Protein AF-A0A162ZYX2-F1 (afdb_monomer)

pLDDT: mean 78.88, std 15.32, range [30.3, 96.62]

Radius of gyration: 27.72 Å; Cα contacts (8 Å, |Δi|>4): 700; chains: 1; bounding box: 104×38×76 Å

Sequence (371 aa):
MKFAAVTILSLAAGVIAQIDPEHCGPKYGNLVCKDNNCCSQYGWCGSTKDHCDASSCLKSFSAPGSSCAPETTSPAQTFPASVPVIDVCGHAQGGVTCPGAGANGYFYRCCSSAGHCGPKNDIQDQSLYCGDGCQAGFGKCDNEKAPAEPTVARGPDAGEGETCGPIVNKKCKSGLCCSGSNFCGSGADFCGHKLIDDHHWPFIAASQDWHPEGHVSSTPAQPDTEPGDAVNITFVDSLLKQETQGVYADHYIAGTWRAETEDGVKNRPQYLEGFRTTDNNQYHQFTALVSKLTIRGIETLIITGLITNACAPGTSTVGIKLGYDVVLIEDATETISAEFKAEAVKGLKDCRVRVMDLTDWDIADPNRLRK

Mean predicted aligned error: 14.84 Å

Organism: Didymella rabiei (NCBI:txid5454)

Nearest PDB structures (foldseek):
  3hb7-assembly4_G  TM=8.449E-01  e=6.131E-07  Alkaliphilus metalliredigens QYMF
  3hb7-assembly1_B  TM=8.736E-01  e=1.248E-06  Alkaliphilus metalliredigens QYMF
  3hb7-assembly4_D  TM=8.279E-01  e=9.847E-07  Alkaliphilus metalliredigens QYMF
  3hu5-assembly1_A  TM=8.011E-01  e=2.004E-06  Nitratidesulfovibrio vulgaris str. Hildenborough
  3kl2-assembly1_C  TM=7.724E-01  e=6.221E-05  Streptomyces avermitilis

Structure (mmCIF, N/CA/C/O backbone):
data_AF-A0A162ZYX2-F1
#
_entry.id   AF-A0A162ZYX2-F1
#
loop_
_atom_site.group_PDB
_atom_site.id
_atom_site.type_symbol
_atom_site.label_atom_id
_atom_site.label_alt_id
_atom_site.label_comp_id
_atom_site.label_asym_id
_atom_site.label_entity_id
_atom_site.label_seq_id
_atom_site.pdbx_PDB_ins_code
_atom_site.Cartn_x
_atom_site.Cartn_y
_atom_site.Cartn_z
_atom_site.occupancy
_atom_site.B_iso_or_equiv
_atom_site.auth_seq_id
_atom_site.auth_comp_id
_atom_site.auth_asym_id
_atom_site.auth_atom_id
_atom_site.pdbx_PDB_model_num
ATOM 1 N N . MET A 1 1 ? 78.097 2.234 18.519 1.00 40.00 1 MET A N 1
ATOM 2 C CA . MET A 1 1 ? 76.658 1.995 18.285 1.00 40.00 1 MET A CA 1
ATOM 3 C C . MET A 1 1 ? 76.255 2.834 17.085 1.00 40.00 1 MET A C 1
ATOM 5 O O . MET A 1 1 ? 76.240 4.051 17.193 1.00 40.00 1 MET A O 1
ATOM 9 N N . LYS A 1 2 ? 76.102 2.212 15.913 1.00 30.30 2 LYS A N 1
ATOM 10 C CA . LYS A 1 2 ? 75.714 2.886 14.667 1.00 30.30 2 LYS A CA 1
ATOM 11 C C . LYS A 1 2 ? 74.332 2.356 14.300 1.00 30.30 2 LYS A C 1
ATOM 13 O O . LYS A 1 2 ? 74.195 1.157 14.086 1.00 30.30 2 LYS A O 1
ATOM 18 N N . PHE A 1 3 ? 73.327 3.224 14.310 1.00 36.03 3 PHE A N 1
ATOM 19 C CA . PHE A 1 3 ? 71.975 2.888 13.876 1.00 36.03 3 PHE A CA 1
ATOM 20 C C . PHE A 1 3 ? 71.929 2.944 12.347 1.00 36.03 3 PHE A C 1
ATOM 22 O O . PHE A 1 3 ? 72.286 3.964 11.761 1.00 36.03 3 PHE A O 1
ATOM 29 N N . ALA A 1 4 ? 71.529 1.846 11.710 1.00 35.94 4 ALA A N 1
ATOM 30 C CA . ALA A 1 4 ? 71.207 1.804 10.290 1.00 35.94 4 ALA A CA 1
ATOM 31 C C . ALA A 1 4 ? 69.680 1.805 10.155 1.00 35.94 4 ALA A C 1
ATOM 33 O O . ALA A 1 4 ? 69.013 0.911 10.674 1.00 35.94 4 ALA A O 1
ATOM 34 N N . ALA A 1 5 ? 69.136 2.829 9.499 1.00 38.50 5 ALA A N 1
ATOM 35 C CA . ALA A 1 5 ? 67.732 2.892 9.118 1.00 38.50 5 ALA A CA 1
ATOM 36 C C . ALA A 1 5 ? 67.552 2.167 7.777 1.00 38.50 5 ALA A C 1
ATOM 38 O O . ALA A 1 5 ? 68.244 2.477 6.809 1.00 38.50 5 ALA A O 1
ATOM 39 N N . VAL A 1 6 ? 66.637 1.198 7.732 1.00 35.53 6 VAL A N 1
ATOM 40 C CA . VAL A 1 6 ? 66.208 0.521 6.504 1.00 35.53 6 VAL A CA 1
ATOM 41 C C . VAL A 1 6 ? 64.882 1.142 6.082 1.00 35.53 6 VAL A C 1
ATOM 43 O O . VAL A 1 6 ? 63.855 0.924 6.719 1.00 35.53 6 VAL A O 1
ATOM 46 N N . THR A 1 7 ? 64.906 1.943 5.023 1.00 35.16 7 THR A N 1
ATOM 47 C CA . THR A 1 7 ? 63.712 2.427 4.328 1.00 35.16 7 THR A CA 1
ATOM 48 C C . THR A 1 7 ? 63.274 1.372 3.317 1.00 35.16 7 THR A C 1
ATOM 50 O O . THR A 1 7 ? 63.972 1.107 2.340 1.00 35.16 7 THR A O 1
ATOM 53 N N . ILE A 1 8 ? 62.111 0.761 3.547 1.00 38.44 8 ILE A N 1
ATOM 54 C CA . ILE A 1 8 ? 61.457 -0.108 2.566 1.00 38.44 8 ILE A CA 1
ATOM 55 C C . ILE A 1 8 ? 60.662 0.796 1.622 1.00 38.44 8 ILE A C 1
ATOM 57 O O . ILE A 1 8 ? 59.615 1.328 1.982 1.00 38.44 8 ILE A O 1
ATOM 61 N N . LEU A 1 9 ? 61.192 0.993 0.417 1.00 34.22 9 LEU A N 1
ATOM 62 C CA . LEU A 1 9 ? 60.492 1.645 -0.682 1.00 34.22 9 LEU A CA 1
ATOM 63 C C . LEU A 1 9 ? 59.555 0.605 -1.323 1.00 34.22 9 LEU A C 1
ATOM 65 O O . LEU A 1 9 ? 60.007 -0.244 -2.091 1.00 34.22 9 LEU A O 1
ATOM 69 N N . SER A 1 10 ? 58.260 0.620 -0.988 1.00 39.09 10 SER A N 1
ATOM 70 C CA . SER A 1 10 ? 57.279 -0.209 -1.698 1.00 39.09 10 SER A CA 1
ATOM 71 C C . SER A 1 10 ? 56.973 0.420 -3.059 1.00 39.09 10 SER A C 1
ATOM 73 O O . SER A 1 10 ? 56.252 1.413 -3.151 1.00 39.09 10 SER A O 1
ATOM 75 N N . LEU A 1 11 ? 57.511 -0.164 -4.126 1.00 37.22 11 LEU A N 1
ATOM 76 C CA . LEU A 1 11 ? 57.029 0.065 -5.484 1.00 37.22 11 LEU A CA 1
ATOM 77 C C . LEU A 1 11 ? 55.682 -0.651 -5.636 1.00 37.22 11 LEU A C 1
ATOM 79 O O . LEU A 1 11 ? 55.626 -1.824 -5.997 1.00 37.22 11 LEU A O 1
ATOM 83 N N . ALA A 1 12 ? 54.589 0.051 -5.341 1.00 41.97 12 ALA A N 1
ATOM 84 C CA . ALA A 1 12 ? 53.282 -0.339 -5.843 1.00 41.97 12 ALA A CA 1
ATOM 85 C C . ALA A 1 12 ? 53.271 -0.041 -7.348 1.00 41.97 12 ALA A C 1
ATOM 87 O O . ALA A 1 12 ? 53.063 1.096 -7.770 1.00 41.97 12 ALA A O 1
ATOM 88 N N . ALA A 1 13 ? 53.550 -1.058 -8.165 1.00 43.28 13 ALA A N 1
ATOM 89 C CA . ALA A 1 13 ? 53.194 -1.019 -9.572 1.00 43.28 13 ALA A CA 1
ATOM 90 C C . ALA A 1 13 ? 51.663 -1.017 -9.638 1.00 43.28 13 ALA A C 1
ATOM 92 O O . ALA A 1 13 ? 51.021 -2.061 -9.541 1.00 43.28 13 ALA A O 1
ATOM 93 N N . GLY A 1 14 ? 51.074 0.176 -9.726 1.00 38.84 14 GLY A N 1
ATOM 94 C CA . GLY A 1 14 ? 49.682 0.315 -10.112 1.00 38.84 14 GLY A CA 1
ATOM 95 C C . GLY A 1 14 ? 49.527 -0.319 -11.485 1.00 38.84 14 GLY A C 1
ATOM 96 O O . GLY A 1 14 ? 50.054 0.197 -12.470 1.00 38.84 14 GLY A O 1
ATOM 97 N N . VAL A 1 15 ? 48.829 -1.451 -11.551 1.00 38.00 15 VAL A N 1
ATOM 98 C CA . VAL A 1 15 ? 48.259 -1.929 -12.806 1.00 38.00 15 VAL A CA 1
ATOM 99 C C . VAL A 1 15 ? 47.179 -0.915 -13.153 1.00 38.00 15 VAL A C 1
ATOM 101 O O . VAL A 1 15 ? 46.032 -1.024 -12.731 1.00 38.00 15 VAL A O 1
ATOM 104 N N . ILE A 1 16 ? 47.574 0.138 -13.863 1.00 41.22 16 ILE A N 1
ATOM 105 C CA . ILE A 1 16 ? 46.633 0.935 -14.631 1.00 41.22 16 ILE A CA 1
ATOM 106 C C . ILE A 1 16 ? 46.096 -0.060 -15.652 1.00 41.22 16 ILE A C 1
ATOM 108 O O . ILE A 1 16 ? 46.820 -0.442 -16.571 1.00 41.22 16 ILE A O 1
ATOM 112 N N . ALA A 1 17 ? 44.871 -0.550 -15.449 1.00 41.06 17 ALA A N 1
ATOM 113 C CA . ALA A 1 17 ? 44.135 -1.194 -16.520 1.00 41.06 17 ALA A CA 1
ATOM 114 C C . ALA A 1 17 ? 44.118 -0.178 -17.664 1.00 41.06 17 ALA A C 1
ATOM 116 O O . ALA A 1 17 ? 43.471 0.867 -17.568 1.00 41.06 17 ALA A O 1
ATOM 117 N N . GLN A 1 18 ? 44.943 -0.418 -18.683 1.00 37.81 18 GLN A N 1
ATOM 118 C CA . GLN A 1 18 ? 44.897 0.348 -19.912 1.00 37.81 18 GLN A CA 1
ATOM 119 C C . GLN A 1 18 ? 43.464 0.217 -20.410 1.00 37.81 18 GLN A C 1
ATOM 121 O O . GLN A 1 18 ? 43.004 -0.880 -20.718 1.00 37.81 18 GLN A O 1
ATOM 126 N N . ILE A 1 19 ? 42.737 1.333 -20.403 1.00 49.44 19 ILE A N 1
ATOM 127 C CA . ILE A 1 19 ? 41.499 1.459 -21.156 1.00 49.44 19 ILE A CA 1
ATOM 128 C C . ILE A 1 19 ? 41.943 1.278 -22.597 1.00 49.44 19 ILE A C 1
ATOM 130 O O . ILE A 1 19 ? 42.522 2.201 -23.161 1.00 49.44 19 ILE A O 1
ATOM 134 N N . ASP A 1 20 ? 41.780 0.075 -23.131 1.00 58.50 20 ASP A N 1
ATOM 135 C CA . ASP A 1 20 ? 42.066 -0.220 -24.521 1.00 58.50 20 ASP A CA 1
ATOM 136 C C . ASP A 1 20 ? 40.938 0.415 -25.349 1.00 58.50 20 ASP A C 1
ATOM 138 O O . ASP A 1 20 ? 39.806 -0.075 -25.316 1.00 58.50 20 ASP A O 1
ATOM 142 N N . PRO A 1 21 ? 41.179 1.568 -26.002 1.00 63.06 21 PRO A N 1
ATOM 143 C CA . PRO A 1 21 ? 40.123 2.320 -26.667 1.00 63.06 21 PRO A CA 1
ATOM 144 C C . PRO A 1 21 ? 39.675 1.653 -27.976 1.00 63.06 21 PRO A C 1
ATOM 146 O O . PRO A 1 21 ? 38.731 2.133 -28.601 1.00 63.06 21 PRO A O 1
ATOM 149 N N . GLU A 1 22 ? 40.346 0.573 -28.388 1.00 81.25 22 GLU A N 1
ATOM 150 C CA . GLU A 1 22 ? 40.104 -0.135 -29.643 1.00 81.25 22 GLU A CA 1
ATOM 151 C C . GLU A 1 22 ? 39.204 -1.363 -29.462 1.00 81.25 22 GLU A C 1
ATOM 153 O O . GLU A 1 22 ? 38.704 -1.901 -30.451 1.00 81.25 22 GLU A O 1
ATOM 158 N N . HIS A 1 23 ? 38.941 -1.782 -28.220 1.00 90.19 23 HIS A N 1
ATOM 159 C CA . HIS A 1 23 ? 38.195 -3.000 -27.921 1.00 90.19 23 HIS A CA 1
ATOM 160 C C . HIS A 1 23 ? 36.847 -2.752 -27.242 1.00 90.19 23 HIS A C 1
ATOM 162 O O . HIS A 1 23 ? 36.623 -1.763 -26.543 1.00 90.19 23 HIS A O 1
ATOM 168 N N . CYS A 1 24 ? 35.930 -3.696 -27.441 1.00 89.50 24 CYS A N 1
ATOM 169 C CA . CYS A 1 24 ? 34.554 -3.613 -26.971 1.00 89.50 24 CYS A CA 1
ATOM 170 C C . CYS A 1 24 ? 33.945 -4.987 -26.705 1.00 89.50 24 CYS A C 1
ATOM 172 O O . CYS A 1 24 ? 34.415 -6.023 -27.179 1.00 89.50 24 CYS A O 1
ATOM 174 N N . GLY A 1 25 ? 32.836 -4.997 -25.973 1.00 82.88 25 GLY A N 1
ATOM 175 C CA . GLY A 1 25 ? 32.058 -6.203 -25.746 1.00 82.88 25 GLY A CA 1
ATOM 176 C C . GLY A 1 25 ? 32.474 -7.006 -24.511 1.00 82.88 25 GLY A C 1
ATOM 177 O O . GLY A 1 25 ? 33.357 -6.618 -23.740 1.00 82.88 25 GLY A O 1
ATOM 178 N N . PRO A 1 26 ? 31.815 -8.151 -24.288 1.00 76.88 26 PRO A N 1
ATOM 179 C CA . PRO A 1 26 ? 31.841 -8.855 -23.006 1.00 76.88 26 PRO A CA 1
ATOM 180 C C . PRO A 1 26 ? 33.207 -9.442 -22.645 1.00 76.88 26 PRO A C 1
ATOM 182 O O . PRO A 1 26 ? 33.524 -9.591 -21.468 1.00 76.88 26 PRO A O 1
ATOM 185 N N . LYS A 1 27 ? 34.056 -9.721 -23.642 1.00 77.12 27 LYS A N 1
ATOM 186 C CA . LYS A 1 27 ? 35.432 -10.201 -23.423 1.00 77.12 27 LYS A CA 1
ATOM 187 C C . LYS A 1 27 ? 36.375 -9.121 -22.889 1.00 77.12 27 LYS A C 1
ATOM 189 O O . LYS A 1 27 ? 37.421 -9.458 -22.346 1.00 77.12 27 LYS A O 1
ATOM 194 N N . TYR A 1 28 ? 35.990 -7.855 -23.014 1.00 79.56 28 TYR A N 1
ATOM 195 C CA . TYR A 1 28 ? 36.794 -6.695 -22.643 1.00 79.56 28 TYR A CA 1
ATOM 196 C C . TYR A 1 28 ? 36.099 -5.877 -21.553 1.00 79.56 28 TYR A C 1
ATOM 198 O O . TYR A 1 28 ? 36.126 -4.656 -21.576 1.00 79.56 28 TYR A O 1
ATOM 206 N N . GLY A 1 29 ? 35.423 -6.541 -20.609 1.00 71.12 29 GLY A N 1
ATOM 207 C CA . GLY A 1 29 ? 34.783 -5.864 -19.476 1.00 71.12 29 GLY A CA 1
ATOM 208 C C . GLY A 1 29 ? 33.561 -5.027 -19.860 1.00 71.12 29 GLY A C 1
ATOM 209 O O . GLY A 1 29 ? 33.294 -4.019 -19.215 1.00 71.12 29 GLY A O 1
ATOM 210 N N . ASN A 1 30 ? 32.823 -5.438 -20.900 1.00 78.12 30 ASN A N 1
ATOM 211 C CA . ASN A 1 30 ? 31.624 -4.751 -21.399 1.00 78.12 30 ASN A CA 1
ATOM 212 C C . ASN A 1 30 ? 31.884 -3.320 -21.901 1.00 78.12 30 ASN A C 1
ATOM 214 O O . ASN A 1 30 ? 30.987 -2.479 -21.874 1.00 78.12 30 ASN A O 1
ATOM 218 N N . LEU A 1 31 ? 33.102 -3.040 -22.373 1.00 83.06 31 LEU A N 1
ATOM 219 C CA . LEU A 1 31 ? 33.443 -1.746 -22.955 1.00 83.06 31 LEU A CA 1
ATOM 220 C C . LEU A 1 31 ? 32.585 -1.444 -24.190 1.00 83.06 31 LEU A C 1
ATOM 222 O O . LEU A 1 31 ? 32.285 -2.328 -24.997 1.00 83.06 31 LEU A O 1
ATOM 226 N N . VAL A 1 32 ? 32.205 -0.174 -24.319 1.00 84.06 32 VAL A N 1
ATOM 227 C CA . VAL A 1 32 ? 31.401 0.358 -25.423 1.00 84.06 32 VAL A CA 1
ATOM 228 C C . VAL A 1 32 ? 32.285 1.235 -26.300 1.00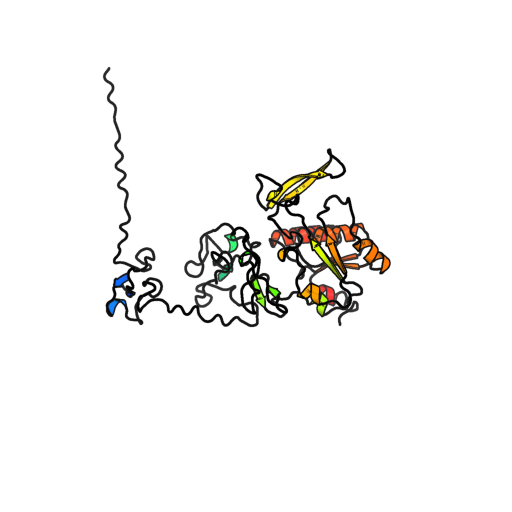 84.06 32 VAL A C 1
ATOM 230 O O . VAL A 1 32 ? 33.048 2.062 -25.791 1.00 84.06 32 VAL A O 1
ATOM 233 N N . CYS A 1 33 ? 32.161 1.077 -27.615 1.00 87.69 33 CYS A N 1
ATOM 234 C CA . CYS A 1 33 ? 32.908 1.884 -28.571 1.00 87.69 33 CYS A CA 1
ATOM 235 C C . CYS A 1 33 ? 32.577 3.379 -28.471 1.00 87.69 33 CYS A C 1
ATOM 237 O O . CYS A 1 33 ? 31.441 3.773 -28.205 1.00 87.69 33 CYS A O 1
ATOM 239 N N . LYS A 1 34 ? 33.581 4.222 -28.734 1.00 85.12 34 LYS A N 1
ATOM 240 C CA . LYS A 1 34 ? 33.448 5.686 -28.828 1.00 85.12 34 LYS A CA 1
ATOM 241 C C . LYS A 1 34 ? 33.305 6.130 -30.292 1.00 85.12 34 LYS A C 1
ATOM 243 O O . LYS A 1 34 ? 33.469 5.322 -31.203 1.00 85.12 34 LYS A O 1
ATOM 248 N N . ASP A 1 35 ? 32.990 7.406 -30.515 1.00 82.31 35 ASP A N 1
ATOM 249 C CA . ASP A 1 35 ? 33.034 8.077 -31.828 1.00 82.31 35 ASP A CA 1
ATOM 250 C C . ASP A 1 35 ? 32.250 7.384 -32.959 1.00 82.31 35 ASP A C 1
ATOM 252 O O . ASP A 1 35 ? 32.790 7.101 -34.025 1.00 82.31 35 ASP A O 1
ATOM 256 N N . ASN A 1 36 ? 30.959 7.104 -32.735 1.00 85.94 36 ASN A N 1
ATOM 257 C CA . ASN A 1 36 ? 30.048 6.477 -33.713 1.00 85.94 36 ASN A CA 1
ATOM 258 C C . ASN A 1 36 ? 30.552 5.148 -34.315 1.00 85.94 36 ASN A C 1
ATOM 260 O O . ASN A 1 36 ? 30.048 4.703 -35.346 1.00 85.94 36 ASN A O 1
ATOM 264 N N . ASN A 1 37 ? 31.510 4.485 -33.667 1.00 91.31 37 ASN A N 1
ATOM 265 C CA . ASN A 1 37 ? 32.032 3.199 -34.110 1.00 91.31 37 ASN A CA 1
ATOM 266 C C . ASN A 1 37 ? 31.132 2.037 -33.678 1.00 91.31 37 ASN A C 1
ATOM 268 O O . ASN A 1 37 ? 30.542 2.044 -32.594 1.00 91.31 37 ASN A O 1
ATOM 272 N N . CYS A 1 38 ? 31.072 1.011 -34.519 1.00 93.38 38 CYS A N 1
ATOM 273 C CA . CYS A 1 38 ? 30.420 -0.253 -34.221 1.00 93.38 38 CYS A CA 1
ATOM 274 C C . CYS A 1 38 ? 31.387 -1.203 -33.518 1.00 93.38 38 CYS A C 1
ATOM 276 O O . CYS A 1 38 ? 32.589 -1.197 -33.789 1.00 93.38 38 CYS A O 1
ATOM 278 N N . CYS A 1 39 ? 30.841 -2.047 -32.650 1.00 92.94 39 CYS A N 1
ATOM 279 C CA . CYS A 1 39 ? 31.558 -3.155 -32.051 1.00 92.94 39 CYS A CA 1
ATOM 280 C C . CYS A 1 39 ? 31.405 -4.398 -32.928 1.00 92.94 39 CYS A C 1
ATOM 282 O O . CYS A 1 39 ? 30.295 -4.901 -33.103 1.00 92.94 39 CYS A O 1
ATOM 284 N N . SER A 1 40 ? 32.501 -4.911 -33.478 1.00 93.00 40 SER A N 1
ATOM 285 C CA . SER A 1 40 ? 32.470 -6.142 -34.271 1.00 93.00 40 SER A CA 1
ATOM 286 C C . SER A 1 40 ? 32.190 -7.373 -33.395 1.00 93.00 40 SER A C 1
ATOM 288 O O . SER A 1 40 ? 32.451 -7.367 -32.190 1.00 93.00 40 SER A O 1
ATOM 290 N N . GLN A 1 41 ? 31.753 -8.486 -33.998 1.00 89.19 41 GLN A N 1
ATOM 291 C CA . GLN A 1 41 ? 31.661 -9.790 -33.310 1.00 89.19 41 GLN A CA 1
ATOM 292 C C . GLN A 1 41 ? 32.980 -10.256 -32.673 1.00 89.19 41 GLN A C 1
ATOM 294 O O . GLN A 1 41 ? 32.982 -11.111 -31.785 1.00 89.19 41 GLN A O 1
ATOM 299 N N . TYR A 1 42 ? 34.110 -9.710 -33.127 1.00 90.19 42 TYR A N 1
ATOM 300 C CA . TYR A 1 42 ? 35.439 -10.041 -32.624 1.00 90.19 42 TYR A CA 1
ATOM 301 C C . TYR A 1 42 ? 35.887 -9.135 -31.468 1.00 90.19 42 TYR A C 1
ATOM 303 O O . TYR A 1 42 ? 36.963 -9.360 -30.923 1.00 90.19 42 TYR A O 1
ATOM 311 N N . GLY A 1 43 ? 35.059 -8.164 -31.065 1.00 90.44 43 GLY A N 1
ATOM 312 C CA . GLY A 1 43 ? 35.322 -7.276 -29.934 1.00 90.44 43 GLY A CA 1
ATOM 313 C C . GLY A 1 43 ? 36.222 -6.088 -30.263 1.00 90.44 43 GLY A C 1
ATOM 314 O O . GLY A 1 43 ? 36.952 -5.633 -29.389 1.00 90.44 43 GLY A O 1
ATOM 315 N N . TRP A 1 44 ? 36.165 -5.596 -31.504 1.00 92.81 44 TRP A N 1
ATOM 316 C CA . TRP A 1 44 ? 36.925 -4.431 -31.973 1.00 92.81 44 TRP A CA 1
ATOM 317 C C . TRP A 1 44 ? 36.006 -3.283 -32.381 1.00 92.81 44 TRP A C 1
ATOM 319 O O . TRP A 1 44 ? 34.972 -3.516 -33.013 1.00 92.81 44 TRP A O 1
ATOM 329 N N . CYS A 1 45 ? 36.414 -2.056 -32.070 1.00 92.94 45 CYS A N 1
ATOM 330 C CA . CYS A 1 45 ? 35.727 -0.831 -32.450 1.00 92.94 45 CYS A CA 1
ATOM 331 C C . CYS A 1 45 ? 36.171 -0.335 -33.826 1.00 92.94 45 CYS A C 1
ATOM 333 O O . CYS A 1 45 ? 37.354 -0.116 -34.065 1.00 92.94 45 CYS A O 1
ATOM 335 N N . GLY A 1 46 ? 35.213 -0.075 -34.716 1.00 92.12 46 GLY A N 1
ATOM 336 C CA . GLY A 1 46 ? 35.499 0.559 -36.002 1.00 92.12 46 GLY A CA 1
ATOM 337 C C . GLY A 1 46 ? 34.251 0.996 -36.762 1.00 92.12 46 GLY A C 1
ATOM 338 O O . GLY A 1 46 ? 33.127 0.657 -36.401 1.00 92.12 46 GLY A O 1
ATOM 339 N N . SER A 1 47 ? 34.451 1.753 -37.837 1.00 91.19 47 SER A N 1
ATOM 340 C CA . SER A 1 47 ? 33.380 2.316 -38.676 1.00 91.19 47 SER A CA 1
ATOM 341 C C . SER A 1 47 ? 33.233 1.627 -40.036 1.00 91.19 47 SER A C 1
ATOM 343 O O . SER A 1 47 ? 32.363 1.987 -40.831 1.00 91.19 47 SER A O 1
ATOM 345 N N . THR A 1 48 ? 34.080 0.638 -40.342 1.00 90.94 48 THR A N 1
ATOM 346 C CA . THR A 1 48 ? 34.019 -0.079 -41.622 1.00 90.94 48 THR A CA 1
ATOM 347 C C . THR A 1 48 ? 32.894 -1.112 -41.634 1.00 90.94 48 THR A C 1
ATOM 349 O O . THR A 1 48 ? 32.376 -1.513 -40.591 1.00 90.94 48 THR A O 1
ATOM 352 N N . LYS A 1 49 ? 32.540 -1.594 -42.831 1.00 86.81 49 LYS A N 1
ATOM 353 C CA . LYS A 1 49 ? 31.517 -2.633 -43.019 1.00 86.81 49 LYS A CA 1
ATOM 354 C C . LYS A 1 49 ? 31.771 -3.872 -42.153 1.00 86.81 49 LYS A C 1
ATOM 356 O O . LYS A 1 49 ? 30.824 -4.394 -41.591 1.00 86.81 49 LYS A O 1
ATOM 361 N N . ASP A 1 50 ? 33.023 -4.285 -41.982 1.00 85.56 50 ASP A N 1
ATOM 362 C CA . ASP A 1 50 ? 33.372 -5.479 -41.196 1.00 85.56 50 ASP A CA 1
ATOM 363 C C . ASP A 1 50 ? 33.102 -5.312 -39.690 1.00 85.56 50 ASP A C 1
ATOM 365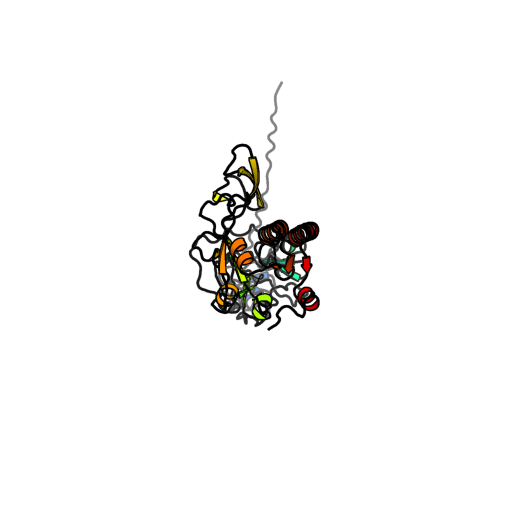 O O . ASP A 1 50 ? 32.919 -6.293 -38.972 1.00 85.56 50 ASP A O 1
ATOM 369 N N . HIS A 1 51 ? 33.046 -4.067 -39.209 1.00 89.75 51 HIS A N 1
ATOM 370 C CA . HIS A 1 51 ? 32.709 -3.734 -37.823 1.00 89.75 51 HIS A CA 1
ATOM 371 C C . HIS A 1 51 ? 31.214 -3.459 -37.655 1.00 89.75 51 HIS A C 1
ATOM 373 O O . HIS A 1 51 ? 30.636 -3.766 -36.615 1.00 89.75 51 HIS A O 1
ATOM 379 N N . CYS A 1 52 ? 30.599 -2.882 -38.687 1.00 89.81 52 CYS A N 1
ATOM 380 C CA . CYS A 1 52 ? 29.227 -2.390 -38.686 1.00 89.81 52 CYS A CA 1
ATOM 381 C C . CYS A 1 52 ? 28.234 -3.280 -39.446 1.00 89.81 52 CYS A C 1
ATOM 383 O O . CYS A 1 52 ? 27.125 -2.836 -39.745 1.00 89.81 52 CYS A O 1
ATOM 385 N N . ASP A 1 53 ? 28.605 -4.510 -39.805 1.00 87.75 53 ASP A N 1
ATOM 386 C CA . ASP A 1 53 ? 27.676 -5.421 -40.465 1.00 87.75 53 ASP A CA 1
ATOM 387 C C . ASP A 1 53 ? 26.547 -5.790 -39.495 1.00 87.75 53 ASP A C 1
ATOM 389 O O . ASP A 1 53 ? 26.770 -6.442 -38.472 1.00 87.75 53 ASP A O 1
ATOM 393 N N . ALA A 1 54 ? 25.323 -5.385 -39.840 1.00 80.94 54 ALA A N 1
ATOM 394 C CA . ALA A 1 54 ? 24.140 -5.525 -38.997 1.00 80.94 54 ALA A CA 1
ATOM 395 C C . ALA A 1 54 ? 23.823 -6.977 -38.591 1.00 80.94 54 ALA A C 1
ATOM 397 O O . ALA A 1 54 ? 23.096 -7.185 -37.619 1.00 80.94 54 ALA A O 1
ATOM 398 N N . SER A 1 55 ? 24.343 -7.972 -39.322 1.00 82.38 55 SER A N 1
ATOM 399 C CA . SER A 1 55 ? 24.145 -9.393 -39.018 1.00 82.38 55 SER A CA 1
ATOM 400 C C . SER A 1 55 ? 25.088 -9.936 -37.939 1.00 82.38 55 SER A C 1
ATOM 402 O O . SER A 1 55 ? 24.810 -10.993 -37.377 1.00 82.38 55 SER A O 1
ATOM 404 N N . SER A 1 56 ? 26.186 -9.235 -37.637 1.00 83.25 56 SER A N 1
ATOM 405 C CA . SER A 1 56 ? 27.253 -9.754 -36.766 1.00 83.25 56 SER A CA 1
ATOM 406 C C . SER A 1 56 ? 27.757 -8.773 -35.708 1.00 83.25 56 SER A C 1
ATOM 408 O O . SER A 1 56 ? 28.354 -9.187 -34.718 1.00 83.25 56 SER A O 1
ATOM 410 N N . CYS A 1 57 ? 27.520 -7.478 -35.870 1.00 90.56 57 CYS A N 1
ATOM 411 C CA . CYS A 1 57 ? 27.992 -6.482 -34.924 1.00 90.56 57 CYS A CA 1
ATOM 412 C C . CYS A 1 57 ? 27.250 -6.567 -33.570 1.00 90.56 57 CYS A C 1
ATOM 414 O O . CYS A 1 57 ? 26.063 -6.901 -33.481 1.00 90.56 57 CYS A O 1
ATOM 416 N N . LEU A 1 58 ? 27.960 -6.270 -32.482 1.00 87.69 58 LEU A N 1
ATOM 417 C CA . LEU A 1 58 ? 27.447 -6.353 -31.120 1.00 87.69 58 LEU A CA 1
ATOM 418 C C . LEU A 1 58 ? 26.758 -5.036 -30.738 1.00 87.69 58 LEU A C 1
ATOM 420 O O . LEU A 1 58 ? 27.388 -4.085 -30.265 1.00 87.69 58 LEU A O 1
ATOM 424 N N . LYS A 1 59 ? 25.439 -4.985 -30.945 1.00 87.44 59 LYS A N 1
ATOM 425 C CA . LYS A 1 59 ? 24.629 -3.759 -30.826 1.00 87.44 59 LYS A CA 1
ATOM 426 C C . LYS A 1 59 ? 24.772 -3.054 -29.477 1.00 87.44 59 LYS A C 1
ATOM 428 O O . LYS A 1 59 ? 25.075 -1.868 -29.436 1.00 87.44 59 LYS A O 1
ATOM 433 N N . SER A 1 60 ? 24.657 -3.793 -28.372 1.00 83.75 60 SER A N 1
ATOM 434 C CA . SER A 1 60 ? 24.724 -3.242 -27.006 1.00 83.75 60 SER A CA 1
ATOM 435 C C . SER A 1 60 ? 26.094 -2.679 -26.603 1.00 83.75 60 SER A C 1
ATOM 437 O O . SER A 1 60 ? 26.204 -2.056 -25.553 1.00 83.75 60 SER A O 1
ATOM 439 N N . PHE A 1 61 ? 27.131 -2.898 -27.418 1.00 87.69 61 PHE A N 1
ATOM 440 C CA . PHE A 1 61 ? 28.502 -2.443 -27.163 1.00 87.69 61 PHE A CA 1
ATOM 441 C C . PHE A 1 61 ? 29.025 -1.500 -28.259 1.00 87.69 61 PHE A C 1
ATOM 443 O O . PHE A 1 61 ? 30.187 -1.095 -28.243 1.00 87.69 61 PHE A O 1
ATOM 450 N N . SER A 1 62 ? 28.162 -1.138 -29.210 1.00 89.31 62 SER A N 1
ATOM 451 C CA . SER A 1 62 ? 28.442 -0.167 -30.266 1.00 89.31 62 SER A CA 1
ATOM 452 C C . SER A 1 62 ? 28.084 1.249 -29.808 1.00 89.31 62 SER A C 1
ATOM 454 O O . SER A 1 62 ? 27.202 1.432 -28.969 1.00 89.31 62 SER A O 1
ATOM 456 N N . ALA A 1 63 ? 28.751 2.268 -30.354 1.00 87.25 63 ALA A N 1
ATOM 457 C CA . ALA A 1 63 ? 28.475 3.657 -29.997 1.00 87.25 63 ALA A CA 1
ATOM 458 C C . ALA A 1 63 ? 27.023 4.042 -30.366 1.00 87.25 63 ALA A C 1
ATOM 460 O O . ALA A 1 63 ? 26.553 3.621 -31.428 1.00 87.25 63 ALA A O 1
ATOM 461 N N . PRO A 1 64 ? 26.330 4.891 -29.580 1.00 76.94 64 PRO A N 1
ATOM 462 C CA . PRO A 1 64 ? 24.930 5.264 -29.828 1.00 76.94 64 PRO A CA 1
ATOM 463 C C . PRO A 1 64 ? 24.641 5.898 -31.197 1.00 76.94 64 PRO A C 1
ATOM 465 O O . PRO A 1 64 ? 23.523 5.797 -31.685 1.00 76.94 64 PRO A O 1
ATOM 468 N N . GLY A 1 65 ? 25.625 6.549 -31.826 1.00 78.06 65 GLY A N 1
ATOM 469 C CA . GLY A 1 65 ? 25.493 7.109 -33.178 1.00 78.06 65 GLY A CA 1
ATOM 470 C C . GLY A 1 65 ? 26.088 6.236 -34.287 1.00 78.06 65 GLY A C 1
ATOM 471 O O . GLY A 1 65 ? 26.276 6.716 -35.403 1.00 78.06 65 GLY A O 1
ATOM 472 N N . SER A 1 66 ? 26.432 4.979 -33.990 1.00 85.69 66 SER A N 1
ATOM 473 C CA . SER A 1 66 ? 26.908 4.018 -34.989 1.00 85.69 66 SER A CA 1
ATOM 474 C C . SER A 1 66 ? 25.750 3.381 -35.758 1.00 85.69 66 SER A C 1
ATOM 476 O O . SER A 1 66 ? 24.626 3.304 -35.268 1.00 85.69 66 SER A O 1
ATOM 478 N N . SER A 1 67 ? 26.021 2.843 -36.945 1.00 86.94 67 SER A N 1
ATOM 479 C CA . SER A 1 67 ? 25.023 2.090 -37.722 1.00 86.94 67 SER A CA 1
ATOM 480 C C . SER A 1 67 ? 24.652 0.735 -37.106 1.00 86.94 67 SER A C 1
ATOM 482 O O . SER A 1 67 ? 23.689 0.112 -37.546 1.00 86.94 67 SER A O 1
ATOM 484 N N . CYS A 1 68 ? 25.401 0.285 -36.096 1.00 83.50 68 CYS A N 1
ATOM 485 C CA . CYS A 1 68 ? 25.102 -0.900 -35.297 1.00 83.50 68 CYS A CA 1
ATOM 486 C C . CYS A 1 68 ? 24.450 -0.555 -33.948 1.00 83.50 68 CYS A C 1
ATOM 488 O O . CYS A 1 68 ? 24.158 -1.450 -33.153 1.00 83.50 68 CYS A O 1
ATOM 490 N N . ALA A 1 69 ? 24.236 0.731 -33.651 1.00 71.94 69 ALA A N 1
ATOM 491 C CA . ALA A 1 69 ? 23.567 1.130 -32.426 1.00 71.94 69 ALA A CA 1
ATOM 492 C C . ALA A 1 69 ? 22.216 0.402 -32.315 1.00 71.94 69 ALA A C 1
ATOM 494 O O . ALA A 1 69 ? 21.563 0.153 -33.337 1.00 71.94 69 ALA A O 1
ATOM 495 N N . PRO A 1 70 ? 21.777 0.043 -31.098 1.00 59.22 70 PRO A N 1
ATOM 496 C CA . PRO A 1 70 ? 20.400 -0.376 -30.908 1.00 59.22 70 PRO A CA 1
ATOM 497 C C . PRO A 1 70 ? 19.511 0.725 -31.490 1.00 59.22 70 PRO A C 1
ATOM 499 O O . PRO A 1 70 ? 19.704 1.896 -31.154 1.00 59.22 70 PRO A O 1
ATOM 502 N N . GLU A 1 71 ? 18.566 0.380 -32.368 1.00 49.06 71 GLU A N 1
ATOM 503 C CA . GLU A 1 71 ? 17.539 1.347 -32.740 1.00 49.06 71 GLU A CA 1
ATOM 504 C C . GLU A 1 71 ? 16.903 1.824 -31.436 1.00 49.06 71 GLU A C 1
ATOM 506 O O . GLU A 1 71 ? 16.391 1.022 -30.653 1.00 49.06 71 GLU A O 1
ATOM 511 N N . THR A 1 72 ? 16.939 3.133 -31.179 1.00 38.69 72 THR A N 1
ATOM 512 C CA . THR A 1 72 ? 16.180 3.758 -30.092 1.00 38.69 72 THR A CA 1
ATOM 513 C C . THR A 1 72 ? 14.693 3.772 -30.436 1.00 38.69 72 THR A C 1
ATOM 515 O O . THR A 1 72 ? 14.000 4.766 -30.257 1.00 38.69 72 THR A O 1
ATOM 518 N N . THR A 1 73 ? 14.171 2.666 -30.943 1.00 31.50 73 THR A N 1
ATOM 519 C CA . THR A 1 73 ? 12.851 2.236 -30.549 1.00 31.50 73 THR A CA 1
ATOM 520 C C . THR A 1 73 ? 13.079 1.461 -29.264 1.00 31.50 73 THR A C 1
ATOM 522 O O . THR A 1 73 ? 13.373 0.266 -29.282 1.00 31.50 73 THR A O 1
ATOM 525 N N . SER A 1 74 ? 12.913 2.146 -28.126 1.00 35.09 74 SER A N 1
ATOM 526 C CA . SER A 1 74 ? 12.303 1.440 -27.000 1.00 35.09 74 SER A CA 1
ATOM 527 C C . SER A 1 74 ? 11.124 0.693 -27.623 1.00 35.09 74 SER A C 1
ATOM 529 O O . SER A 1 74 ? 10.355 1.366 -28.329 1.00 35.09 74 SER A O 1
ATOM 531 N N . PRO A 1 75 ? 11.044 -0.652 -27.546 1.00 31.31 75 PRO A N 1
ATOM 532 C CA . PRO A 1 75 ? 9.912 -1.355 -28.125 1.00 31.31 75 PRO A CA 1
ATOM 533 C C . PRO A 1 75 ? 8.681 -0.594 -27.666 1.00 31.31 75 PRO A C 1
ATOM 535 O O . PRO A 1 75 ? 8.592 -0.269 -26.478 1.00 31.31 75 PRO A O 1
ATOM 538 N N . ALA A 1 76 ? 7.828 -0.185 -28.615 1.00 30.98 76 ALA A N 1
ATOM 539 C CA . ALA A 1 76 ? 6.573 0.461 -28.277 1.00 30.98 76 ALA A CA 1
ATOM 540 C C . ALA A 1 76 ? 5.982 -0.393 -27.162 1.00 30.98 76 ALA A C 1
ATOM 542 O O . ALA A 1 76 ? 5.743 -1.582 -27.380 1.00 30.98 76 ALA A O 1
ATOM 543 N N . GLN A 1 77 ? 5.905 0.160 -25.950 1.00 41.09 77 GLN A N 1
ATOM 544 C CA . GLN A 1 77 ? 5.339 -0.565 -24.834 1.00 41.09 77 GLN A CA 1
ATOM 545 C C . GLN A 1 77 ? 3.864 -0.689 -25.195 1.00 41.09 77 GLN A C 1
ATOM 547 O O . GLN A 1 77 ? 3.067 0.217 -24.978 1.00 41.09 77 GLN A O 1
ATOM 552 N N . THR A 1 78 ? 3.512 -1.780 -25.872 1.00 36.94 78 THR A N 1
ATOM 553 C CA . THR A 1 78 ? 2.140 -2.243 -25.972 1.00 36.94 78 THR A CA 1
ATOM 554 C C . THR A 1 78 ? 1.813 -2.689 -24.568 1.00 36.94 78 THR A C 1
ATOM 556 O O . THR A 1 78 ? 2.098 -3.822 -24.176 1.00 36.94 78 THR A O 1
ATOM 559 N N . PHE A 1 79 ? 1.365 -1.737 -23.762 1.00 44.12 79 PHE A N 1
ATOM 560 C CA . PHE A 1 79 ? 1.030 -2.018 -22.389 1.00 44.12 79 PHE A CA 1
ATOM 561 C C . PHE A 1 79 ? -0.144 -3.004 -22.372 1.00 44.12 79 PHE A C 1
ATOM 563 O O . PHE A 1 79 ? -1.119 -2.806 -23.103 1.00 44.12 79 PHE A O 1
ATOM 570 N N . PRO A 1 80 ? -0.031 -4.109 -21.625 1.00 44.88 80 PRO A N 1
ATOM 571 C CA . PRO A 1 80 ? -1.070 -5.125 -21.588 1.00 44.88 80 PRO A CA 1
ATOM 572 C C . PRO A 1 80 ? -2.301 -4.639 -20.813 1.00 44.88 80 PRO A C 1
ATOM 574 O O . PRO A 1 80 ? -2.198 -3.834 -19.894 1.00 44.88 80 PRO A O 1
ATOM 577 N N . ALA A 1 81 ? -3.467 -5.173 -21.182 1.00 49.88 81 ALA A N 1
ATOM 578 C CA . ALA A 1 81 ? -4.759 -4.914 -20.533 1.00 49.88 81 ALA A CA 1
ATOM 579 C C . ALA A 1 81 ? -4.937 -5.638 -19.176 1.00 49.88 81 ALA A C 1
ATOM 581 O O . ALA A 1 81 ? -5.981 -5.525 -18.542 1.00 49.88 81 ALA A O 1
ATOM 582 N N . SER A 1 82 ? -3.936 -6.410 -18.750 1.00 54.56 82 SER A N 1
ATOM 583 C CA . SER A 1 82 ? -3.806 -7.051 -17.435 1.00 54.56 82 SER A CA 1
ATOM 584 C C . SER A 1 82 ? -2.544 -6.515 -16.761 1.00 54.56 82 SER A C 1
ATOM 586 O O . SER A 1 82 ? -1.698 -5.952 -17.464 1.00 54.56 82 SER A O 1
ATOM 588 N N . VAL A 1 83 ? -2.368 -6.711 -15.442 1.00 55.50 83 VAL A N 1
ATOM 589 C CA . VAL A 1 83 ? -1.080 -6.375 -14.801 1.00 55.50 83 VAL A CA 1
ATOM 590 C C . VAL A 1 83 ? 0.019 -7.012 -15.648 1.00 55.50 83 VAL A C 1
ATOM 592 O O . VAL A 1 83 ? -0.075 -8.210 -15.946 1.00 55.50 83 VAL A O 1
ATOM 595 N N . PRO A 1 84 ? 0.974 -6.218 -16.165 1.00 55.31 84 PRO A N 1
ATOM 596 C CA . PRO A 1 84 ? 1.874 -6.740 -17.166 1.00 55.31 84 PRO A CA 1
ATOM 597 C C . PRO A 1 84 ? 2.626 -7.948 -16.619 1.00 55.31 84 PRO A C 1
ATOM 599 O O . PRO A 1 84 ? 2.999 -7.977 -15.449 1.00 55.31 84 PRO A O 1
ATOM 602 N N . VAL A 1 85 ? 2.942 -8.923 -17.473 1.00 55.56 85 VAL A N 1
ATOM 603 C CA . VAL A 1 85 ? 3.941 -9.955 -17.140 1.00 55.56 85 VAL A CA 1
ATOM 604 C C . VAL A 1 85 ? 5.350 -9.332 -17.203 1.00 55.56 85 VAL A C 1
ATOM 606 O O . VAL A 1 85 ? 6.270 -9.853 -17.812 1.00 55.56 85 VAL A O 1
ATOM 609 N N . ILE A 1 86 ? 5.503 -8.144 -16.621 1.00 55.03 86 ILE A N 1
ATOM 610 C CA . ILE A 1 86 ? 6.768 -7.445 -16.361 1.00 55.03 86 ILE A CA 1
ATOM 611 C C . ILE A 1 86 ? 7.449 -7.979 -15.103 1.00 55.03 86 ILE A C 1
ATOM 613 O O . ILE A 1 86 ? 8.552 -7.565 -14.768 1.00 55.03 86 ILE A O 1
ATOM 617 N N . ASP A 1 87 ? 6.765 -8.882 -14.407 1.00 68.88 87 ASP A N 1
ATOM 618 C CA . ASP A 1 87 ? 7.225 -9.561 -13.209 1.00 68.88 87 ASP A CA 1
ATOM 619 C C . ASP A 1 87 ? 8.084 -10.777 -13.526 1.00 68.88 87 ASP A C 1
ATOM 621 O O . ASP A 1 87 ? 8.491 -11.468 -12.596 1.00 68.88 87 ASP A O 1
ATOM 625 N N . VAL A 1 88 ? 8.330 -11.075 -14.806 1.00 81.62 88 VAL A N 1
ATOM 626 C CA . VAL A 1 88 ? 9.181 -12.187 -15.221 1.00 81.62 88 VAL A CA 1
ATOM 627 C C . VAL A 1 88 ? 10.388 -11.689 -15.991 1.00 81.62 88 VAL A C 1
ATOM 629 O O . VAL A 1 88 ? 10.321 -10.749 -16.781 1.00 81.62 88 VAL A O 1
ATOM 632 N N . CYS A 1 89 ? 11.506 -12.348 -15.761 1.00 84.69 89 CYS A N 1
ATOM 633 C CA . CYS A 1 89 ? 12.768 -12.026 -16.389 1.00 84.69 89 CYS A CA 1
ATOM 634 C C . CYS A 1 89 ? 13.667 -13.246 -16.434 1.00 84.69 89 CYS A C 1
ATOM 636 O O . CYS A 1 89 ? 13.421 -14.272 -15.793 1.00 84.69 89 CYS A O 1
ATOM 638 N N . GLY A 1 90 ? 14.763 -13.105 -17.162 1.00 82.50 90 GLY A N 1
ATOM 639 C CA . GLY A 1 90 ? 15.801 -14.110 -17.156 1.00 82.50 90 GLY A CA 1
ATOM 640 C C . GLY A 1 90 ? 15.727 -15.060 -18.336 1.00 82.50 90 GLY A C 1
ATOM 641 O O . GLY A 1 90 ? 14.797 -15.072 -19.145 1.00 82.50 90 GLY A O 1
ATOM 642 N N . HIS A 1 91 ? 16.751 -15.897 -18.414 1.00 77.94 91 HIS A N 1
ATOM 643 C CA . HIS A 1 91 ? 16.954 -16.852 -19.499 1.00 77.94 91 HIS A CA 1
ATOM 644 C C . HIS A 1 91 ? 15.776 -17.828 -19.674 1.00 77.94 91 HIS A C 1
ATOM 646 O O . HIS A 1 91 ? 15.399 -18.139 -20.801 1.00 77.94 91 HIS A O 1
ATOM 652 N N . ALA A 1 92 ? 15.163 -18.269 -18.569 1.00 75.06 92 ALA A N 1
ATOM 653 C CA . ALA A 1 92 ? 14.022 -19.183 -18.575 1.00 75.06 92 ALA A CA 1
ATOM 654 C C . ALA A 1 92 ? 12.733 -18.537 -19.116 1.00 75.06 92 ALA A C 1
ATOM 656 O O . ALA A 1 92 ? 11.824 -19.244 -19.539 1.00 75.06 92 ALA A O 1
ATOM 657 N N . GLN A 1 93 ? 12.676 -17.204 -19.141 1.00 74.62 93 GLN A N 1
ATOM 658 C CA . GLN A 1 93 ? 11.509 -16.414 -19.535 1.00 74.62 93 GLN A CA 1
ATOM 659 C C . GLN A 1 93 ? 11.704 -15.790 -20.921 1.00 74.62 93 GLN A C 1
ATOM 661 O O . GLN A 1 93 ? 11.298 -14.662 -21.178 1.00 74.62 93 GLN A O 1
ATOM 666 N N . GLY A 1 94 ? 12.400 -16.497 -21.818 1.00 68.94 94 GLY A N 1
ATOM 667 C CA . GLY A 1 94 ? 12.661 -16.016 -23.178 1.00 68.94 94 GLY A CA 1
ATOM 668 C C . GLY A 1 94 ? 13.646 -14.846 -23.252 1.00 68.94 94 GLY A C 1
ATOM 669 O O . GLY A 1 94 ? 13.700 -14.162 -24.270 1.00 68.94 94 GLY A O 1
ATOM 670 N N . GLY A 1 95 ? 14.429 -14.612 -22.194 1.00 72.06 95 GLY A N 1
ATOM 671 C CA . GLY A 1 95 ? 15.451 -13.568 -22.157 1.00 72.06 95 GLY A CA 1
ATOM 672 C C . GLY A 1 95 ? 14.915 -12.158 -21.898 1.00 72.06 95 GLY A C 1
ATOM 673 O O . GLY A 1 95 ? 15.581 -11.181 -22.235 1.00 72.06 95 GLY A O 1
ATOM 674 N N . VAL A 1 96 ? 13.721 -12.044 -21.313 1.00 76.69 96 VAL A N 1
ATOM 675 C CA . VAL A 1 96 ? 13.117 -10.756 -20.956 1.00 76.69 96 VAL A CA 1
ATOM 676 C C . VAL A 1 96 ? 13.920 -10.079 -19.840 1.00 76.69 96 VAL A C 1
ATOM 678 O O . VAL A 1 96 ? 14.370 -10.727 -18.891 1.00 76.69 96 VAL A O 1
ATOM 681 N N . THR A 1 97 ? 14.111 -8.767 -19.967 1.00 80.12 97 THR A N 1
ATOM 682 C CA . THR A 1 97 ? 14.782 -7.922 -18.972 1.00 80.12 97 THR A CA 1
ATOM 683 C C . THR A 1 97 ? 13.766 -7.143 -18.147 1.00 80.12 97 THR A C 1
ATOM 685 O O . THR A 1 97 ? 12.751 -6.697 -18.687 1.00 80.12 97 THR A O 1
ATOM 688 N N . CYS A 1 98 ? 14.071 -6.894 -16.877 1.00 78.56 98 CYS A N 1
ATOM 689 C CA . CYS A 1 98 ? 13.187 -6.126 -16.013 1.00 78.56 98 CYS A CA 1
ATOM 690 C C . CYS A 1 98 ? 13.098 -4.644 -16.418 1.00 78.56 98 CYS A C 1
ATOM 692 O O . CYS A 1 98 ? 14.125 -4.027 -16.729 1.00 78.56 98 CYS A O 1
ATOM 694 N N . PRO A 1 99 ? 11.889 -4.053 -16.431 1.00 72.44 99 PRO A N 1
ATOM 695 C CA . PRO A 1 99 ? 11.709 -2.655 -16.804 1.00 72.44 99 PRO A CA 1
ATOM 696 C C . PRO A 1 99 ? 12.011 -1.724 -15.628 1.00 72.44 99 PRO A C 1
ATOM 698 O O . PRO A 1 99 ? 11.188 -1.591 -14.741 1.00 72.44 99 PRO A O 1
ATOM 701 N N . GLY A 1 100 ? 13.127 -0.997 -15.632 1.00 67.88 100 GLY A N 1
ATOM 702 C CA . GLY A 1 100 ? 13.438 -0.068 -14.538 1.00 67.88 100 GLY A CA 1
ATOM 703 C C . GLY A 1 100 ? 12.409 1.065 -14.405 1.00 67.88 100 GLY A C 1
ATOM 704 O O . GLY A 1 100 ? 12.399 1.987 -15.220 1.00 67.88 100 GLY A O 1
ATOM 705 N N . ALA A 1 101 ? 11.577 1.041 -13.362 1.00 58.06 101 ALA A N 1
ATOM 706 C CA . ALA A 1 101 ? 10.655 2.132 -13.053 1.00 58.06 101 ALA A CA 1
ATOM 707 C C . ALA A 1 101 ? 11.279 3.099 -12.025 1.00 58.06 101 ALA A C 1
ATOM 709 O O . ALA A 1 101 ? 11.840 2.690 -11.006 1.00 58.06 101 ALA A O 1
ATOM 710 N N . GLY A 1 102 ? 11.200 4.406 -12.305 1.00 58.75 102 GLY A N 1
ATOM 711 C CA . GLY A 1 102 ? 11.728 5.473 -11.441 1.00 58.75 102 GLY A CA 1
ATOM 712 C C . GLY A 1 102 ? 13.052 6.087 -11.900 1.00 58.75 102 GLY A C 1
ATOM 713 O O . GLY A 1 102 ? 13.679 5.604 -12.839 1.00 58.75 102 GLY A O 1
ATOM 714 N N . ALA A 1 103 ? 13.488 7.151 -11.212 1.00 53.94 103 ALA A N 1
ATOM 715 C CA . ALA A 1 103 ? 14.625 8.001 -11.602 1.00 53.94 103 ALA A CA 1
ATOM 716 C C . ALA A 1 103 ? 15.946 7.245 -11.858 1.00 53.94 103 ALA A C 1
ATOM 718 O O . ALA A 1 103 ? 16.770 7.734 -12.623 1.00 53.94 103 ALA A O 1
ATOM 719 N N . ASN A 1 104 ? 16.113 6.042 -11.292 1.00 60.09 104 ASN A N 1
ATOM 720 C CA . ASN A 1 104 ? 17.278 5.171 -11.505 1.00 60.09 104 ASN A CA 1
ATOM 721 C C . ASN A 1 104 ? 16.905 3.712 -11.850 1.00 60.09 104 ASN A C 1
ATOM 723 O O . ASN A 1 104 ? 17.774 2.838 -11.925 1.00 60.09 104 ASN A O 1
ATOM 727 N N . GLY A 1 105 ? 15.611 3.451 -12.075 1.00 70.25 105 GLY A N 1
ATOM 728 C CA . GLY A 1 105 ? 15.062 2.106 -12.204 1.00 70.25 105 GLY A CA 1
ATOM 729 C C . GLY A 1 105 ? 15.110 1.317 -10.903 1.00 70.25 105 GLY A C 1
ATOM 730 O O . GLY A 1 105 ? 15.436 0.147 -10.969 1.00 70.25 105 GLY A O 1
ATOM 731 N N . TYR A 1 106 ? 14.861 1.953 -9.749 1.00 77.75 106 TYR A N 1
ATOM 732 C CA . TYR A 1 106 ? 14.862 1.294 -8.433 1.00 77.75 106 TYR A CA 1
ATOM 733 C C . TYR A 1 106 ? 13.821 0.173 -8.355 1.00 77.75 106 TYR A C 1
ATOM 735 O O . TYR A 1 106 ? 14.117 -0.907 -7.849 1.00 77.75 106 TYR A O 1
ATOM 743 N N . PHE A 1 107 ? 12.628 0.407 -8.909 1.00 79.69 107 PHE A N 1
ATOM 744 C CA . PHE A 1 107 ? 11.627 -0.641 -9.040 1.00 79.69 107 PHE A CA 1
ATOM 745 C C . PHE A 1 107 ? 11.881 -1.476 -10.286 1.00 79.69 107 PHE A C 1
ATOM 747 O O . PHE A 1 107 ? 12.276 -0.931 -11.320 1.00 79.69 107 PHE A O 1
ATOM 754 N N . TYR A 1 108 ? 11.617 -2.781 -10.192 1.00 80.38 108 TYR A N 1
ATOM 755 C CA . TYR A 1 108 ? 11.822 -3.746 -11.279 1.00 80.38 108 TYR A CA 1
ATOM 756 C C . TYR A 1 108 ? 13.238 -3.666 -11.849 1.00 80.38 108 TYR A C 1
ATOM 758 O O . TYR A 1 108 ? 13.467 -3.721 -13.056 1.00 80.38 108 TYR A O 1
ATOM 766 N N . ARG A 1 109 ? 14.205 -3.469 -10.957 1.00 85.56 109 ARG A N 1
ATOM 767 C CA . ARG A 1 109 ? 15.604 -3.270 -11.310 1.00 85.56 109 ARG A CA 1
ATOM 768 C C . ARG A 1 109 ? 16.303 -4.586 -11.577 1.00 85.56 109 ARG A C 1
ATOM 770 O O . ARG A 1 109 ? 17.084 -4.717 -12.517 1.00 85.56 109 ARG A O 1
ATOM 777 N N . CYS A 1 110 ? 16.050 -5.533 -10.691 1.00 90.00 110 CYS A N 1
ATOM 778 C CA . CYS A 1 110 ? 16.794 -6.762 -10.554 1.00 90.00 110 CYS A CA 1
ATOM 779 C C . CYS A 1 110 ? 15.949 -7.930 -11.012 1.00 90.00 110 CYS A C 1
ATOM 781 O O . CYS A 1 110 ? 14.731 -7.938 -10.840 1.00 90.00 110 CYS A O 1
ATOM 783 N N . CYS A 1 111 ? 16.630 -8.921 -11.568 1.00 90.38 111 CYS A N 1
ATOM 784 C CA . CYS A 1 111 ? 16.018 -10.169 -11.956 1.00 90.38 111 CYS A CA 1
ATOM 785 C C . CYS A 1 111 ? 16.426 -11.242 -10.957 1.00 90.38 111 CYS A C 1
ATOM 787 O O . CYS A 1 111 ? 17.581 -11.658 -10.967 1.00 90.38 111 CYS A O 1
ATOM 789 N N . SER A 1 112 ? 15.507 -11.692 -10.109 1.00 90.50 112 SER A N 1
ATOM 790 C CA . SER A 1 112 ? 15.805 -12.700 -9.092 1.00 90.50 112 SER A CA 1
ATOM 791 C C . SER A 1 112 ? 16.224 -14.038 -9.711 1.00 90.50 112 SER A C 1
ATOM 793 O O . SER A 1 112 ? 15.991 -14.317 -10.894 1.00 90.50 112 SER A O 1
ATOM 795 N N . SER A 1 113 ? 16.788 -14.923 -8.891 1.00 87.69 113 SER A N 1
ATOM 796 C CA . SER A 1 113 ? 17.110 -16.302 -9.288 1.00 87.69 113 SER A CA 1
ATOM 797 C C . SER A 1 113 ? 15.883 -17.090 -9.759 1.00 87.69 113 SER A C 1
ATOM 799 O O . SER A 1 113 ? 15.998 -17.944 -10.636 1.00 87.69 113 SER A O 1
ATOM 801 N N . ALA A 1 114 ? 14.700 -16.758 -9.234 1.00 86.69 114 ALA A N 1
ATOM 802 C CA . ALA A 1 114 ? 13.418 -17.333 -9.637 1.00 86.69 114 ALA A CA 1
ATOM 803 C C . ALA A 1 114 ? 12.879 -16.759 -10.963 1.00 86.69 114 ALA A C 1
ATOM 805 O O . ALA A 1 114 ? 11.850 -17.210 -11.458 1.00 86.69 114 ALA A O 1
ATOM 806 N N . GLY A 1 115 ? 13.574 -15.784 -11.556 1.00 85.75 115 GLY A N 1
ATOM 807 C CA . GLY A 1 115 ? 13.156 -15.139 -12.795 1.00 85.75 115 GLY A CA 1
ATOM 808 C C . GLY A 1 115 ? 12.044 -14.131 -12.577 1.00 85.75 115 GLY A C 1
ATOM 809 O O . GLY A 1 115 ? 11.166 -14.025 -13.429 1.00 85.75 115 GLY A O 1
ATOM 810 N N . HIS A 1 116 ? 12.086 -13.406 -11.453 1.00 86.94 116 HIS A N 1
ATOM 811 C CA . HIS A 1 116 ? 11.129 -12.351 -11.147 1.00 86.94 116 HIS A CA 1
ATOM 812 C C . HIS A 1 116 ? 11.763 -10.975 -11.028 1.00 86.94 116 HIS A C 1
ATOM 814 O O . HIS A 1 116 ? 12.840 -10.826 -10.451 1.00 86.94 116 HIS A O 1
ATOM 820 N N . CYS A 1 117 ? 11.063 -9.967 -11.539 1.00 85.81 117 CYS A N 1
ATOM 821 C CA . CYS A 1 117 ? 11.509 -8.587 -11.447 1.00 85.81 117 CYS A CA 1
ATOM 822 C C . CYS A 1 117 ? 11.160 -7.961 -10.104 1.00 85.81 117 CYS A C 1
ATOM 824 O O . CYS A 1 117 ? 10.026 -8.069 -9.636 1.00 85.81 117 CYS A O 1
ATOM 826 N N . GLY A 1 118 ? 12.125 -7.251 -9.526 1.00 85.38 118 GLY A N 1
ATOM 827 C CA . GLY A 1 118 ? 11.890 -6.469 -8.325 1.00 85.38 118 GLY A CA 1
ATOM 828 C C . GLY A 1 118 ? 13.082 -5.614 -7.882 1.00 85.38 118 GLY A C 1
ATOM 829 O O . GLY A 1 118 ? 14.080 -5.525 -8.605 1.00 85.38 118 GLY A O 1
ATOM 830 N N . PRO A 1 119 ? 12.965 -4.954 -6.718 1.00 83.38 119 PRO A N 1
ATOM 831 C CA . PRO A 1 119 ? 11.745 -4.880 -5.905 1.00 83.38 119 PRO A CA 1
ATOM 832 C C . PRO A 1 119 ? 10.630 -4.149 -6.662 1.00 83.38 119 PRO A C 1
ATOM 834 O O . PRO A 1 119 ? 10.904 -3.328 -7.533 1.00 83.38 119 PRO A O 1
ATOM 837 N N . LYS A 1 120 ? 9.367 -4.487 -6.415 1.00 77.19 120 LYS A N 1
ATOM 838 C CA . LYS A 1 120 ? 8.242 -3.908 -7.171 1.00 77.19 120 LYS A CA 1
ATOM 839 C C . LYS A 1 120 ? 7.810 -2.555 -6.640 1.00 77.19 120 LYS A C 1
ATOM 841 O O . LYS A 1 120 ? 7.297 -1.746 -7.401 1.00 77.19 120 LYS A O 1
ATOM 846 N N . ASN A 1 121 ? 8.025 -2.334 -5.352 1.00 72.62 121 ASN A N 1
ATOM 847 C CA . ASN A 1 121 ? 7.686 -1.148 -4.583 1.00 72.62 121 ASN A CA 1
ATOM 848 C C . ASN A 1 121 ? 8.723 -0.979 -3.455 1.00 72.62 121 ASN A C 1
ATOM 850 O O . ASN A 1 121 ? 9.635 -1.789 -3.313 1.00 72.62 121 ASN A O 1
ATOM 854 N N . ASP A 1 122 ? 8.620 0.109 -2.702 1.00 66.56 122 ASP A N 1
ATOM 855 C CA . ASP A 1 122 ? 9.511 0.498 -1.596 1.00 66.56 122 ASP A CA 1
ATOM 856 C C . ASP A 1 122 ? 9.357 -0.391 -0.355 1.00 66.56 122 ASP A C 1
ATOM 858 O O . ASP A 1 122 ? 10.145 -0.326 0.583 1.00 66.56 122 ASP A O 1
ATOM 862 N N . ILE A 1 123 ? 8.339 -1.239 -0.393 1.00 61.59 123 ILE A N 1
ATOM 863 C CA . ILE A 1 123 ? 7.959 -2.220 0.609 1.00 61.59 123 ILE A CA 1
ATOM 864 C C . ILE A 1 123 ? 8.774 -3.512 0.470 1.00 61.59 123 ILE A C 1
ATOM 866 O O . ILE A 1 123 ? 9.156 -4.124 1.462 1.00 61.59 123 ILE A O 1
ATOM 870 N N . GLN A 1 124 ? 9.046 -3.957 -0.755 1.00 73.44 124 GLN A N 1
ATOM 871 C CA . GLN A 1 124 ? 9.740 -5.221 -0.976 1.00 73.44 124 GLN A CA 1
ATOM 872 C C . GLN A 1 124 ? 11.246 -5.087 -0.766 1.00 73.44 124 GLN A C 1
ATOM 874 O O . GLN A 1 124 ? 11.891 -4.236 -1.378 1.00 73.44 124 GLN A O 1
ATOM 879 N N . ASP A 1 125 ? 11.820 -5.995 0.029 1.00 77.06 125 ASP A N 1
ATOM 880 C CA . ASP A 1 125 ? 13.267 -6.038 0.221 1.00 77.06 125 ASP A CA 1
ATOM 881 C C . ASP A 1 125 ? 13.975 -6.295 -1.117 1.00 77.06 125 ASP A C 1
ATOM 883 O O . ASP A 1 125 ? 13.739 -7.286 -1.818 1.00 77.06 125 ASP A O 1
ATOM 887 N N . GLN A 1 126 ? 14.868 -5.370 -1.455 1.00 84.88 126 GLN A N 1
ATOM 888 C CA . GLN A 1 126 ? 15.705 -5.426 -2.638 1.00 84.88 126 GLN A CA 1
ATOM 889 C C . GLN A 1 126 ? 16.541 -6.717 -2.681 1.00 84.88 126 GLN A C 1
ATOM 891 O O . GLN A 1 126 ? 16.759 -7.263 -3.762 1.00 84.88 126 GLN A O 1
ATOM 896 N N . SER A 1 127 ? 16.964 -7.235 -1.522 1.00 85.94 127 SER A N 1
ATOM 897 C CA . SER A 1 127 ? 17.791 -8.442 -1.390 1.00 85.94 127 SER A CA 1
ATOM 898 C C . SER A 1 127 ? 17.108 -9.715 -1.907 1.00 85.94 127 SER A C 1
ATOM 900 O O . SER A 1 127 ? 17.781 -10.669 -2.287 1.00 85.94 127 SER A O 1
ATOM 902 N N . LEU A 1 128 ? 15.773 -9.720 -1.999 1.00 84.50 128 LEU A N 1
ATOM 903 C CA . LEU A 1 128 ? 15.007 -10.830 -2.574 1.00 84.50 128 LEU A CA 1
ATOM 904 C C . LEU A 1 128 ? 15.171 -10.934 -4.098 1.00 84.50 128 LEU A C 1
ATOM 906 O O . LEU A 1 128 ? 14.881 -11.975 -4.693 1.00 84.50 128 LEU A O 1
ATOM 910 N N . TYR A 1 129 ? 15.613 -9.851 -4.739 1.00 89.50 129 TYR A N 1
ATOM 911 C CA . TYR A 1 129 ? 15.703 -9.739 -6.193 1.00 89.50 129 TYR A CA 1
ATOM 912 C C . TYR A 1 129 ? 17.122 -9.455 -6.684 1.00 89.50 129 TYR A C 1
ATOM 914 O O . TYR A 1 129 ? 17.480 -9.876 -7.784 1.00 89.50 129 TYR A O 1
ATOM 922 N N . CYS A 1 130 ? 17.908 -8.733 -5.892 1.00 89.56 130 CYS A N 1
ATOM 923 C CA . CYS A 1 130 ? 19.235 -8.229 -6.219 1.00 89.56 130 CYS A CA 1
ATOM 924 C C . CYS A 1 130 ? 20.326 -8.981 -5.450 1.00 89.56 130 CYS A C 1
ATOM 926 O O . CYS A 1 130 ? 20.054 -9.698 -4.492 1.00 89.56 130 CYS A O 1
ATOM 928 N N . GLY A 1 131 ? 21.581 -8.801 -5.857 1.00 88.44 131 GLY A N 1
ATOM 929 C CA . GLY A 1 131 ? 22.726 -9.453 -5.234 1.00 88.44 131 GLY A CA 1
ATOM 930 C C . GLY A 1 131 ? 22.893 -10.909 -5.663 1.00 88.44 131 GLY A C 1
ATOM 931 O O . GLY A 1 131 ? 22.801 -11.241 -6.851 1.00 88.44 131 GLY A O 1
ATOM 932 N N . ASP A 1 132 ? 23.191 -11.776 -4.697 1.00 87.38 132 ASP A N 1
ATOM 933 C CA . ASP A 1 132 ? 23.530 -13.174 -4.954 1.00 87.38 132 ASP A CA 1
ATOM 934 C C . ASP A 1 132 ? 22.347 -13.940 -5.560 1.00 87.38 132 ASP A C 1
ATOM 936 O O . ASP A 1 132 ? 21.244 -13.984 -5.023 1.00 87.38 132 ASP A O 1
ATOM 940 N N . GLY A 1 133 ? 22.585 -14.571 -6.711 1.00 83.94 133 GLY A N 1
ATOM 941 C CA . GLY A 1 133 ? 21.558 -15.299 -7.457 1.00 83.94 133 GLY A CA 1
ATOM 942 C C . GLY A 1 133 ? 20.729 -14.435 -8.411 1.00 83.94 133 GLY A C 1
ATOM 943 O O . GLY A 1 133 ? 19.979 -14.995 -9.210 1.00 83.94 133 GLY A O 1
ATOM 944 N N . CYS A 1 134 ? 20.894 -13.110 -8.408 1.00 91.62 134 CYS A N 1
ATOM 945 C CA . CYS A 1 134 ? 20.303 -12.266 -9.441 1.00 91.62 134 CYS A CA 1
ATOM 946 C C . CYS A 1 134 ? 20.890 -12.588 -10.830 1.00 91.62 134 CYS A C 1
ATOM 948 O O . CYS A 1 134 ? 22.094 -12.798 -11.005 1.00 91.62 134 CYS A O 1
ATOM 950 N N . GLN A 1 135 ? 20.029 -12.627 -11.846 1.00 88.44 135 GLN A N 1
ATOM 951 C CA . GLN A 1 135 ? 20.386 -12.983 -13.215 1.00 88.44 135 GLN A CA 1
ATOM 952 C C . GLN A 1 135 ? 20.949 -11.771 -13.972 1.00 88.44 135 GLN A C 1
ATOM 954 O O . GLN A 1 135 ? 20.218 -10.998 -14.602 1.00 88.44 135 GLN A O 1
ATOM 959 N N . ALA A 1 136 ? 22.275 -11.620 -13.927 1.00 85.19 136 ALA A N 1
ATOM 960 C CA . ALA A 1 136 ? 22.996 -10.551 -14.616 1.00 85.19 136 ALA A CA 1
ATOM 961 C C . ALA A 1 136 ? 22.690 -10.523 -16.127 1.00 85.19 136 ALA A C 1
ATOM 963 O O . ALA A 1 136 ? 22.671 -11.556 -16.794 1.00 85.19 136 ALA A O 1
ATOM 964 N N . GLY A 1 137 ? 22.447 -9.323 -16.664 1.00 81.25 137 GLY A N 1
ATOM 965 C CA . GLY A 1 137 ? 22.018 -9.108 -18.053 1.00 81.25 137 GLY A CA 1
ATOM 966 C C . GLY A 1 137 ? 20.497 -9.040 -18.236 1.00 81.25 137 GLY A C 1
ATOM 967 O O . GLY A 1 137 ? 20.041 -8.447 -19.209 1.00 81.25 137 GLY A O 1
ATOM 968 N N . PHE A 1 138 ? 19.722 -9.557 -17.275 1.00 82.38 138 PHE A N 1
ATOM 969 C CA . PHE A 1 138 ? 18.256 -9.447 -17.246 1.00 82.38 138 PHE A CA 1
ATOM 970 C C . PHE A 1 138 ? 17.739 -8.494 -16.163 1.00 82.38 138 PHE A C 1
ATOM 972 O O . PHE A 1 138 ? 16.586 -8.077 -16.203 1.00 82.38 138 PHE A O 1
ATOM 979 N N . GLY A 1 139 ? 18.608 -8.105 -15.234 1.00 83.38 139 GLY A N 1
ATOM 980 C CA . GLY A 1 139 ? 18.413 -7.007 -14.298 1.00 83.38 139 GLY A CA 1
ATOM 981 C C . GLY A 1 139 ? 19.763 -6.449 -13.850 1.00 83.38 139 GLY A C 1
ATOM 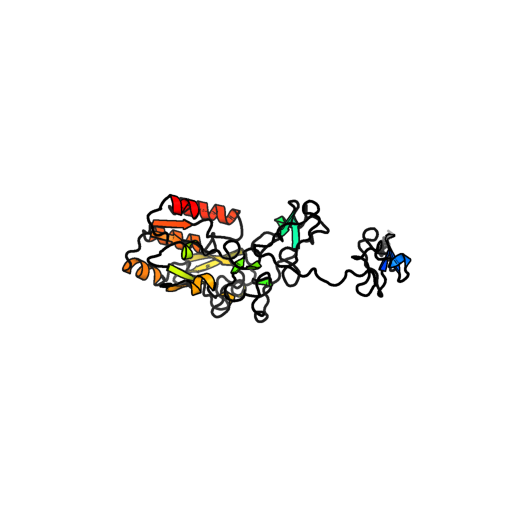982 O O . GLY A 1 139 ? 20.817 -7.035 -14.122 1.00 83.38 139 GLY A O 1
ATOM 983 N N . LYS A 1 140 ? 19.741 -5.304 -13.173 1.00 87.50 140 LYS A N 1
ATOM 984 C CA . LYS A 1 140 ? 20.927 -4.719 -12.548 1.00 87.50 140 LYS A CA 1
ATOM 985 C C . LYS A 1 140 ? 21.080 -5.316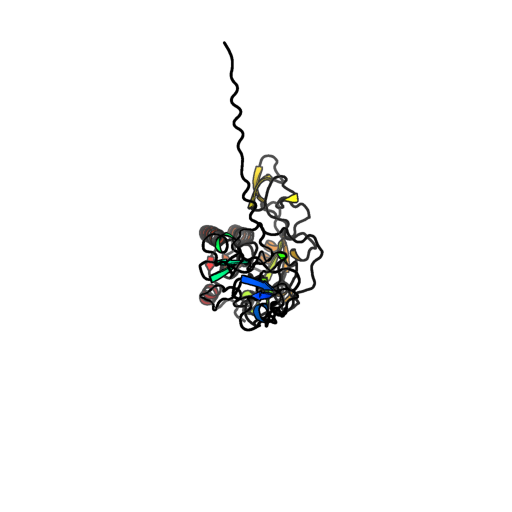 -11.149 1.00 87.50 140 LYS A C 1
ATOM 987 O O . LYS A 1 140 ? 20.330 -4.968 -10.252 1.00 87.50 140 LYS A O 1
ATOM 992 N N . CYS A 1 141 ? 22.000 -6.256 -10.985 1.00 88.06 141 CYS A N 1
ATOM 993 C CA . CYS A 1 141 ? 22.091 -7.091 -9.784 1.00 88.06 141 CYS A CA 1
ATOM 994 C C . CYS A 1 141 ? 22.790 -6.447 -8.579 1.00 88.06 141 CYS A C 1
ATOM 996 O O . CYS A 1 141 ? 23.042 -7.121 -7.588 1.00 88.06 141 CYS A O 1
ATOM 998 N N . ASP A 1 142 ? 23.121 -5.166 -8.648 1.00 87.62 142 ASP A N 1
ATOM 999 C CA . ASP A 1 142 ? 23.634 -4.383 -7.530 1.00 87.62 142 ASP A CA 1
ATOM 1000 C C . ASP A 1 142 ? 22.516 -3.896 -6.594 1.00 87.62 142 ASP A C 1
ATOM 1002 O O . ASP A 1 142 ? 21.368 -3.688 -6.999 1.00 87.62 142 ASP A O 1
ATOM 1006 N N . ASN A 1 143 ? 22.882 -3.701 -5.327 1.00 85.62 143 ASN A N 1
ATOM 1007 C CA . ASN A 1 143 ? 22.008 -3.125 -4.312 1.00 85.62 143 ASN A CA 1
ATOM 1008 C C . ASN A 1 143 ? 22.112 -1.594 -4.346 1.00 85.62 143 ASN A C 1
ATOM 1010 O O . ASN A 1 143 ? 23.211 -1.043 -4.392 1.00 85.62 143 ASN A O 1
ATOM 1014 N N . GLU A 1 144 ? 20.975 -0.907 -4.287 1.00 80.38 144 GLU A N 1
ATOM 1015 C CA . GLU A 1 144 ? 20.872 0.551 -4.261 1.00 80.38 144 GLU A CA 1
ATOM 1016 C C . GLU A 1 144 ? 19.900 0.970 -3.152 1.00 80.38 144 GLU A C 1
ATOM 1018 O O . GLU A 1 144 ? 18.840 0.373 -2.980 1.00 80.38 144 GLU A O 1
ATOM 1023 N N . LYS A 1 145 ? 20.226 2.035 -2.407 1.00 79.00 145 LYS A N 1
ATOM 1024 C CA . LYS A 1 145 ? 19.270 2.617 -1.451 1.00 79.00 145 LYS A CA 1
ATOM 1025 C C . LYS A 1 145 ? 18.053 3.141 -2.224 1.00 79.00 145 LYS A C 1
ATOM 1027 O O . LYS A 1 145 ? 18.218 3.739 -3.291 1.00 79.00 145 LYS A O 1
ATOM 1032 N N . ALA A 1 146 ? 16.857 2.950 -1.663 1.00 75.69 146 ALA A N 1
ATOM 1033 C CA . ALA A 1 146 ? 15.629 3.547 -2.182 1.00 75.69 146 ALA A CA 1
ATOM 1034 C C . ALA A 1 146 ? 15.842 5.044 -2.465 1.00 75.69 146 ALA A C 1
ATOM 1036 O O . ALA A 1 146 ? 16.340 5.756 -1.583 1.00 75.69 146 ALA A O 1
ATOM 1037 N N . PRO A 1 147 ? 15.518 5.534 -3.679 1.00 73.62 147 PRO A N 1
ATOM 1038 C CA . PRO A 1 147 ? 15.558 6.954 -3.964 1.00 73.62 147 PRO A CA 1
ATOM 1039 C C . PRO A 1 147 ? 14.701 7.703 -2.951 1.00 73.62 147 PRO A C 1
ATOM 1041 O O . PRO A 1 147 ? 13.573 7.297 -2.673 1.00 73.62 147 PRO A O 1
ATOM 1044 N N . ALA A 1 148 ? 15.231 8.810 -2.432 1.00 68.44 148 ALA A N 1
ATOM 1045 C CA . ALA A 1 148 ? 14.424 9.725 -1.646 1.00 68.44 148 ALA A CA 1
ATOM 1046 C C . ALA A 1 148 ? 13.215 10.172 -2.473 1.00 68.44 148 ALA A C 1
ATOM 1048 O O . ALA A 1 148 ? 13.291 10.298 -3.703 1.00 68.44 148 ALA A O 1
ATOM 1049 N N . GLU A 1 149 ? 12.105 10.414 -1.788 1.00 64.69 149 GLU A N 1
ATOM 1050 C CA . GLU A 1 149 ? 10.902 10.869 -2.454 1.00 64.69 149 GLU A CA 1
ATOM 1051 C C . GLU A 1 149 ? 11.170 12.145 -3.266 1.00 64.69 149 GLU A C 1
ATOM 1053 O O . GLU A 1 149 ? 11.873 13.050 -2.800 1.00 64.69 149 GLU A O 1
ATOM 1058 N N . PRO A 1 150 ? 10.602 12.263 -4.479 1.00 65.88 150 PRO A N 1
ATOM 1059 C CA . PRO A 1 150 ? 10.775 13.465 -5.273 1.00 65.88 150 PRO A CA 1
ATOM 1060 C C . PRO A 1 150 ? 10.214 14.682 -4.530 1.00 65.88 150 PRO A C 1
ATOM 1062 O O . PRO A 1 150 ? 9.029 14.727 -4.204 1.00 65.88 150 PRO A O 1
ATOM 1065 N N . THR A 1 151 ? 11.064 15.683 -4.306 1.00 66.19 151 THR A N 1
ATOM 1066 C CA . THR A 1 151 ? 10.702 16.974 -3.689 1.00 66.19 151 THR A CA 1
ATOM 1067 C C . THR A 1 151 ? 10.055 17.945 -4.682 1.00 66.19 151 THR A C 1
ATOM 1069 O O . THR A 1 151 ? 9.598 19.026 -4.315 1.00 66.19 151 THR A O 1
ATOM 1072 N N . VAL A 1 152 ? 10.022 17.571 -5.963 1.00 68.81 152 VAL A N 1
ATOM 1073 C CA . VAL A 1 152 ? 9.418 18.351 -7.044 1.00 68.81 152 VAL A CA 1
ATOM 1074 C C . VAL A 1 152 ? 7.901 18.172 -7.085 1.00 68.81 152 VAL A C 1
ATOM 1076 O O . VAL A 1 152 ? 7.357 17.157 -6.644 1.00 68.81 152 VAL A O 1
ATOM 1079 N N . ALA A 1 153 ? 7.209 19.151 -7.673 1.00 70.38 153 ALA A N 1
ATOM 1080 C CA . ALA A 1 153 ? 5.775 19.063 -7.921 1.00 70.38 153 ALA A CA 1
ATOM 1081 C C . ALA A 1 153 ? 5.418 17.779 -8.695 1.00 70.38 153 ALA A C 1
ATOM 1083 O O . ALA A 1 153 ? 6.165 17.341 -9.574 1.00 70.38 153 ALA A O 1
ATOM 1084 N N . ARG A 1 154 ? 4.264 17.192 -8.354 1.00 79.81 154 ARG A N 1
ATOM 1085 C CA . ARG A 1 154 ? 3.743 15.966 -8.972 1.00 79.81 154 ARG A CA 1
ATOM 1086 C C . ARG A 1 154 ? 3.732 16.082 -10.498 1.00 79.81 154 ARG A C 1
ATOM 1088 O O . ARG A 1 154 ? 3.282 17.093 -11.039 1.00 79.81 154 ARG A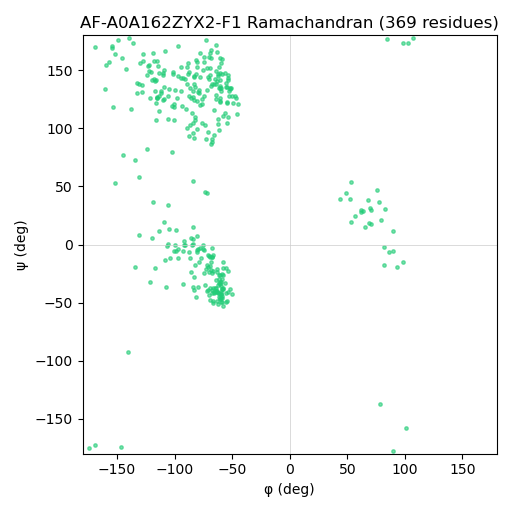 O 1
ATOM 1095 N N . GLY A 1 155 ? 4.195 15.031 -11.175 1.00 78.00 155 GLY A N 1
ATOM 1096 C CA . GLY A 1 155 ? 4.116 14.923 -12.628 1.00 78.00 155 GLY A CA 1
ATOM 1097 C C . GLY A 1 155 ? 2.665 14.857 -13.135 1.00 78.00 155 GLY A C 1
ATOM 1098 O O . GLY A 1 155 ? 1.728 14.744 -12.339 1.00 78.00 155 GLY A O 1
ATOM 1099 N N . PRO A 1 156 ? 2.450 14.926 -14.462 1.00 87.19 156 PRO A N 1
ATOM 1100 C CA . PRO A 1 156 ? 1.123 14.739 -15.042 1.00 87.19 156 PRO A CA 1
ATOM 1101 C C . PRO A 1 156 ? 0.574 13.338 -14.740 1.00 87.19 156 PRO A C 1
ATOM 1103 O O . PRO A 1 156 ? 1.345 12.388 -14.576 1.00 87.19 156 PRO A O 1
ATOM 1106 N N . ASP A 1 157 ? -0.756 13.219 -14.704 1.00 91.12 157 ASP A N 1
ATOM 1107 C CA . ASP A 1 157 ? -1.428 11.940 -14.470 1.00 91.12 157 ASP A CA 1
ATOM 1108 C C . ASP A 1 157 ? -1.058 10.906 -15.546 1.00 91.12 157 ASP A C 1
ATOM 1110 O O . ASP A 1 157 ? -1.086 11.193 -16.749 1.00 91.12 157 ASP A O 1
ATOM 1114 N N . ALA A 1 158 ? -0.751 9.697 -15.089 1.00 90.81 158 ALA A N 1
ATOM 1115 C CA . ALA A 1 158 ? -0.322 8.558 -15.880 1.00 90.81 158 ALA A CA 1
ATOM 1116 C C . ALA A 1 158 ? -1.514 7.850 -16.553 1.00 90.81 158 ALA A C 1
ATOM 1118 O O . ALA A 1 158 ? -2.545 7.589 -15.930 1.00 90.81 158 ALA A O 1
ATOM 1119 N N . GLY A 1 159 ? -1.394 7.582 -17.852 1.00 90.81 159 GLY A N 1
ATOM 1120 C CA . GLY A 1 159 ? -2.356 6.810 -18.637 1.00 90.81 159 GLY A CA 1
ATOM 1121 C C . GLY A 1 159 ? -2.327 5.312 -18.339 1.00 90.81 159 GLY A C 1
ATOM 1122 O O . GLY A 1 159 ? -1.505 4.831 -17.570 1.00 90.81 159 GLY A O 1
ATOM 1123 N N . GLU A 1 160 ? -3.236 4.566 -18.963 1.00 87.94 160 GLU A N 1
ATOM 1124 C CA . GLU A 1 160 ? -3.272 3.105 -18.852 1.00 87.94 160 GLU A CA 1
ATOM 1125 C C . GLU A 1 160 ? -1.961 2.495 -19.354 1.00 87.94 160 GLU A C 1
ATOM 1127 O O . GLU A 1 160 ? -1.442 2.888 -20.400 1.00 87.94 160 GLU A O 1
ATOM 1132 N N . GLY A 1 161 ? -1.402 1.581 -18.564 1.00 80.31 161 GLY A N 1
ATOM 1133 C CA . GLY A 1 161 ? -0.098 0.986 -18.804 1.00 80.31 161 GLY A CA 1
ATOM 1134 C C . GLY A 1 161 ? 1.096 1.817 -18.343 1.00 80.31 161 GLY A C 1
ATOM 1135 O O . GLY A 1 161 ? 2.180 1.270 -18.172 1.00 80.31 161 GLY A O 1
ATOM 1136 N N . GLU A 1 162 ? 0.934 3.118 -18.102 1.00 85.25 162 GLU A N 1
ATOM 1137 C CA . GLU A 1 162 ? 2.034 3.951 -17.621 1.00 85.25 162 GLU A CA 1
ATOM 1138 C C . GLU A 1 162 ? 2.343 3.686 -16.139 1.00 85.25 162 GLU A C 1
ATOM 1140 O O . GLU A 1 162 ? 1.533 3.142 -15.384 1.00 85.25 162 GLU A O 1
ATOM 1145 N N . THR A 1 163 ? 3.539 4.089 -15.709 1.00 83.81 163 THR A N 1
ATOM 1146 C CA . THR A 1 163 ? 3.978 3.931 -14.321 1.00 83.81 163 THR A CA 1
ATOM 1147 C C . THR A 1 163 ? 3.367 4.982 -13.397 1.00 83.81 163 THR A C 1
ATOM 1149 O O . THR A 1 163 ? 3.210 6.154 -13.751 1.00 83.81 163 THR A O 1
ATOM 1152 N N . CYS A 1 164 ? 3.074 4.563 -12.172 1.00 86.50 164 CYS A N 1
ATOM 1153 C CA . CYS A 1 164 ? 2.510 5.380 -11.104 1.00 86.50 164 CYS A CA 1
ATOM 1154 C C . CYS A 1 164 ? 3.213 5.118 -9.774 1.00 86.50 164 CYS A C 1
ATOM 1156 O O . CYS A 1 164 ? 4.059 4.236 -9.669 1.00 86.50 164 CYS A O 1
ATOM 1158 N N . GLY A 1 165 ? 2.875 5.914 -8.763 1.00 82.38 165 GLY A N 1
ATOM 1159 C CA . GLY A 1 165 ? 3.384 5.750 -7.407 1.00 82.38 165 GLY A CA 1
ATOM 1160 C C . GLY A 1 165 ? 4.413 6.811 -7.005 1.00 82.38 165 GLY A C 1
ATOM 1161 O O . GLY A 1 165 ? 4.750 7.707 -7.793 1.00 82.38 165 GLY A O 1
ATOM 1162 N N . PRO A 1 166 ? 4.896 6.746 -5.754 1.00 75.56 166 PRO A N 1
ATOM 1163 C CA . PRO A 1 166 ? 5.679 7.811 -5.128 1.00 75.56 166 PRO A CA 1
ATOM 1164 C C . PRO A 1 166 ? 7.029 8.054 -5.815 1.00 75.56 166 PRO A C 1
ATOM 1166 O O . PRO A 1 166 ? 7.407 9.209 -6.008 1.00 75.56 166 PRO A O 1
ATOM 1169 N N . ILE A 1 167 ? 7.711 7.003 -6.285 1.00 75.12 167 ILE A N 1
ATOM 1170 C CA . ILE A 1 167 ? 9.039 7.129 -6.916 1.00 75.12 167 ILE A CA 1
ATOM 1171 C C . ILE A 1 167 ? 8.992 7.864 -8.256 1.00 75.12 167 ILE A C 1
ATOM 1173 O O . ILE A 1 167 ? 9.885 8.653 -8.564 1.00 75.12 167 ILE A O 1
ATOM 1177 N N . VAL A 1 168 ? 7.963 7.616 -9.068 1.00 78.56 168 VAL A N 1
ATOM 1178 C CA . VAL A 1 168 ? 7.765 8.344 -10.335 1.00 78.56 168 VAL A CA 1
ATOM 1179 C C . VAL A 1 168 ? 6.969 9.635 -10.137 1.00 78.56 168 VAL A C 1
ATOM 1181 O O . VAL A 1 168 ? 6.845 10.419 -11.074 1.00 78.56 168 VAL A O 1
ATOM 1184 N N . ASN A 1 169 ? 6.452 9.863 -8.923 1.00 81.81 169 ASN A N 1
ATOM 1185 C CA . ASN A 1 169 ? 5.632 11.004 -8.525 1.00 81.81 169 ASN A CA 1
ATOM 1186 C C . ASN A 1 169 ? 4.469 11.273 -9.496 1.00 81.81 169 ASN A C 1
ATOM 1188 O O . ASN A 1 169 ? 4.221 12.416 -9.892 1.00 81.81 169 ASN A O 1
ATOM 1192 N N . LYS A 1 170 ? 3.775 10.201 -9.905 1.00 86.75 170 LYS A N 1
ATOM 1193 C CA . LYS A 1 170 ? 2.608 10.239 -10.798 1.00 86.75 170 LYS A CA 1
ATOM 1194 C C . LYS A 1 170 ? 1.439 9.462 -10.196 1.00 86.75 170 LYS A C 1
ATOM 1196 O O . LYS A 1 170 ? 1.613 8.352 -9.694 1.00 86.75 170 LYS A O 1
ATOM 1201 N N . LYS A 1 171 ? 0.238 10.032 -10.301 1.00 88.56 171 LYS A N 1
ATOM 1202 C CA . LYS A 1 171 ? -1.044 9.353 -10.042 1.00 88.56 171 LYS A CA 1
ATOM 1203 C C . LYS A 1 171 ? -1.588 8.837 -11.369 1.00 88.56 171 LYS A C 1
ATOM 1205 O O . LYS A 1 171 ? -1.312 9.442 -12.399 1.00 88.56 171 LYS A O 1
ATOM 1210 N N . CYS A 1 172 ? -2.384 7.781 -11.352 1.00 90.50 172 CYS A N 1
ATOM 1211 C CA . CYS A 1 172 ? -3.119 7.373 -12.543 1.00 90.50 172 CYS A CA 1
ATOM 1212 C C . CYS A 1 172 ? -4.220 8.379 -12.902 1.00 90.50 172 CYS A C 1
ATOM 1214 O O . CYS A 1 172 ? -4.758 9.066 -12.033 1.00 90.50 172 CYS A O 1
ATOM 1216 N N . LYS A 1 173 ? -4.555 8.466 -14.191 1.00 91.50 173 LYS A N 1
ATOM 1217 C CA . LYS A 1 173 ? -5.722 9.217 -14.669 1.00 91.50 173 LYS A CA 1
ATOM 1218 C C . LYS A 1 173 ? -7.005 8.655 -14.056 1.00 91.50 173 LYS A C 1
ATOM 1220 O O . LYS A 1 173 ? -7.080 7.484 -13.693 1.00 91.50 173 LYS A O 1
ATOM 1225 N N . SER A 1 174 ? -8.033 9.497 -13.990 1.00 86.31 174 SER A N 1
ATOM 1226 C CA . SER A 1 174 ? -9.351 9.109 -13.481 1.00 86.31 174 SER A CA 1
ATOM 1227 C C . SER A 1 174 ? -9.878 7.840 -14.166 1.00 86.31 174 SER A C 1
ATOM 1229 O O . SER A 1 174 ? -9.815 7.721 -15.390 1.00 86.31 174 SER A O 1
ATOM 1231 N N . GLY A 1 175 ? -10.392 6.902 -13.365 1.00 81.75 175 GLY A N 1
ATOM 1232 C CA . GLY A 1 175 ? -10.876 5.596 -13.825 1.00 81.75 175 GLY A CA 1
ATOM 1233 C C . GLY A 1 175 ? -9.815 4.489 -13.848 1.00 81.75 175 GLY A C 1
ATOM 1234 O O . GLY A 1 175 ? -10.171 3.337 -14.081 1.00 81.75 175 GLY A O 1
ATOM 1235 N N . LEU A 1 176 ? -8.549 4.813 -13.571 1.00 88.06 176 LEU A N 1
ATOM 1236 C CA . LEU A 1 176 ? -7.452 3.853 -13.453 1.00 88.06 176 LEU A CA 1
ATOM 1237 C C . LEU A 1 176 ? -6.932 3.796 -12.014 1.00 88.06 176 LEU A C 1
ATOM 1239 O O . LEU A 1 176 ? -6.894 4.810 -11.317 1.00 88.06 176 LEU A O 1
ATOM 1243 N N . CYS A 1 177 ? -6.467 2.621 -11.605 1.00 87.81 177 CYS A N 1
ATOM 1244 C CA . CYS A 1 177 ? -5.859 2.377 -10.304 1.00 87.81 177 CYS A CA 1
ATOM 1245 C C . CYS A 1 177 ? -4.364 2.119 -10.454 1.00 87.81 177 CYS A C 1
ATOM 1247 O O . CYS A 1 177 ? -3.921 1.507 -11.430 1.00 87.81 177 CYS A O 1
ATOM 1249 N N . CYS A 1 178 ? -3.595 2.568 -9.464 1.00 86.94 178 CYS A N 1
ATOM 1250 C CA . CYS A 1 178 ? -2.194 2.200 -9.355 1.00 86.94 178 CYS A CA 1
ATOM 1251 C C . CYS A 1 178 ? -2.099 0.835 -8.674 1.00 86.94 178 CYS A C 1
ATOM 1253 O O . CYS A 1 178 ? -2.405 0.716 -7.489 1.00 86.94 178 CYS A O 1
ATOM 1255 N N . SER A 1 179 ? -1.709 -0.190 -9.430 1.00 82.06 179 SER A N 1
ATOM 1256 C CA . SER A 1 179 ? -1.467 -1.527 -8.880 1.00 82.06 179 SER A CA 1
ATOM 1257 C C . SER A 1 179 ? -0.350 -1.500 -7.828 1.00 82.06 179 SER A C 1
ATOM 1259 O O . SER A 1 179 ? 0.513 -0.620 -7.851 1.00 82.06 179 SER A O 1
ATOM 1261 N N . GLY A 1 180 ? -0.281 -2.525 -6.968 1.00 75.50 180 GLY A N 1
ATOM 1262 C CA . GLY A 1 180 ? 0.888 -2.753 -6.098 1.00 75.50 180 GLY A CA 1
ATOM 1263 C C . GLY A 1 180 ? 2.198 -2.916 -6.883 1.00 75.50 180 GLY A C 1
ATOM 1264 O O . GLY A 1 180 ? 3.289 -2.775 -6.329 1.00 75.50 180 GLY A O 1
ATOM 1265 N N . SER A 1 181 ? 2.063 -3.147 -8.191 1.00 76.56 181 SER A N 1
ATOM 1266 C CA . SER A 1 181 ? 3.137 -3.182 -9.156 1.00 76.56 181 SER A CA 1
ATOM 1267 C C . SER A 1 181 ? 3.525 -1.806 -9.734 1.00 76.56 181 SER A C 1
ATOM 1269 O O . SER A 1 181 ? 4.385 -1.753 -10.602 1.00 76.56 181 SER A O 1
ATOM 1271 N N . ASN A 1 182 ? 2.979 -0.677 -9.280 1.00 81.88 182 ASN A N 1
ATOM 1272 C CA . ASN A 1 182 ? 3.320 0.661 -9.794 1.00 81.88 182 ASN A CA 1
ATOM 1273 C C . ASN A 1 182 ? 2.961 0.891 -11.277 1.00 81.88 182 ASN A C 1
ATOM 1275 O O . ASN A 1 182 ? 3.581 1.717 -11.952 1.00 81.88 182 ASN A O 1
ATOM 1279 N N . PHE A 1 183 ? 1.929 0.203 -11.778 1.00 84.94 183 PHE A N 1
ATOM 1280 C CA . PHE A 1 183 ? 1.349 0.442 -13.107 1.00 84.94 183 PHE A CA 1
ATOM 1281 C C . PHE A 1 183 ? -0.109 0.845 -13.011 1.00 84.94 183 PHE A C 1
ATOM 1283 O O . PHE A 1 183 ? -0.862 0.282 -12.209 1.00 84.94 183 PHE A O 1
ATOM 1290 N N . CYS A 1 184 ? -0.491 1.785 -13.867 1.00 88.56 184 CYS A N 1
ATOM 1291 C CA . CYS A 1 184 ? -1.866 2.203 -14.040 1.00 88.56 184 CYS A CA 1
ATOM 1292 C C . CYS A 1 184 ? -2.637 1.210 -14.895 1.00 88.56 184 CYS A C 1
ATOM 1294 O O . CYS A 1 184 ? -2.205 0.851 -15.987 1.00 88.56 184 CYS A O 1
ATOM 1296 N N . GLY A 1 185 ? -3.824 0.839 -14.440 1.00 87.19 185 GLY A N 1
ATOM 1297 C CA . GLY A 1 185 ? -4.735 0.016 -15.222 1.00 87.19 185 GLY A CA 1
ATOM 1298 C C . GLY A 1 185 ? -6.118 -0.042 -14.605 1.00 87.19 185 GLY A C 1
ATOM 1299 O O . GLY A 1 185 ? -6.427 0.684 -13.659 1.00 87.19 185 GLY A O 1
ATOM 1300 N N . SER A 1 186 ? -6.958 -0.896 -15.169 1.00 84.12 186 SER A N 1
ATOM 1301 C CA . SER A 1 186 ? -8.337 -1.100 -14.736 1.00 84.12 186 SER A CA 1
ATOM 1302 C C . SER A 1 186 ? -8.612 -2.585 -14.481 1.00 84.12 186 SER A C 1
ATOM 1304 O O . SER A 1 186 ? -7.848 -3.452 -14.893 1.00 84.12 186 SER A O 1
ATOM 1306 N N . GLY A 1 187 ? -9.705 -2.897 -13.784 1.00 80.62 187 GLY A N 1
ATOM 1307 C CA . GLY A 1 187 ? -10.055 -4.279 -13.438 1.00 80.62 187 GLY A CA 1
ATOM 1308 C C . GLY A 1 187 ? -9.369 -4.785 -12.167 1.00 80.62 187 GLY A C 1
ATOM 1309 O O . GLY A 1 187 ? -8.602 -4.067 -11.535 1.00 80.62 187 GLY A O 1
ATOM 1310 N N . ALA A 1 188 ? -9.688 -6.016 -11.764 1.00 75.50 188 ALA A N 1
ATOM 1311 C CA . ALA A 1 188 ? -9.377 -6.540 -10.429 1.00 75.50 188 ALA A CA 1
ATOM 1312 C C . ALA A 1 188 ? -7.875 -6.608 -10.100 1.00 75.50 188 ALA A C 1
ATOM 1314 O O . ALA A 1 188 ? -7.509 -6.456 -8.939 1.00 75.50 188 ALA A O 1
ATOM 1315 N N . ASP A 1 189 ? -7.019 -6.789 -11.108 1.00 75.12 189 ASP A N 1
ATOM 1316 C CA . ASP A 1 189 ? -5.566 -6.886 -10.910 1.00 75.12 189 ASP A CA 1
ATOM 1317 C C . ASP A 1 189 ? -4.931 -5.523 -10.569 1.00 75.12 189 ASP A C 1
ATOM 1319 O O . ASP A 1 189 ? -3.845 -5.453 -9.996 1.00 75.12 189 ASP A O 1
ATOM 1323 N N . PHE A 1 190 ? -5.615 -4.425 -10.909 1.00 80.56 190 PHE A N 1
ATOM 1324 C CA . PHE A 1 190 ? -5.180 -3.056 -10.618 1.00 80.56 190 PHE A CA 1
ATOM 1325 C C . PHE A 1 190 ? -6.018 -2.405 -9.516 1.00 80.56 190 PHE A C 1
ATOM 1327 O O . PHE A 1 190 ? -5.501 -1.632 -8.713 1.00 80.56 190 PHE A O 1
ATOM 1334 N N . CYS A 1 191 ? -7.317 -2.697 -9.499 1.00 81.56 191 CYS A N 1
ATOM 1335 C CA . CYS A 1 191 ? -8.338 -2.044 -8.696 1.00 81.56 191 CYS A CA 1
ATOM 1336 C C . CYS A 1 191 ? -8.961 -3.032 -7.696 1.00 81.56 191 CYS A C 1
ATOM 1338 O O . CYS A 1 191 ? -9.771 -3.885 -8.065 1.00 81.56 191 CYS A O 1
ATOM 1340 N N . GLY A 1 192 ? -8.637 -2.882 -6.411 1.00 77.25 192 GLY A N 1
ATOM 1341 C CA . GLY A 1 192 ? -9.162 -3.707 -5.314 1.00 77.25 192 GLY A CA 1
ATOM 1342 C C . GLY A 1 192 ? -10.522 -3.246 -4.774 1.00 77.25 192 GLY A C 1
ATOM 1343 O O . GLY A 1 192 ? -10.643 -2.987 -3.581 1.00 77.25 192 GLY A O 1
ATOM 1344 N N . HIS A 1 193 ? -11.547 -3.102 -5.625 1.00 83.00 193 HIS A N 1
ATOM 1345 C CA . HIS A 1 193 ? -12.848 -2.520 -5.222 1.00 83.00 193 HIS A CA 1
ATOM 1346 C C . HIS A 1 193 ? -13.998 -3.521 -5.059 1.00 83.00 193 HIS A C 1
ATOM 1348 O O . HIS A 1 193 ? -15.097 -3.104 -4.695 1.00 83.00 193 HIS A O 1
ATOM 1354 N N . LYS A 1 194 ? -13.761 -4.824 -5.272 1.00 80.94 194 LYS A N 1
ATOM 1355 C CA . LYS A 1 194 ? -14.808 -5.868 -5.256 1.00 80.94 194 LYS A CA 1
ATOM 1356 C C . LYS A 1 194 ? -15.701 -5.820 -4.019 1.00 80.94 194 LYS A C 1
ATOM 1358 O O . LYS A 1 194 ? -16.911 -5.875 -4.155 1.00 80.94 194 LYS A O 1
ATOM 1363 N N . LEU A 1 195 ? -15.130 -5.619 -2.830 1.00 83.25 195 LEU A N 1
ATOM 1364 C CA . LEU A 1 195 ? -15.909 -5.547 -1.589 1.00 83.25 195 LEU A CA 1
ATOM 1365 C C . LEU A 1 195 ? -16.925 -4.386 -1.575 1.00 83.25 195 LEU A C 1
ATOM 1367 O O . LEU A 1 195 ? -17.990 -4.490 -0.981 1.00 83.25 195 LEU A O 1
ATOM 1371 N N . ILE A 1 196 ? -16.614 -3.257 -2.216 1.00 83.75 196 ILE A N 1
ATOM 1372 C CA . ILE A 1 196 ? -17.525 -2.101 -2.314 1.00 83.75 196 ILE A CA 1
ATOM 1373 C C . ILE A 1 196 ? -18.503 -2.288 -3.488 1.00 83.75 196 ILE A C 1
ATOM 1375 O O . ILE A 1 196 ? -19.674 -1.892 -3.423 1.00 83.75 196 ILE A O 1
ATOM 1379 N N . ASP A 1 197 ? -18.015 -2.875 -4.579 1.00 80.88 197 ASP A N 1
ATOM 1380 C CA . ASP A 1 197 ? -18.742 -3.001 -5.838 1.00 80.88 197 ASP A CA 1
ATOM 1381 C C . ASP A 1 197 ? -19.756 -4.148 -5.825 1.00 80.88 197 ASP A C 1
ATOM 1383 O O . ASP A 1 197 ? -20.867 -3.957 -6.320 1.00 80.88 197 ASP A O 1
ATOM 1387 N N . ASP A 1 198 ? -19.446 -5.269 -5.182 1.00 83.31 198 ASP A N 1
ATOM 1388 C CA . ASP A 1 198 ? -20.245 -6.498 -5.246 1.00 83.31 198 ASP A CA 1
ATOM 1389 C C . ASP A 1 198 ? -21.174 -6.669 -4.034 1.00 83.31 198 ASP A C 1
ATOM 1391 O O . ASP A 1 198 ? -22.036 -7.554 -4.032 1.00 83.31 198 ASP A O 1
ATOM 1395 N N . HIS A 1 199 ? -21.069 -5.780 -3.036 1.00 81.94 199 HIS A N 1
ATOM 1396 C CA . HIS A 1 199 ? -21.849 -5.852 -1.801 1.00 81.94 199 HIS A CA 1
ATOM 1397 C C . HIS A 1 199 ? -22.660 -4.584 -1.513 1.00 81.94 199 HIS A C 1
ATOM 1399 O O . HIS A 1 199 ? -22.253 -3.458 -1.808 1.00 81.94 199 HIS A O 1
ATOM 1405 N N . HIS A 1 200 ? -23.839 -4.754 -0.918 1.00 81.31 200 HIS A N 1
ATOM 1406 C CA . HIS A 1 200 ? -24.589 -3.670 -0.297 1.00 81.31 200 HIS A CA 1
ATOM 1407 C C . HIS A 1 200 ? -24.059 -3.430 1.117 1.00 81.31 200 HIS A C 1
ATOM 1409 O O . HIS A 1 200 ? -23.828 -4.359 1.882 1.00 81.31 200 HIS A O 1
ATOM 1415 N N . TRP A 1 201 ? -23.927 -2.164 1.497 1.00 83.12 201 TRP A N 1
ATOM 1416 C CA . TRP A 1 201 ? -23.469 -1.791 2.830 1.00 83.12 201 TRP A CA 1
ATOM 1417 C C . TRP A 1 201 ? -24.446 -0.800 3.452 1.00 83.12 201 TRP A C 1
ATOM 1419 O O . TRP A 1 201 ? -24.778 0.201 2.813 1.00 83.12 201 TRP A O 1
ATOM 1429 N N . PRO A 1 202 ? -24.889 -1.020 4.704 1.00 83.56 202 PRO A N 1
ATOM 1430 C CA . PRO A 1 202 ? -25.693 -0.028 5.415 1.00 83.56 202 PRO A CA 1
ATOM 1431 C C . PRO A 1 202 ? -24.881 1.239 5.719 1.00 83.56 202 PRO A C 1
ATOM 1433 O O . PRO A 1 202 ? -25.444 2.312 5.939 1.00 83.56 202 PRO A O 1
ATOM 1436 N N . PHE A 1 203 ? -23.553 1.112 5.757 1.00 86.06 203 PHE A N 1
ATOM 1437 C CA . PHE A 1 203 ? -22.627 2.197 6.013 1.00 86.06 203 PHE A CA 1
ATOM 1438 C C . PHE A 1 203 ? -21.227 1.828 5.517 1.00 86.06 203 PHE A C 1
ATOM 1440 O O . PHE A 1 203 ? -20.753 0.731 5.802 1.00 86.06 203 PHE A O 1
ATOM 1447 N N . ILE A 1 204 ? -20.568 2.750 4.813 1.00 86.81 204 ILE A N 1
ATOM 1448 C CA . ILE A 1 204 ? -19.158 2.629 4.428 1.00 86.81 204 ILE A CA 1
ATOM 1449 C C . ILE A 1 204 ? -18.417 3.826 5.019 1.00 86.81 204 ILE A C 1
ATOM 1451 O O . ILE A 1 204 ? -18.790 4.979 4.782 1.00 86.81 20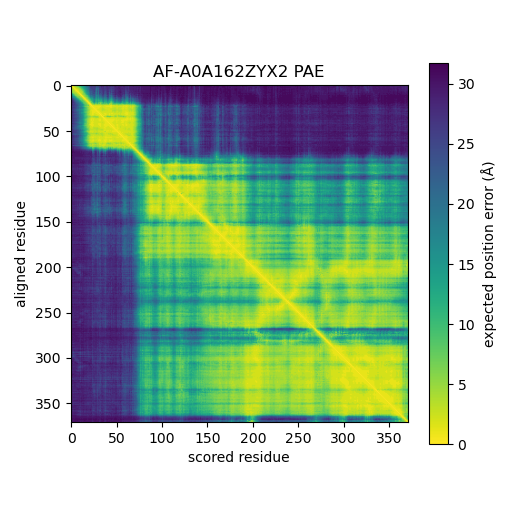4 ILE A O 1
ATOM 1455 N N . ALA A 1 205 ? -17.358 3.541 5.772 1.00 87.56 205 ALA A N 1
ATOM 1456 C CA . ALA A 1 205 ? -16.438 4.538 6.296 1.00 87.56 205 ALA A CA 1
ATOM 1457 C C . ALA A 1 205 ? -15.079 4.389 5.610 1.00 87.56 205 ALA A C 1
ATOM 1459 O O . ALA A 1 205 ? -14.543 3.286 5.545 1.00 87.56 205 ALA A O 1
ATOM 1460 N N . ALA A 1 206 ? -14.511 5.501 5.146 1.00 87.62 206 ALA A N 1
ATOM 1461 C CA . ALA A 1 206 ? -13.108 5.560 4.747 1.00 87.62 206 ALA A CA 1
ATOM 1462 C C . ALA A 1 206 ? -12.339 6.414 5.756 1.00 87.62 206 ALA A C 1
ATOM 1464 O O . ALA A 1 206 ? -12.711 7.566 6.000 1.00 87.62 206 ALA A O 1
ATOM 1465 N N . SER A 1 207 ? -11.285 5.849 6.343 1.00 87.31 207 SER A N 1
ATOM 1466 C CA . SER A 1 207 ? -10.323 6.590 7.156 1.00 87.31 207 SER A CA 1
ATOM 1467 C C . SER A 1 207 ? -9.212 7.160 6.281 1.00 87.31 207 SER A C 1
ATOM 1469 O O . SER A 1 207 ? -8.823 6.560 5.279 1.00 87.31 207 SER A O 1
ATOM 1471 N N . GLN A 1 208 ? -8.700 8.319 6.668 1.00 86.62 208 GLN A N 1
ATOM 1472 C CA . GLN A 1 208 ? -7.621 9.008 5.978 1.00 86.62 208 GLN A CA 1
ATOM 1473 C C . GLN A 1 208 ? -6.650 9.552 7.020 1.00 86.62 208 GLN A C 1
ATOM 1475 O O . GLN A 1 208 ? -7.038 10.428 7.801 1.00 86.62 208 GLN A O 1
ATOM 1480 N N . ASP A 1 209 ? -5.412 9.057 6.989 1.00 87.12 209 ASP A N 1
ATOM 1481 C CA . ASP A 1 209 ? -4.304 9.662 7.723 1.00 87.12 209 ASP A CA 1
ATOM 1482 C C . ASP A 1 209 ? -4.093 11.091 7.238 1.00 87.12 209 ASP A C 1
ATOM 1484 O O . ASP A 1 209 ? -4.187 11.398 6.043 1.00 87.12 209 ASP A O 1
ATOM 1488 N N . TRP A 1 210 ? -3.895 11.990 8.195 1.00 87.88 210 TRP A N 1
ATOM 1489 C CA . TRP A 1 210 ? -3.921 13.418 7.934 1.00 87.88 210 TRP A CA 1
ATOM 1490 C C . TRP A 1 210 ? -2.908 14.153 8.805 1.00 87.88 210 TRP A C 1
ATOM 1492 O O . TRP A 1 210 ? -3.257 14.800 9.798 1.00 87.88 210 TRP A O 1
ATOM 1502 N N . HIS A 1 211 ? -1.641 14.048 8.412 1.00 87.44 211 HIS A N 1
ATOM 1503 C CA . HIS A 1 211 ? -0.515 14.515 9.216 1.00 87.44 211 HIS A CA 1
ATOM 1504 C C . HIS A 1 211 ? -0.175 15.981 8.929 1.00 87.44 211 HIS A C 1
ATOM 1506 O O . HIS A 1 211 ? -0.168 16.396 7.767 1.00 87.44 211 HIS A O 1
ATOM 1512 N N . PRO A 1 212 ? 0.118 16.806 9.950 1.00 87.75 212 PRO A N 1
ATOM 1513 C CA . PRO A 1 212 ? 0.788 18.083 9.729 1.00 87.75 212 PRO A CA 1
ATOM 1514 C C . PRO A 1 212 ? 2.239 17.863 9.268 1.00 87.75 212 PRO A C 1
ATOM 1516 O O . PRO A 1 212 ? 2.828 16.811 9.504 1.00 87.75 212 PRO A O 1
ATOM 1519 N N . GLU A 1 213 ? 2.840 18.877 8.648 1.00 84.81 213 GLU A N 1
ATOM 1520 C CA . GLU A 1 213 ? 4.285 18.879 8.393 1.00 84.81 213 GLU A CA 1
ATOM 1521 C C . GLU A 1 213 ? 5.056 18.814 9.727 1.00 84.81 213 GLU A C 1
ATOM 1523 O O . GLU A 1 213 ? 4.696 19.504 10.686 1.00 84.81 213 GLU A O 1
ATOM 1528 N N . GLY A 1 214 ? 6.087 17.964 9.805 1.00 84.38 214 GLY A N 1
ATOM 1529 C CA . GLY A 1 214 ? 6.849 17.741 11.041 1.00 84.38 214 GLY A CA 1
ATOM 1530 C C . GLY A 1 214 ? 6.079 16.978 12.125 1.00 84.38 214 GLY A C 1
ATOM 1531 O O . GLY A 1 214 ? 6.294 17.206 13.316 1.00 84.38 214 GLY A O 1
ATOM 1532 N N . HIS A 1 215 ? 5.152 16.098 11.738 1.00 88.75 215 HIS A N 1
ATOM 1533 C CA . HIS A 1 215 ? 4.423 15.247 12.676 1.00 88.75 215 HIS A CA 1
ATOM 1534 C C . HIS A 1 215 ? 5.366 14.327 13.478 1.00 88.75 215 HIS A C 1
ATOM 1536 O O . HIS A 1 215 ? 6.384 13.880 12.965 1.00 88.75 215 HIS A O 1
ATOM 1542 N N . VAL A 1 216 ? 5.034 13.995 14.731 1.00 88.12 216 VAL A N 1
ATOM 1543 C CA . VAL A 1 216 ? 5.941 13.266 15.648 1.00 88.12 216 VAL A CA 1
ATOM 1544 C C . VAL A 1 216 ? 6.365 11.877 15.147 1.00 88.12 216 VAL A C 1
ATOM 1546 O O . VAL A 1 216 ? 7.442 11.407 15.507 1.00 88.12 216 VAL A O 1
ATOM 1549 N N . SER A 1 217 ? 5.543 11.236 14.310 1.00 87.19 217 SER A N 1
ATOM 1550 C CA . SER A 1 217 ? 5.837 9.939 13.682 1.00 87.19 217 SER A CA 1
ATOM 1551 C C . SER A 1 217 ? 6.762 10.044 12.462 1.00 87.19 217 SER A C 1
ATOM 1553 O O . SER A 1 217 ? 7.142 9.021 11.898 1.00 87.19 217 SER A O 1
ATOM 1555 N N . SER A 1 218 ? 7.132 11.261 12.055 1.00 86.00 218 SER A N 1
ATOM 1556 C CA . SER A 1 218 ? 7.938 11.521 10.865 1.00 86.00 218 SER A CA 1
ATOM 1557 C C . SER A 1 218 ? 9.422 11.709 11.180 1.00 86.00 218 SER A C 1
ATOM 1559 O O . SER A 1 218 ? 9.787 12.310 12.194 1.00 86.00 218 SER A O 1
ATOM 1561 N N . THR A 1 219 ? 10.291 11.247 10.278 1.00 84.62 219 THR A N 1
ATOM 1562 C CA . THR A 1 219 ? 11.747 11.434 10.380 1.00 84.62 219 THR A CA 1
ATOM 1563 C C . THR A 1 219 ? 12.164 12.904 10.552 1.00 84.62 219 THR A C 1
ATOM 1565 O O . THR A 1 219 ? 13.018 13.167 11.397 1.00 84.62 219 THR A O 1
ATOM 1568 N N . PRO A 1 220 ? 11.568 13.902 9.861 1.00 83.88 220 PRO A N 1
ATOM 1569 C CA . PRO A 1 220 ? 11.909 15.310 10.089 1.00 83.88 220 PRO A CA 1
ATOM 1570 C C . PRO A 1 220 ? 11.684 15.803 11.525 1.00 83.88 220 PRO A C 1
ATOM 1572 O O . PRO A 1 220 ? 12.343 16.751 11.952 1.00 83.88 220 PRO A O 1
ATOM 1575 N N . ALA A 1 221 ? 10.777 15.173 12.277 1.00 85.44 221 ALA A N 1
ATOM 1576 C CA . ALA A 1 221 ? 10.523 15.495 13.680 1.00 85.44 221 ALA A CA 1
ATOM 1577 C C . ALA A 1 221 ? 11.443 14.746 14.662 1.00 85.44 221 ALA A C 1
ATOM 1579 O O . ALA A 1 221 ? 11.466 15.090 15.845 1.00 85.44 221 ALA A O 1
ATOM 1580 N N . GLN A 1 222 ? 12.190 13.742 14.192 1.00 87.69 222 GLN A N 1
ATOM 1581 C CA . GLN A 1 222 ? 13.038 12.860 14.995 1.00 87.69 222 GLN A CA 1
ATOM 1582 C C . GLN A 1 222 ? 14.485 12.889 14.466 1.00 87.69 222 GLN A C 1
ATOM 1584 O O . GLN A 1 222 ? 14.882 12.015 13.689 1.00 87.69 222 GLN A O 1
ATOM 1589 N N . PRO A 1 223 ? 15.291 13.898 14.857 1.00 83.12 223 PRO A N 1
ATOM 1590 C CA . PRO A 1 223 ? 16.688 13.988 14.445 1.00 83.12 223 PRO A CA 1
ATOM 1591 C C . PRO A 1 223 ? 17.447 12.695 14.773 1.00 83.12 223 PRO A C 1
ATOM 1593 O O . PRO A 1 223 ? 17.227 12.105 15.828 1.00 83.12 223 PRO A O 1
ATOM 1596 N N . ASP A 1 224 ? 18.348 12.283 13.880 1.00 87.12 224 ASP A N 1
ATOM 1597 C CA . ASP A 1 224 ? 19.210 11.097 14.021 1.00 87.12 224 ASP A CA 1
ATOM 1598 C C . ASP A 1 224 ? 18.502 9.728 13.946 1.00 87.12 224 ASP A C 1
ATOM 1600 O O . ASP A 1 224 ? 19.076 8.718 14.353 1.00 87.12 224 ASP A O 1
ATOM 1604 N N . THR A 1 225 ? 17.286 9.674 13.393 1.00 87.31 225 THR A N 1
ATOM 1605 C CA . THR A 1 225 ? 16.562 8.419 13.116 1.00 87.31 225 THR A CA 1
ATOM 1606 C C . THR A 1 225 ? 16.352 8.204 11.617 1.00 87.31 225 THR A C 1
ATOM 1608 O O . THR A 1 225 ? 16.372 9.153 10.833 1.00 87.31 225 THR A O 1
ATOM 1611 N N . GLU A 1 226 ? 16.134 6.957 11.208 1.00 83.69 226 GLU A N 1
ATOM 1612 C CA . GLU A 1 226 ? 15.726 6.569 9.856 1.00 83.69 226 GLU A CA 1
ATOM 1613 C C . GLU A 1 226 ? 14.347 5.872 9.899 1.00 83.69 226 GLU A C 1
ATOM 1615 O O . GLU A 1 226 ? 13.927 5.357 10.940 1.00 83.69 226 GLU A O 1
ATOM 1620 N N . PRO A 1 227 ? 13.599 5.834 8.780 1.00 81.69 227 PRO A N 1
ATOM 1621 C CA . PRO A 1 227 ? 12.356 5.070 8.704 1.00 81.69 227 PRO A CA 1
ATOM 1622 C C . PRO A 1 227 ? 12.544 3.605 9.133 1.00 81.69 227 PRO A C 1
ATOM 1624 O O . PRO A 1 227 ? 13.456 2.928 8.661 1.00 81.69 227 PRO A O 1
ATOM 1627 N N . GLY A 1 228 ? 11.653 3.117 9.998 1.00 79.00 228 GLY A N 1
ATOM 1628 C CA . GLY A 1 228 ? 11.733 1.790 10.615 1.00 79.00 228 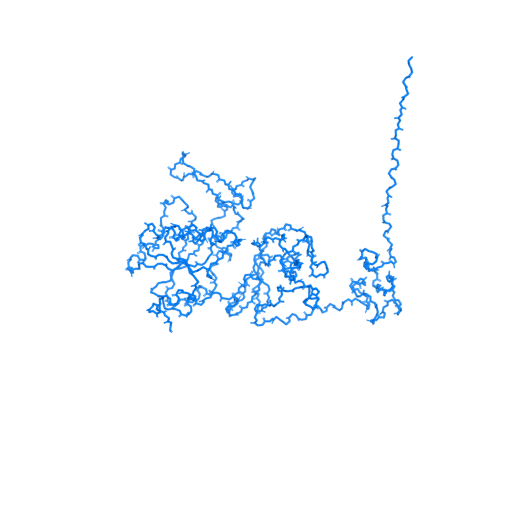GLY A CA 1
ATOM 1629 C C . GLY A 1 228 ? 12.317 1.790 12.031 1.00 79.00 228 GLY A C 1
ATOM 1630 O O . GLY A 1 228 ? 12.122 0.813 12.755 1.00 79.00 228 GLY A O 1
ATOM 1631 N N . ASP A 1 229 ? 12.961 2.881 12.457 1.00 86.94 229 ASP A N 1
ATOM 1632 C CA . ASP A 1 229 ? 13.368 3.060 13.850 1.00 86.94 229 ASP A CA 1
ATOM 1633 C C . ASP A 1 229 ? 12.156 3.243 14.775 1.00 86.94 229 ASP A C 1
ATOM 1635 O O . ASP A 1 229 ? 11.025 3.495 14.349 1.00 86.94 229 ASP A O 1
ATOM 1639 N N . ALA A 1 230 ? 12.400 3.146 16.081 1.00 89.81 230 ALA A N 1
ATOM 1640 C CA . ALA A 1 230 ? 11.409 3.426 17.108 1.00 89.81 230 ALA A CA 1
ATOM 1641 C C . ALA A 1 230 ? 11.976 4.370 18.171 1.00 89.81 230 ALA A C 1
ATOM 1643 O O . ALA A 1 230 ? 13.109 4.215 18.629 1.00 89.81 230 ALA A O 1
ATOM 1644 N N . VAL A 1 231 ? 11.158 5.327 18.598 1.00 91.00 231 VAL A N 1
ATOM 1645 C CA . VAL A 1 231 ? 11.491 6.321 19.624 1.00 91.00 231 VAL A CA 1
ATOM 1646 C C . VAL A 1 231 ? 10.500 6.246 20.777 1.00 91.00 231 VAL A C 1
ATOM 1648 O O . VAL A 1 231 ? 9.359 5.827 20.603 1.00 91.00 231 VAL A O 1
ATOM 1651 N N . ASN A 1 232 ? 10.913 6.667 21.970 1.00 91.56 232 ASN A N 1
ATOM 1652 C CA . ASN A 1 232 ? 9.988 6.816 23.091 1.00 91.56 232 ASN A CA 1
ATOM 1653 C C . ASN A 1 232 ? 9.481 8.254 23.145 1.00 91.56 232 ASN A C 1
ATOM 1655 O O . ASN A 1 232 ? 10.266 9.183 23.341 1.00 91.56 232 ASN A O 1
ATOM 1659 N N . ILE A 1 233 ? 8.169 8.423 23.009 1.00 88.44 233 ILE A N 1
ATOM 1660 C CA . ILE A 1 233 ? 7.501 9.720 23.102 1.00 88.44 233 ILE A CA 1
ATOM 1661 C C . ILE A 1 233 ? 6.689 9.809 24.385 1.00 88.44 233 ILE A C 1
ATOM 1663 O O . ILE A 1 233 ? 6.208 8.814 24.924 1.00 88.44 233 ILE A O 1
ATOM 1667 N N . THR A 1 234 ? 6.561 11.025 24.893 1.00 89.25 234 THR A N 1
ATOM 1668 C CA . THR A 1 234 ? 5.837 11.313 26.128 1.00 89.25 234 THR A CA 1
ATOM 1669 C C . THR A 1 234 ? 4.342 11.448 25.856 1.00 89.25 234 THR A C 1
ATOM 1671 O O . THR A 1 234 ? 3.936 11.978 24.820 1.00 89.25 234 THR A O 1
ATOM 1674 N N . PHE A 1 235 ? 3.516 11.008 26.803 1.00 85.06 235 PHE A N 1
ATOM 1675 C CA . PHE A 1 235 ? 2.071 11.183 26.707 1.00 85.06 235 PHE A CA 1
ATOM 1676 C C . PHE A 1 235 ? 1.678 12.665 26.751 1.00 85.06 235 PHE A C 1
ATOM 1678 O O . PHE A 1 235 ? 2.238 13.446 27.523 1.00 85.06 235 PHE A O 1
ATOM 1685 N N . VAL A 1 236 ? 0.672 13.046 25.962 1.00 83.62 236 VAL A N 1
ATOM 1686 C CA . VAL A 1 236 ? 0.152 14.419 25.890 1.00 83.62 236 VAL A CA 1
ATOM 1687 C C . VAL A 1 236 ? -0.388 14.872 27.253 1.00 83.62 236 VAL A C 1
ATOM 1689 O O . VAL A 1 236 ? -0.236 16.039 27.613 1.00 83.62 236 VAL A O 1
ATOM 1692 N N . ASP A 1 237 ? -0.967 13.960 28.041 1.00 83.12 237 ASP A N 1
ATOM 1693 C CA . ASP A 1 237 ? -1.477 14.234 29.390 1.00 83.12 237 ASP A CA 1
ATOM 1694 C C . ASP A 1 237 ? -0.482 13.959 30.532 1.00 83.12 237 ASP A C 1
ATOM 1696 O O . ASP A 1 237 ? -0.793 14.239 31.695 1.00 83.12 237 ASP A O 1
ATOM 1700 N N . SER A 1 238 ? 0.704 13.402 30.255 1.00 84.38 238 SER A N 1
ATOM 1701 C CA . SER A 1 238 ? 1.606 12.952 31.315 1.00 84.38 238 SER A CA 1
ATOM 1702 C C . SER A 1 238 ? 3.076 12.941 30.917 1.00 84.38 238 SER A C 1
ATOM 1704 O O . SER A 1 238 ? 3.517 12.124 30.117 1.00 84.38 238 SER A O 1
ATOM 1706 N N . LEU A 1 239 ? 3.877 13.741 31.630 1.00 82.62 239 LEU A N 1
ATOM 1707 C CA . LEU A 1 239 ? 5.337 13.766 31.481 1.00 82.62 239 LEU A CA 1
ATOM 1708 C C . LEU A 1 239 ? 6.058 12.509 31.996 1.00 82.62 239 LEU A C 1
ATOM 1710 O O . LEU A 1 239 ? 7.257 12.362 31.788 1.00 82.62 239 LEU A O 1
ATOM 1714 N N . LEU A 1 240 ? 5.349 11.626 32.703 1.00 87.31 240 LEU A N 1
ATOM 1715 C CA . LEU A 1 240 ? 5.924 10.429 33.325 1.00 87.31 240 LEU A CA 1
ATOM 1716 C C . LEU A 1 240 ? 5.598 9.146 32.561 1.00 87.31 240 LEU A C 1
ATOM 1718 O O . LEU A 1 240 ? 6.160 8.096 32.869 1.00 87.31 240 LEU A O 1
ATOM 1722 N N . LYS A 1 241 ? 4.673 9.213 31.602 1.00 88.00 241 LYS A N 1
ATOM 1723 C CA . LYS A 1 241 ? 4.293 8.073 30.775 1.00 88.00 241 LYS A CA 1
ATOM 1724 C C . LYS A 1 241 ? 4.905 8.241 29.401 1.00 88.00 241 LYS A C 1
ATOM 1726 O O . LYS A 1 241 ? 4.827 9.316 28.809 1.00 88.00 241 LYS A O 1
ATOM 1731 N N . GLN A 1 242 ? 5.494 7.161 28.914 1.00 89.25 242 GLN A N 1
ATOM 1732 C CA . GLN A 1 242 ? 6.051 7.085 27.576 1.00 89.25 242 GLN A CA 1
ATOM 1733 C C . GLN A 1 242 ? 5.387 5.949 26.807 1.00 89.25 242 GLN A C 1
ATOM 1735 O O . GLN A 1 242 ? 4.991 4.943 27.399 1.00 89.25 242 GLN A O 1
ATOM 1740 N N . GLU A 1 243 ? 5.282 6.116 25.498 1.00 87.50 243 GLU A N 1
ATOM 1741 C CA . GLU A 1 243 ? 4.967 5.052 24.549 1.00 87.50 243 GLU A CA 1
ATOM 1742 C C . GLU A 1 243 ? 6.065 4.962 23.498 1.00 87.50 243 GLU A C 1
ATOM 1744 O O . GLU A 1 243 ? 6.750 5.941 23.198 1.00 87.50 243 GLU A O 1
ATOM 1749 N N . THR A 1 244 ? 6.215 3.771 22.936 1.00 89.25 244 THR A N 1
ATOM 1750 C CA . THR A 1 244 ? 7.086 3.550 21.791 1.00 89.25 244 THR A CA 1
ATOM 1751 C C . THR A 1 244 ? 6.333 3.918 20.515 1.00 89.25 244 THR A C 1
ATOM 1753 O O . THR A 1 244 ? 5.257 3.389 20.248 1.00 89.25 244 THR A O 1
ATOM 1756 N N . GLN A 1 245 ? 6.917 4.816 19.730 1.00 87.88 245 GLN A N 1
ATOM 1757 C CA . GLN A 1 245 ? 6.408 5.323 18.464 1.00 87.88 245 GLN A CA 1
ATOM 1758 C C . GLN A 1 245 ? 7.359 4.904 17.341 1.00 87.88 245 GLN A C 1
ATOM 1760 O O . GLN A 1 245 ? 8.556 5.176 17.409 1.00 87.88 245 GLN A O 1
ATOM 1765 N N . GLY A 1 246 ? 6.824 4.259 16.303 1.00 86.69 246 GLY A N 1
ATOM 1766 C CA . GLY A 1 246 ? 7.578 3.982 15.079 1.00 86.69 246 GLY A CA 1
ATOM 1767 C C . GLY A 1 246 ? 7.848 5.266 14.293 1.00 86.69 246 GLY A C 1
ATOM 1768 O O . GLY A 1 246 ? 6.988 6.152 14.246 1.00 86.69 246 GLY A O 1
ATOM 1769 N N . VAL A 1 247 ? 9.027 5.358 13.689 1.00 86.81 247 VAL A N 1
ATOM 1770 C CA . VAL A 1 247 ? 9.435 6.470 12.829 1.00 86.81 247 VAL A CA 1
ATOM 1771 C C . VAL A 1 247 ? 9.264 6.069 11.371 1.00 86.81 247 VAL A C 1
ATOM 1773 O O . VAL A 1 247 ? 9.707 5.003 10.943 1.00 86.81 247 VAL A O 1
ATOM 1776 N N . TYR A 1 248 ? 8.648 6.949 10.594 1.00 83.88 248 TYR A N 1
ATOM 1777 C CA . TYR A 1 248 ? 8.377 6.748 9.178 1.00 83.88 248 TYR A CA 1
ATOM 1778 C C . TYR A 1 248 ? 8.901 7.926 8.362 1.00 83.88 248 TYR A C 1
ATOM 1780 O O . TYR A 1 248 ? 9.040 9.041 8.869 1.00 83.88 248 TYR A O 1
ATOM 1788 N N . ALA A 1 249 ? 9.136 7.691 7.070 1.00 80.31 249 ALA A N 1
ATOM 1789 C CA . ALA A 1 249 ? 9.307 8.786 6.123 1.00 80.31 249 ALA A CA 1
ATOM 1790 C C . ALA A 1 249 ? 8.054 9.677 6.119 1.00 80.31 249 ALA A C 1
ATOM 1792 O O . ALA A 1 249 ? 6.975 9.240 6.524 1.00 80.31 249 ALA A O 1
ATOM 1793 N N . ASP A 1 250 ? 8.178 10.916 5.653 1.00 79.38 250 ASP A N 1
ATOM 1794 C CA . ASP A 1 250 ? 7.025 11.804 5.506 1.00 79.38 250 ASP A CA 1
ATOM 1795 C C . ASP A 1 250 ? 5.933 11.148 4.651 1.00 79.38 250 ASP A C 1
ATOM 1797 O O . ASP A 1 250 ? 6.149 10.758 3.508 1.00 79.38 250 ASP A O 1
ATOM 1801 N N . HIS A 1 251 ? 4.737 11.028 5.220 1.00 80.69 251 HIS A N 1
ATOM 1802 C CA . HIS A 1 251 ? 3.604 10.346 4.603 1.00 80.69 251 HIS A CA 1
ATOM 1803 C C . HIS A 1 251 ? 2.310 11.098 4.929 1.00 80.69 251 HIS A C 1
ATOM 1805 O O . HIS A 1 251 ? 2.223 11.795 5.936 1.00 80.69 251 HIS A O 1
ATOM 1811 N N . TYR A 1 252 ? 1.323 11.012 4.030 1.00 85.62 252 TYR A N 1
ATOM 1812 C CA . TYR A 1 252 ? -0.021 11.599 4.171 1.00 85.62 252 TYR A CA 1
ATOM 1813 C C . TYR A 1 252 ? -0.067 13.042 4.720 1.00 85.62 252 TYR A C 1
ATOM 1815 O O . TYR A 1 252 ? -0.968 13.401 5.484 1.00 85.62 252 TYR A O 1
ATOM 1823 N N . ILE A 1 253 ? 0.878 13.895 4.296 1.00 85.25 253 ILE A N 1
ATOM 1824 C CA . ILE A 1 253 ? 0.900 15.310 4.687 1.00 85.25 253 ILE A CA 1
ATOM 1825 C C . ILE A 1 253 ? -0.384 15.986 4.202 1.00 85.25 253 ILE A C 1
ATOM 1827 O O . ILE A 1 253 ? -0.725 15.950 3.012 1.00 85.25 253 ILE A O 1
ATOM 1831 N N . ALA A 1 254 ? -1.080 16.631 5.131 1.00 84.88 254 ALA A N 1
ATOM 1832 C CA . ALA A 1 254 ? -2.345 17.304 4.916 1.00 84.88 254 ALA A CA 1
ATOM 1833 C C . ALA A 1 254 ? -2.300 18.251 3.705 1.00 84.88 254 ALA A C 1
ATOM 1835 O O . ALA A 1 254 ? -1.443 19.124 3.589 1.00 84.88 254 ALA A O 1
ATOM 1836 N N . GLY A 1 255 ? -3.269 18.094 2.803 1.00 82.31 255 GLY A N 1
ATOM 1837 C CA . GLY A 1 255 ? -3.400 18.923 1.601 1.00 82.31 255 GLY A CA 1
ATOM 1838 C C . GLY A 1 255 ? -2.516 18.503 0.423 1.00 82.31 255 GLY A C 1
ATOM 1839 O O . GLY A 1 255 ? -2.635 19.093 -0.649 1.00 82.31 255 GLY A O 1
ATOM 1840 N N . THR A 1 256 ? -1.675 17.478 0.577 1.00 82.69 256 THR A N 1
ATOM 1841 C CA . THR A 1 256 ? -0.926 16.888 -0.540 1.00 82.69 256 THR A CA 1
ATOM 1842 C C . THR A 1 256 ? -1.726 15.778 -1.224 1.00 82.69 256 THR A C 1
ATOM 1844 O O . THR A 1 256 ? -2.580 15.138 -0.609 1.00 82.69 256 THR A O 1
ATOM 1847 N N . TRP A 1 257 ? -1.415 15.495 -2.494 1.00 81.38 257 TRP A N 1
ATOM 1848 C CA . TRP A 1 257 ? -2.070 14.414 -3.243 1.00 81.38 257 TRP A CA 1
ATOM 1849 C C . TRP A 1 257 ? -1.838 13.031 -2.616 1.00 81.38 257 TRP A C 1
ATOM 1851 O O . TRP A 1 257 ? -2.660 12.137 -2.778 1.00 81.38 257 TRP A O 1
ATOM 1861 N N . ARG A 1 258 ? -0.729 12.855 -1.885 1.00 80.06 258 ARG A N 1
ATOM 1862 C CA . ARG A 1 258 ? -0.394 11.604 -1.190 1.00 80.06 258 ARG A CA 1
ATOM 1863 C C . ARG A 1 258 ? -1.302 11.343 0.002 1.00 80.06 258 ARG A C 1
ATOM 1865 O O . ARG A 1 258 ? -1.468 10.198 0.391 1.00 80.06 258 ARG A O 1
ATOM 1872 N N . ALA A 1 259 ? -1.894 12.395 0.564 1.00 84.69 259 ALA A N 1
ATOM 1873 C CA . ALA A 1 259 ? -2.910 12.251 1.585 1.00 84.69 259 ALA A CA 1
ATOM 1874 C C . ALA A 1 259 ? -4.278 11.896 0.993 1.00 84.69 259 ALA A C 1
ATOM 1876 O O . ALA A 1 259 ? -5.142 11.495 1.754 1.00 84.69 259 ALA A O 1
ATOM 1877 N N . GLU A 1 260 ? -4.526 12.045 -0.317 1.00 84.12 260 GLU A N 1
ATOM 1878 C CA . GLU A 1 260 ? -5.847 11.820 -0.918 1.00 84.12 260 GLU A CA 1
ATOM 1879 C C . GLU A 1 260 ? -6.303 10.359 -0.837 1.00 84.12 260 GLU A C 1
ATOM 1881 O O . GLU A 1 260 ? -5.557 9.430 -1.127 1.00 84.12 260 GLU A O 1
ATOM 1886 N N . THR A 1 261 ? -7.585 10.160 -0.524 1.00 83.69 261 THR A N 1
ATOM 1887 C CA . THR A 1 261 ? -8.245 8.869 -0.726 1.00 83.69 261 THR A CA 1
ATOM 1888 C C . THR A 1 261 ? -8.238 8.512 -2.211 1.00 83.69 261 THR A C 1
ATOM 1890 O O . THR A 1 261 ? -8.578 9.352 -3.048 1.00 83.69 261 THR A O 1
ATOM 1893 N N . GLU A 1 262 ? -7.895 7.259 -2.517 1.00 81.56 262 GLU A N 1
ATOM 1894 C CA . GLU A 1 262 ? -7.895 6.709 -3.873 1.00 81.56 262 GLU A CA 1
ATOM 1895 C C . GLU A 1 262 ? -9.246 6.959 -4.567 1.00 81.56 262 GLU A C 1
ATOM 1897 O O . GLU A 1 262 ? -10.315 6.813 -3.962 1.00 81.56 262 GLU A O 1
ATOM 1902 N N . ASP A 1 263 ? -9.196 7.401 -5.828 1.00 79.00 263 ASP A N 1
ATOM 1903 C CA . ASP A 1 263 ? -10.368 7.909 -6.550 1.00 79.00 263 ASP A CA 1
ATOM 1904 C C . ASP A 1 263 ? -11.464 6.848 -6.663 1.00 79.00 263 ASP A C 1
ATOM 1906 O O . ASP A 1 263 ? -12.650 7.162 -6.576 1.00 79.00 263 ASP A O 1
ATOM 1910 N N . GLY A 1 264 ? -11.085 5.588 -6.830 1.00 76.75 264 GLY A N 1
ATOM 1911 C CA . GLY A 1 264 ? -12.002 4.478 -6.871 1.00 76.75 264 GLY A CA 1
ATOM 1912 C C . GLY A 1 264 ? -12.775 4.271 -5.571 1.00 76.75 264 GLY A C 1
ATOM 1913 O O . GLY A 1 264 ? -13.982 4.058 -5.644 1.00 76.75 264 GLY A O 1
ATOM 1914 N N . VAL A 1 265 ? -12.151 4.412 -4.404 1.00 81.62 265 VAL A N 1
ATOM 1915 C CA . VAL A 1 265 ? -12.854 4.402 -3.106 1.00 81.62 265 VAL A CA 1
ATOM 1916 C C . VAL A 1 265 ? -13.701 5.668 -2.933 1.00 81.62 265 VAL A C 1
ATOM 1918 O O . VAL A 1 265 ? -14.861 5.604 -2.524 1.00 81.62 265 VAL A O 1
ATOM 1921 N N . LYS A 1 266 ? -13.148 6.831 -3.291 1.00 79.38 266 LYS A N 1
ATOM 1922 C CA . LYS A 1 266 ? -13.794 8.143 -3.137 1.00 79.38 266 LYS A CA 1
ATOM 1923 C C . LYS A 1 266 ? -15.058 8.306 -3.989 1.00 79.38 266 LYS A C 1
ATOM 1925 O O . LYS A 1 266 ? -16.012 8.934 -3.536 1.00 79.38 266 LYS A O 1
ATOM 1930 N N . ASN A 1 267 ? -15.062 7.770 -5.210 1.00 73.88 267 ASN A N 1
ATOM 1931 C CA . ASN A 1 267 ? -16.110 8.003 -6.212 1.00 73.88 267 ASN A CA 1
ATOM 1932 C C . ASN A 1 267 ? -17.183 6.906 -6.266 1.00 73.88 267 ASN A C 1
ATOM 1934 O O . ASN A 1 267 ? -18.159 7.045 -7.000 1.00 73.88 267 ASN A O 1
ATOM 1938 N N . ARG A 1 268 ? -17.041 5.834 -5.479 1.00 73.88 268 ARG A N 1
ATOM 1939 C CA . ARG A 1 268 ? -18.020 4.741 -5.395 1.00 73.88 268 ARG A CA 1
ATOM 1940 C C . ARG A 1 268 ? -19.223 4.905 -4.444 1.00 73.88 268 ARG A C 1
ATOM 1942 O O . ARG A 1 268 ? -19.997 3.951 -4.359 1.00 73.88 268 ARG A O 1
ATOM 1949 N N . PRO A 1 269 ? -19.487 6.029 -3.743 1.00 61.09 269 PRO A N 1
ATOM 1950 C CA . PRO A 1 269 ? -20.624 6.032 -2.833 1.00 61.09 269 PRO A CA 1
ATOM 1951 C C . PRO A 1 269 ? -21.966 6.485 -3.390 1.00 61.09 269 PRO A C 1
ATOM 1953 O O . PRO A 1 269 ? -22.088 7.526 -4.029 1.00 61.09 269 PRO A O 1
ATOM 1956 N N . GLN A 1 270 ? -22.999 5.790 -2.905 1.00 53.38 270 GLN A N 1
ATOM 1957 C CA . GLN A 1 270 ? -24.271 6.415 -2.533 1.00 53.38 270 GLN A CA 1
ATOM 1958 C C . GLN A 1 270 ? -24.254 6.964 -1.076 1.00 53.38 270 GLN A C 1
ATOM 1960 O O . GLN A 1 270 ? -24.979 7.917 -0.812 1.00 53.38 270 GLN A O 1
ATOM 1965 N N . TYR A 1 271 ? -23.403 6.456 -0.149 1.00 55.78 271 TYR A N 1
ATOM 1966 C CA . TYR A 1 271 ? -23.301 6.911 1.268 1.00 55.78 271 TYR A CA 1
ATOM 1967 C C . TYR A 1 271 ? -21.902 6.736 1.944 1.00 55.78 271 TYR A C 1
ATOM 1969 O O . TYR A 1 271 ? -21.810 6.148 3.022 1.00 55.78 271 TYR A O 1
ATOM 1977 N N . LEU A 1 272 ? -20.798 7.226 1.357 1.00 61.62 272 LEU A N 1
ATOM 1978 C CA . LEU A 1 272 ? -19.479 7.263 2.031 1.00 61.62 272 LEU A CA 1
ATOM 1979 C C . LEU A 1 272 ? -19.470 8.401 3.054 1.00 61.62 272 LEU A C 1
ATOM 1981 O O . LEU A 1 272 ? -19.678 9.558 2.685 1.00 61.62 272 LEU A O 1
ATOM 1985 N N . GLU A 1 273 ? -19.158 8.099 4.311 1.00 62.41 273 GLU A N 1
ATOM 1986 C CA . GLU A 1 273 ? -18.692 9.119 5.253 1.00 62.41 273 GLU A CA 1
ATOM 1987 C C . GLU A 1 273 ? -17.164 9.018 5.371 1.00 62.41 273 GLU A C 1
ATOM 1989 O O . GLU A 1 273 ? -16.611 7.971 5.711 1.00 62.41 273 GLU A O 1
ATOM 1994 N N . GLY A 1 274 ? -16.473 10.114 5.049 1.00 57.53 274 GLY A N 1
ATOM 1995 C CA . GLY A 1 274 ? -15.027 10.223 5.222 1.00 57.53 274 GLY A CA 1
ATOM 1996 C C . GLY A 1 274 ? -14.678 10.638 6.648 1.00 57.53 274 GLY A C 1
ATOM 1997 O O . GLY A 1 274 ? -15.232 11.611 7.165 1.00 57.53 274 GLY A O 1
ATOM 1998 N N . PHE A 1 275 ? -13.733 9.933 7.264 1.00 63.25 275 PHE A N 1
ATOM 1999 C CA . PHE A 1 275 ? -13.201 10.249 8.584 1.00 63.25 275 PHE A CA 1
ATOM 2000 C C . PHE A 1 275 ? -11.722 10.589 8.463 1.00 63.25 275 PHE A C 1
ATOM 2002 O O . PHE A 1 275 ? -10.921 9.778 8.007 1.00 63.25 275 PHE A O 1
ATOM 2009 N N . ARG A 1 276 ? -11.354 11.794 8.897 1.00 65.25 276 ARG A N 1
ATOM 2010 C CA . ARG A 1 276 ? -9.946 12.160 9.050 1.00 65.25 276 ARG A CA 1
ATOM 2011 C C . ARG A 1 276 ? -9.470 11.659 10.400 1.00 65.25 276 ARG A C 1
ATOM 2013 O O . ARG A 1 276 ? -10.107 11.946 11.417 1.00 65.25 276 ARG A O 1
ATOM 2020 N N . THR A 1 277 ? -8.381 10.910 10.391 1.00 59.12 277 THR A N 1
ATOM 2021 C CA . THR A 1 277 ? -7.692 10.453 11.590 1.00 59.12 277 THR A CA 1
ATOM 2022 C C . THR A 1 277 ? -6.421 11.272 11.739 1.00 59.12 277 THR A C 1
ATOM 2024 O O . THR A 1 277 ? -5.642 11.423 10.804 1.00 59.12 277 THR A O 1
ATOM 2027 N N . THR A 1 278 ? -6.240 11.851 12.918 1.00 57.34 278 THR A N 1
ATOM 2028 C CA . THR A 1 278 ? -4.922 12.283 13.381 1.00 57.34 278 THR A CA 1
ATOM 2029 C C . THR A 1 278 ? -4.343 11.135 14.192 1.00 57.34 278 THR A C 1
ATOM 2031 O O . THR A 1 278 ? -5.104 10.487 14.919 1.00 57.34 278 THR A O 1
ATOM 2034 N N . ASP A 1 279 ? -3.038 10.896 14.101 1.00 58.59 279 ASP A N 1
ATOM 2035 C CA . ASP A 1 279 ? -2.360 9.890 14.922 1.00 58.59 279 ASP A CA 1
ATOM 2036 C C . ASP A 1 279 ? -2.658 10.141 16.405 1.00 58.59 279 ASP A C 1
ATOM 2038 O O . ASP A 1 279 ? -2.228 11.127 17.003 1.00 58.59 279 ASP A O 1
ATOM 2042 N N . ASN A 1 280 ? -3.443 9.250 17.004 1.00 62.22 280 ASN A N 1
ATOM 2043 C CA . ASN A 1 280 ? -3.728 9.266 18.430 1.00 62.22 280 ASN A CA 1
ATOM 2044 C C . ASN A 1 280 ? -3.586 7.853 18.995 1.00 62.22 280 ASN A C 1
ATOM 2046 O O . ASN A 1 280 ? -4.558 7.192 19.371 1.00 62.22 280 ASN A O 1
ATOM 2050 N N . ASN A 1 281 ? -2.335 7.416 19.087 1.00 68.25 281 ASN A N 1
ATOM 2051 C CA . ASN A 1 281 ? -1.966 6.133 19.683 1.00 68.25 281 ASN A CA 1
ATOM 2052 C C . ASN A 1 281 ? -2.213 6.101 21.206 1.00 68.25 281 ASN A C 1
ATOM 2054 O O . ASN A 1 281 ? -2.344 5.031 21.800 1.00 68.25 281 ASN A O 1
ATOM 2058 N N . GLN A 1 282 ? -2.421 7.272 21.818 1.00 74.50 282 GLN A N 1
ATOM 2059 C CA . GLN A 1 282 ? -2.609 7.455 23.259 1.00 74.50 282 GLN A CA 1
ATOM 2060 C C . GLN A 1 282 ? -4.071 7.414 23.716 1.00 74.50 282 GLN A C 1
ATOM 2062 O O . GLN A 1 282 ? -4.347 7.646 24.895 1.00 74.50 282 GLN A O 1
ATOM 2067 N N . TYR A 1 283 ? -5.033 7.162 22.819 1.00 70.00 283 TYR A N 1
ATOM 2068 C CA . TYR A 1 283 ? -6.467 7.085 23.149 1.00 70.00 283 TYR A CA 1
ATOM 2069 C C . TYR A 1 283 ? -7.048 8.343 23.828 1.00 70.00 283 TYR A C 1
ATOM 2071 O O . TYR A 1 283 ? -8.070 8.274 24.507 1.00 70.00 283 TYR A O 1
ATOM 2079 N N . HIS A 1 284 ? -6.430 9.510 23.626 1.00 69.69 284 HIS A N 1
ATOM 2080 C CA . HIS A 1 284 ? -6.875 10.767 24.243 1.00 69.69 284 HIS A CA 1
ATOM 2081 C C . HIS A 1 284 ? -8.148 11.348 23.617 1.00 69.69 284 HIS A C 1
ATOM 2083 O O . HIS A 1 284 ? -8.976 11.944 24.305 1.00 69.69 284 HIS A O 1
ATOM 2089 N N . GLN A 1 285 ? -8.311 11.190 22.306 1.00 71.81 285 GLN A N 1
ATOM 2090 C CA . GLN A 1 285 ? -9.467 11.639 21.543 1.00 71.81 285 GLN A CA 1
ATOM 2091 C C . GLN A 1 285 ? -9.979 10.528 20.623 1.00 71.81 285 GLN A C 1
ATOM 2093 O O . GLN A 1 285 ? -9.232 9.929 19.852 1.00 71.81 285 GLN A O 1
ATOM 2098 N N . PHE A 1 286 ? -11.281 10.272 20.671 1.00 74.31 286 PHE A N 1
ATOM 2099 C CA . PHE A 1 286 ? -11.934 9.370 19.728 1.00 74.31 286 PHE A CA 1
ATOM 2100 C C . PHE A 1 286 ? -12.522 10.166 18.566 1.00 74.31 286 PHE A C 1
ATOM 2102 O O . PHE A 1 286 ? -13.048 11.265 18.750 1.00 74.31 286 PHE A O 1
ATOM 2109 N N . THR A 1 287 ? -12.464 9.596 17.363 1.00 81.50 287 THR A N 1
ATOM 2110 C CA . THR A 1 287 ? -13.162 10.164 16.207 1.00 81.50 287 THR A CA 1
ATOM 2111 C C . THR A 1 287 ? -14.678 10.023 16.373 1.00 81.50 287 THR A C 1
ATOM 2113 O O . THR A 1 287 ? -15.179 9.223 17.167 1.00 81.50 287 THR A O 1
ATOM 2116 N N . ALA A 1 288 ? -15.443 10.759 15.565 1.00 85.56 288 ALA A N 1
ATOM 2117 C CA . ALA A 1 288 ? -16.903 10.655 15.551 1.00 85.56 288 ALA A CA 1
ATOM 2118 C C . ALA A 1 288 ? -17.432 9.302 15.019 1.00 85.56 288 ALA A C 1
ATOM 2120 O O . ALA A 1 288 ? -18.646 9.091 15.012 1.00 85.56 288 ALA A O 1
ATOM 2121 N N . LEU A 1 289 ? -16.554 8.395 14.567 1.00 88.00 289 LEU A N 1
ATOM 2122 C CA . LEU A 1 289 ? -16.933 7.128 13.942 1.00 88.00 289 LEU A CA 1
ATOM 2123 C C . LEU A 1 289 ? -17.786 6.263 14.875 1.00 88.00 289 LEU A C 1
ATOM 2125 O O . LEU A 1 289 ? -18.829 5.774 14.454 1.00 88.00 289 LEU A O 1
ATOM 2129 N N . VAL A 1 290 ? -17.411 6.140 16.151 1.00 87.75 290 VAL A N 1
ATOM 2130 C CA . VAL A 1 290 ? -18.158 5.317 17.120 1.00 87.75 290 VAL A CA 1
ATOM 2131 C C . VAL A 1 290 ? -19.603 5.797 17.234 1.00 87.75 290 VAL A C 1
ATOM 2133 O O . VAL A 1 290 ? -20.526 5.012 17.053 1.00 87.75 290 VAL A O 1
ATOM 2136 N N . SER A 1 291 ? -19.818 7.102 17.418 1.00 88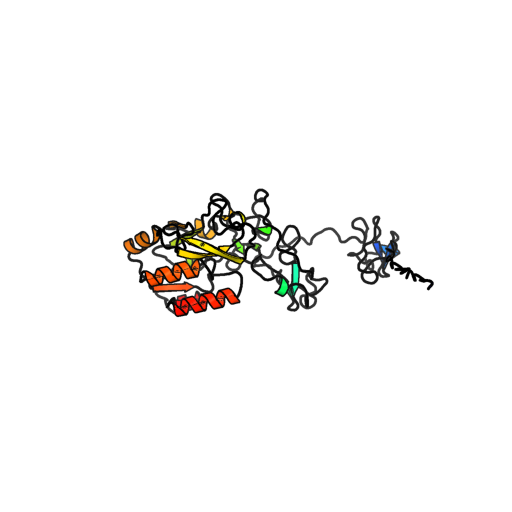.25 291 SER A N 1
ATOM 2137 C CA . SER A 1 291 ? -21.164 7.683 17.491 1.00 88.25 291 SER A CA 1
ATOM 2138 C C . SER A 1 291 ? -21.979 7.422 16.221 1.00 88.25 291 SER A C 1
ATOM 2140 O O . SER A 1 291 ? -23.177 7.149 16.288 1.00 88.25 291 SER A O 1
ATOM 2142 N N . LYS A 1 292 ? -21.335 7.485 15.049 1.00 89.56 292 LYS A N 1
ATOM 2143 C CA . LYS A 1 292 ? -21.972 7.245 13.747 1.00 89.56 292 LYS A CA 1
ATOM 2144 C C . LYS A 1 292 ? -22.377 5.786 13.546 1.00 89.56 292 LYS A C 1
ATOM 2146 O O . LYS A 1 292 ? -23.435 5.553 12.959 1.00 89.56 292 LYS A O 1
ATOM 2151 N N . LEU A 1 293 ? -21.567 4.847 14.032 1.00 90.50 293 LEU A N 1
ATOM 2152 C CA . LEU A 1 293 ? -21.860 3.414 14.035 1.00 90.50 293 LEU A CA 1
ATOM 2153 C C . LEU A 1 293 ? -22.999 3.094 15.012 1.00 90.50 293 LEU A C 1
ATOM 2155 O O . LEU A 1 293 ? -23.977 2.455 14.626 1.00 90.50 293 LEU A O 1
ATOM 2159 N N . THR A 1 294 ? -22.930 3.624 16.239 1.00 90.44 294 THR A N 1
ATOM 2160 C CA . THR A 1 294 ? -23.938 3.405 17.287 1.00 90.44 294 THR A CA 1
ATOM 2161 C C . THR A 1 294 ? -25.324 3.901 16.877 1.00 90.44 294 THR A C 1
ATOM 2163 O O . THR A 1 294 ? -26.296 3.163 17.003 1.00 90.44 294 THR A O 1
ATOM 2166 N N . ILE A 1 295 ? -25.439 5.119 16.333 1.00 91.12 295 ILE A N 1
ATOM 2167 C CA . ILE A 1 295 ? -26.738 5.681 15.907 1.00 91.12 295 ILE A CA 1
ATOM 2168 C C . ILE A 1 295 ? -27.375 4.862 14.770 1.00 91.12 295 ILE A C 1
ATOM 2170 O O . ILE A 1 295 ? -28.592 4.880 14.603 1.00 91.12 295 ILE A O 1
ATOM 2174 N N . ARG A 1 296 ? -26.567 4.126 14.001 1.00 90.06 296 ARG A N 1
ATOM 2175 C CA . ARG A 1 296 ? -27.024 3.253 12.913 1.00 90.06 296 ARG A CA 1
ATOM 2176 C C . ARG A 1 296 ? -27.276 1.809 13.351 1.00 90.06 296 ARG A C 1
A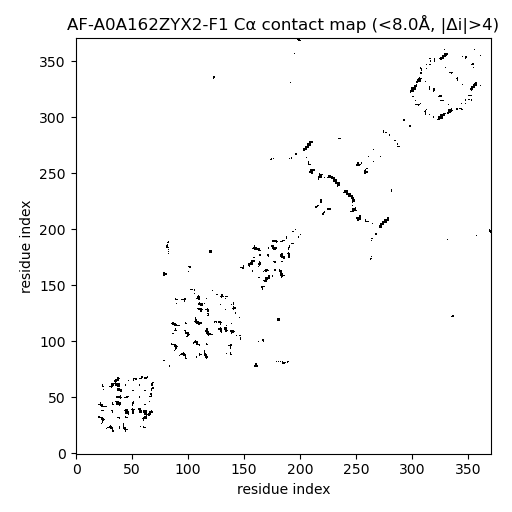TOM 2178 O O . ARG A 1 296 ? -27.667 1.006 12.512 1.00 90.06 296 ARG A O 1
ATOM 2185 N N . GLY A 1 297 ? -27.056 1.479 14.627 1.00 92.69 297 GLY A N 1
ATOM 2186 C CA . GLY A 1 297 ? -27.198 0.113 15.136 1.00 92.69 297 GLY A CA 1
ATOM 2187 C C . GLY A 1 297 ? -26.230 -0.874 14.480 1.00 92.69 297 GLY A C 1
ATOM 2188 O O . GLY A 1 297 ? -26.574 -2.036 14.300 1.00 92.69 297 GLY A O 1
ATOM 2189 N N . ILE A 1 298 ? -25.048 -0.410 14.058 1.00 92.00 298 ILE A N 1
ATOM 2190 C CA . ILE A 1 298 ? -24.024 -1.293 13.495 1.00 92.00 298 ILE A CA 1
ATOM 2191 C C . ILE A 1 298 ? -23.391 -2.093 14.634 1.00 92.00 298 ILE A C 1
ATOM 2193 O O . ILE A 1 298 ? -22.927 -1.512 15.608 1.00 92.00 298 ILE A O 1
ATOM 2197 N N . GLU A 1 299 ? -23.350 -3.416 14.490 1.00 93.19 299 GLU A N 1
ATOM 2198 C CA . GLU A 1 299 ? -22.772 -4.339 15.483 1.00 93.19 299 GLU A CA 1
ATOM 2199 C C . GLU A 1 299 ? -21.558 -5.105 14.937 1.00 93.19 299 GLU A C 1
ATOM 2201 O O . GLU A 1 299 ? -20.732 -5.593 15.707 1.00 93.19 299 GLU A O 1
ATOM 2206 N N . THR A 1 300 ? -21.423 -5.180 13.610 1.00 92.94 300 THR A N 1
ATOM 2207 C CA . THR A 1 300 ? -20.330 -5.877 12.923 1.00 92.94 300 THR A CA 1
ATOM 2208 C C . THR A 1 300 ? -19.507 -4.886 12.105 1.00 92.94 300 THR A C 1
ATOM 2210 O O . THR A 1 300 ? -20.069 -4.101 11.341 1.00 92.94 300 THR A O 1
ATOM 2213 N N . LEU A 1 301 ? -18.182 -4.942 12.238 1.00 93.81 301 LEU A N 1
ATOM 2214 C CA . LEU A 1 301 ? -17.228 -4.168 11.448 1.00 93.81 301 LEU A CA 1
ATOM 2215 C C . LEU A 1 301 ? -16.479 -5.094 10.494 1.00 93.81 301 LEU A C 1
ATOM 2217 O O . LEU A 1 301 ? -15.851 -6.056 10.933 1.00 93.81 301 LEU A O 1
ATOM 2221 N N . ILE A 1 302 ? -16.522 -4.772 9.204 1.00 93.44 302 ILE A N 1
ATOM 2222 C CA . ILE A 1 302 ? -15.677 -5.394 8.184 1.00 93.44 302 ILE A CA 1
ATOM 2223 C C . ILE A 1 302 ? -14.528 -4.427 7.905 1.00 93.44 302 ILE A C 1
ATOM 2225 O O . ILE A 1 302 ? -14.761 -3.279 7.527 1.00 93.44 302 ILE A O 1
ATOM 2229 N N . ILE A 1 303 ? -13.300 -4.868 8.163 1.00 94.00 303 ILE A N 1
ATOM 2230 C CA . ILE A 1 303 ? -12.086 -4.057 8.102 1.00 94.00 303 ILE A CA 1
ATOM 2231 C C . ILE A 1 303 ? -11.223 -4.523 6.929 1.00 94.00 303 ILE A C 1
ATOM 2233 O O . ILE A 1 303 ? -10.930 -5.711 6.788 1.00 94.00 303 ILE A O 1
ATOM 2237 N N . THR A 1 304 ? -10.792 -3.558 6.118 1.00 92.25 304 THR A N 1
ATOM 2238 C CA . THR A 1 304 ? -9.878 -3.724 4.980 1.00 92.25 304 THR A CA 1
ATOM 2239 C C . THR A 1 304 ? -8.887 -2.563 4.930 1.00 92.25 304 THR A C 1
ATOM 2241 O O . THR A 1 304 ? -9.004 -1.604 5.695 1.00 92.25 304 THR A O 1
ATOM 2244 N N . GLY A 1 305 ? -7.958 -2.596 3.976 1.00 88.50 305 GLY A N 1
ATOM 2245 C CA . GLY A 1 305 ? -7.080 -1.472 3.667 1.00 88.50 305 GLY A CA 1
ATOM 2246 C C . GLY A 1 305 ? -5.680 -1.601 4.259 1.00 88.50 305 GLY A C 1
ATOM 2247 O O . GLY A 1 305 ? -5.186 -2.699 4.516 1.00 88.50 305 GLY A O 1
ATOM 2248 N N . LEU A 1 306 ? -5.013 -0.457 4.408 1.00 87.94 306 LEU A N 1
ATOM 2249 C CA . LEU A 1 306 ? -3.581 -0.371 4.676 1.00 87.94 306 LEU A CA 1
ATOM 2250 C C . LEU A 1 306 ? -3.291 0.368 5.997 1.00 87.94 306 LEU A C 1
ATOM 2252 O O . LEU A 1 306 ? -4.038 1.266 6.372 1.00 87.94 306 LEU A O 1
ATOM 2256 N N . ILE A 1 307 ? -2.224 0.051 6.736 1.00 87.50 307 ILE A N 1
ATOM 2257 C CA . ILE A 1 307 ? -1.319 -1.102 6.563 1.00 87.50 307 ILE A CA 1
ATOM 2258 C C . ILE A 1 307 ? -1.650 -2.205 7.584 1.00 87.50 307 ILE A C 1
ATOM 2260 O O . ILE A 1 307 ? -2.075 -1.930 8.711 1.00 87.50 307 ILE A O 1
ATOM 2264 N N . THR A 1 308 ? -1.434 -3.466 7.201 1.00 85.25 308 THR A N 1
ATOM 2265 C CA . THR A 1 308 ? -1.846 -4.659 7.975 1.00 85.25 308 THR A CA 1
ATOM 2266 C C . THR A 1 308 ? -1.091 -4.832 9.291 1.00 85.25 308 THR A C 1
ATOM 2268 O O . THR A 1 308 ? -1.515 -5.627 10.108 1.00 85.25 308 THR A O 1
ATOM 2271 N N . ASN A 1 309 ? -0.020 -4.082 9.546 1.00 82.38 309 ASN A N 1
ATOM 2272 C CA . ASN A 1 309 ? 0.749 -4.098 10.797 1.00 82.38 309 ASN A CA 1
ATOM 2273 C C . ASN A 1 309 ? 0.653 -2.780 11.595 1.00 82.38 309 ASN A C 1
ATOM 2275 O O . ASN A 1 309 ? 1.401 -2.603 12.550 1.00 82.38 309 ASN A O 1
ATOM 2279 N N . ALA A 1 310 ? -0.258 -1.867 11.232 1.00 85.69 310 ALA A N 1
ATOM 2280 C CA . ALA A 1 310 ? -0.504 -0.637 11.990 1.00 85.69 310 ALA A CA 1
ATOM 2281 C C . ALA A 1 310 ? -2.003 -0.287 12.051 1.00 85.69 310 ALA A C 1
ATOM 2283 O O . ALA A 1 310 ? -2.717 -0.776 12.930 1.00 85.69 310 ALA A O 1
ATOM 2284 N N . CYS A 1 311 ? -2.506 0.525 11.116 1.00 88.69 311 CYS A N 1
ATOM 2285 C CA . CYS A 1 311 ? -3.848 1.112 11.194 1.00 88.69 311 CYS A CA 1
ATOM 2286 C C . CYS A 1 311 ? -4.975 0.070 11.172 1.00 88.69 311 CYS A C 1
ATOM 2288 O O . CYS A 1 311 ? -5.940 0.191 11.936 1.00 88.69 311 CYS A O 1
ATOM 2290 N N . ALA A 1 312 ? -4.854 -0.978 10.348 1.00 90.69 312 ALA A N 1
ATOM 2291 C CA . ALA A 1 312 ? -5.865 -2.033 10.275 1.00 90.69 312 ALA A CA 1
ATOM 2292 C C . ALA A 1 312 ? -5.947 -2.849 11.587 1.00 90.69 312 ALA A C 1
ATOM 2294 O O . ALA A 1 312 ? -7.050 -2.962 12.143 1.00 90.69 312 ALA A O 1
ATOM 2295 N N . PRO A 1 313 ? -4.829 -3.335 12.171 1.00 88.62 313 PRO A N 1
ATOM 2296 C CA . PRO A 1 313 ? -4.858 -3.956 13.492 1.00 88.62 313 PRO A CA 1
ATOM 2297 C C . PRO A 1 313 ? -5.321 -3.041 14.622 1.00 88.62 313 PRO A C 1
ATOM 2299 O O . PRO A 1 313 ? -6.096 -3.476 15.479 1.00 88.62 313 PRO A O 1
ATOM 2302 N N . GLY A 1 314 ? -4.871 -1.782 14.625 1.00 88.12 314 GLY A N 1
ATOM 2303 C CA . GLY A 1 314 ? -5.264 -0.790 15.623 1.00 88.12 314 GLY A CA 1
ATOM 2304 C C . GLY A 1 314 ? -6.778 -0.604 15.636 1.00 88.12 314 GLY A C 1
ATOM 2305 O O . GLY A 1 314 ? -7.425 -0.818 16.661 1.00 88.12 314 GLY A O 1
ATOM 2306 N N . THR A 1 315 ? -7.360 -0.331 14.467 1.00 91.56 315 THR A N 1
ATOM 2307 C CA . THR A 1 315 ? -8.811 -0.170 14.295 1.00 91.56 315 THR A CA 1
ATOM 2308 C C . THR A 1 315 ? -9.574 -1.424 14.715 1.00 91.56 315 THR A C 1
ATOM 2310 O O . THR A 1 315 ? -10.540 -1.338 15.474 1.00 91.56 315 THR A O 1
ATOM 2313 N N . SER A 1 316 ? -9.110 -2.599 14.286 1.00 94.25 316 SER A N 1
ATOM 2314 C CA . SER A 1 316 ? -9.747 -3.882 14.604 1.00 94.25 316 SER A CA 1
ATOM 2315 C C . SER A 1 316 ? -9.762 -4.160 16.109 1.00 94.25 316 SER A C 1
ATOM 2317 O O . SER A 1 316 ? -10.793 -4.513 16.682 1.00 94.25 316 SER A O 1
ATOM 2319 N N . THR A 1 317 ? -8.632 -3.926 16.777 1.00 91.50 317 THR A N 1
ATOM 2320 C CA . THR A 1 317 ? -8.485 -4.116 18.225 1.00 91.50 317 THR A CA 1
ATOM 2321 C C . THR A 1 317 ? -9.381 -3.157 19.008 1.00 91.50 317 THR A C 1
ATOM 2323 O O . THR A 1 317 ? -9.997 -3.549 20.001 1.00 91.50 317 THR A O 1
ATOM 2326 N N . VAL A 1 318 ? -9.491 -1.900 18.567 1.00 90.56 318 VAL A N 1
ATOM 2327 C CA . VAL A 1 318 ? -10.415 -0.929 19.170 1.00 90.56 318 VAL A CA 1
ATOM 2328 C C . VAL A 1 318 ? -11.869 -1.342 18.962 1.00 90.56 318 VAL A C 1
ATOM 2330 O O . VAL A 1 318 ? -12.648 -1.264 19.909 1.00 90.56 318 VAL A O 1
ATOM 2333 N N . GLY A 1 319 ? -12.225 -1.853 17.782 1.00 92.88 319 GLY A N 1
ATOM 2334 C CA . GLY A 1 319 ? -13.551 -2.411 17.514 1.00 92.88 319 GLY A CA 1
ATOM 2335 C C . GLY A 1 319 ? -13.931 -3.513 18.507 1.00 92.88 319 GLY A C 1
ATOM 2336 O O . GLY A 1 319 ? -14.976 -3.427 19.151 1.00 92.88 319 GLY A O 1
ATOM 2337 N N . ILE A 1 320 ? -13.038 -4.484 18.727 1.00 95.25 320 ILE A N 1
ATOM 2338 C CA . ILE A 1 320 ? -13.248 -5.547 19.723 1.00 95.25 320 ILE A CA 1
ATOM 2339 C C . ILE A 1 320 ? -13.418 -4.966 21.134 1.00 95.25 320 ILE A C 1
ATOM 2341 O O . ILE A 1 320 ? -14.346 -5.345 21.850 1.00 95.25 320 ILE A O 1
ATOM 2345 N N . LYS A 1 321 ? -12.558 -4.022 21.545 1.00 91.94 321 LYS A N 1
ATOM 2346 C CA . LYS A 1 321 ? -12.642 -3.371 22.869 1.00 91.94 321 LYS A CA 1
ATOM 2347 C C . LYS A 1 321 ? -13.965 -2.629 23.078 1.00 91.94 321 LYS A C 1
ATOM 2349 O O . LYS A 1 321 ? -14.443 -2.554 24.207 1.00 91.94 321 LYS A O 1
ATOM 2354 N N . LEU A 1 322 ? -14.542 -2.086 22.008 1.00 91.81 322 LEU A N 1
ATOM 2355 C CA . LEU A 1 322 ? -15.831 -1.393 22.020 1.00 91.81 322 LEU A CA 1
ATOM 2356 C C . LEU A 1 322 ? -17.035 -2.340 21.876 1.00 91.81 322 LEU A C 1
ATOM 2358 O O . LEU A 1 322 ? -18.170 -1.875 21.927 1.00 91.81 322 LEU A O 1
ATOM 2362 N N . GLY A 1 323 ? -16.806 -3.651 21.743 1.00 93.94 323 GLY A N 1
ATOM 2363 C CA . GLY A 1 323 ? -17.854 -4.672 21.726 1.00 93.94 323 GLY A CA 1
ATOM 2364 C C . GLY A 1 323 ? -18.425 -5.004 20.347 1.00 93.94 323 GLY A C 1
ATOM 2365 O O . GLY A 1 323 ? -19.435 -5.699 20.283 1.00 93.94 323 GLY A O 1
ATOM 2366 N N . TYR A 1 324 ? -17.801 -4.545 19.260 1.00 95.50 324 TYR A N 1
ATOM 2367 C CA . TYR A 1 324 ? -18.192 -4.944 17.907 1.00 95.50 324 TYR A CA 1
ATOM 2368 C C . TYR A 1 324 ? -17.715 -6.370 17.587 1.00 95.50 324 TYR A C 1
ATOM 2370 O O . TYR A 1 324 ? -16.656 -6.799 18.050 1.00 95.50 324 TYR A O 1
ATOM 2378 N N . ASP A 1 325 ? -18.455 -7.084 16.739 1.00 95.06 325 ASP A N 1
ATOM 2379 C CA . ASP A 1 325 ? -17.924 -8.247 16.019 1.00 95.06 325 ASP A CA 1
ATOM 2380 C C . ASP A 1 325 ? -17.044 -7.743 14.874 1.00 95.06 325 ASP A C 1
ATOM 2382 O O . ASP A 1 325 ? -17.507 -6.979 14.029 1.00 95.06 325 ASP A O 1
ATOM 2386 N N . VAL A 1 326 ? -15.768 -8.120 14.852 1.00 96.38 326 VAL A N 1
ATOM 2387 C CA . VAL A 1 326 ? -14.804 -7.579 13.887 1.00 96.38 326 VAL A CA 1
ATOM 2388 C C . VAL A 1 326 ? -14.316 -8.680 12.963 1.00 96.38 326 VAL A C 1
ATOM 2390 O O . VAL A 1 326 ? -13.811 -9.709 13.420 1.00 96.38 326 VAL A O 1
ATOM 2393 N N . VAL A 1 327 ? -14.422 -8.421 11.660 1.00 95.50 327 VAL A N 1
ATOM 2394 C CA . VAL A 1 327 ? -13.866 -9.248 10.590 1.00 95.50 327 VAL A CA 1
ATOM 2395 C C . VAL A 1 327 ? -12.798 -8.458 9.850 1.00 95.50 327 VAL A C 1
ATOM 2397 O O . VAL A 1 327 ? -13.077 -7.363 9.371 1.00 95.50 327 VAL A O 1
ATOM 2400 N N . LEU A 1 328 ? -11.598 -9.012 9.727 1.00 95.62 328 LEU A N 1
ATOM 2401 C CA . LEU A 1 328 ? -10.572 -8.532 8.808 1.00 95.62 328 LEU A CA 1
ATOM 2402 C C . LEU A 1 328 ? -10.614 -9.385 7.536 1.00 95.62 328 LEU A C 1
ATOM 2404 O O . LEU A 1 328 ? -10.510 -10.611 7.629 1.00 95.62 328 LEU A O 1
ATOM 2408 N N . ILE A 1 329 ? -10.733 -8.739 6.376 1.00 94.44 329 ILE A N 1
ATOM 2409 C CA . ILE A 1 329 ? -10.635 -9.407 5.072 1.00 94.44 329 ILE A CA 1
ATOM 2410 C C . ILE A 1 329 ? -9.165 -9.405 4.634 1.00 94.44 329 ILE A C 1
ATOM 2412 O O . ILE A 1 329 ? -8.654 -8.374 4.201 1.00 94.44 329 ILE A O 1
ATOM 2416 N N . GLU A 1 330 ? -8.463 -10.523 4.820 1.00 92.75 330 GLU A N 1
ATOM 2417 C CA . GLU A 1 330 ? -6.991 -10.608 4.749 1.00 92.75 330 GLU A CA 1
ATOM 2418 C C . GLU A 1 330 ? -6.427 -10.356 3.341 1.00 92.75 330 GLU A C 1
ATOM 2420 O O . GLU A 1 330 ? -5.400 -9.687 3.181 1.00 92.75 330 GLU A O 1
ATOM 2425 N N . ASP A 1 331 ? -7.116 -10.833 2.307 1.00 88.00 331 ASP A N 1
ATOM 2426 C CA . ASP A 1 331 ? -6.801 -10.584 0.896 1.00 88.00 331 ASP A CA 1
ATOM 2427 C C . ASP A 1 331 ? -7.185 -9.167 0.424 1.00 88.00 331 ASP A C 1
ATOM 2429 O O . ASP A 1 331 ? -6.850 -8.771 -0.692 1.00 88.00 331 ASP A O 1
ATOM 2433 N N . ALA A 1 332 ? -7.813 -8.365 1.292 1.00 89.19 332 ALA A N 1
ATOM 2434 C CA . ALA A 1 332 ? -8.084 -6.941 1.091 1.00 89.19 332 ALA A CA 1
ATOM 2435 C C . ALA A 1 332 ? -7.231 -6.031 2.000 1.00 89.19 332 ALA A C 1
ATOM 2437 O O . ALA A 1 332 ? -7.571 -4.861 2.215 1.00 89.19 332 ALA A O 1
ATOM 2438 N N . THR A 1 333 ? -6.123 -6.545 2.544 1.00 90.25 333 THR A N 1
ATOM 2439 C CA . THR A 1 333 ? -5.132 -5.763 3.292 1.00 90.25 333 THR A CA 1
ATOM 2440 C C . THR A 1 333 ? -3.718 -6.034 2.786 1.00 90.25 333 THR A C 1
ATOM 2442 O O . THR A 1 333 ? -3.430 -7.092 2.231 1.00 90.25 333 THR A O 1
ATOM 2445 N N . GLU A 1 334 ? -2.797 -5.094 2.994 1.00 86.38 334 GLU A N 1
ATOM 2446 C CA . GLU A 1 334 ? -1.377 -5.306 2.684 1.00 86.38 334 GLU A CA 1
ATOM 2447 C C . GLU A 1 334 ? -0.459 -4.589 3.684 1.00 86.38 334 GLU A C 1
ATOM 2449 O O . GLU A 1 334 ? -0.906 -3.729 4.450 1.00 86.38 334 GLU A O 1
ATOM 2454 N N . THR A 1 335 ? 0.803 -4.997 3.766 1.00 82.81 335 THR A N 1
ATOM 2455 C CA . THR A 1 335 ? 1.850 -4.377 4.592 1.00 82.81 335 THR A CA 1
ATOM 2456 C C . THR A 1 335 ? 3.216 -4.493 3.904 1.00 82.81 335 THR A C 1
ATOM 2458 O O . THR A 1 335 ? 3.314 -4.915 2.756 1.00 82.81 335 THR A O 1
ATOM 2461 N N . ILE A 1 336 ? 4.274 -4.082 4.599 1.00 71.56 336 ILE A N 1
ATOM 2462 C CA . ILE A 1 336 ? 5.628 -3.978 4.081 1.00 71.56 336 ILE A CA 1
ATOM 2463 C C . ILE A 1 336 ? 6.350 -5.340 3.981 1.00 71.56 336 ILE A C 1
ATOM 2465 O O . ILE A 1 336 ? 7.404 -5.440 3.370 1.00 71.56 336 ILE A O 1
ATOM 2469 N N . SER A 1 337 ? 5.818 -6.418 4.568 1.00 73.75 337 SER A N 1
ATOM 2470 C CA . SER A 1 337 ? 6.357 -7.769 4.356 1.00 73.75 337 SER A CA 1
ATOM 2471 C C . SER A 1 337 ? 5.344 -8.865 4.688 1.00 73.75 337 SER A C 1
ATOM 2473 O O . SER A 1 337 ? 4.463 -8.692 5.531 1.00 73.75 337 SER A O 1
ATOM 2475 N N . ALA A 1 338 ? 5.507 -10.037 4.068 1.00 77.00 338 ALA A N 1
ATOM 2476 C CA . ALA A 1 338 ? 4.702 -11.213 4.401 1.00 77.00 338 ALA A CA 1
ATOM 2477 C C . ALA A 1 338 ? 4.865 -11.629 5.875 1.00 77.00 338 ALA A C 1
ATOM 2479 O O . ALA A 1 338 ? 3.912 -12.103 6.489 1.00 77.00 338 ALA A O 1
ATOM 2480 N N . GLU A 1 339 ? 6.050 -11.418 6.454 1.00 83.81 339 GLU A N 1
ATOM 2481 C CA . GLU A 1 339 ? 6.328 -11.695 7.865 1.00 83.81 339 GLU A CA 1
ATOM 2482 C C . GLU A 1 339 ? 5.531 -10.768 8.788 1.00 83.81 339 GLU A C 1
ATOM 2484 O O . GLU A 1 339 ? 4.798 -11.254 9.650 1.00 83.81 339 GLU A O 1
ATOM 2489 N N . PHE A 1 340 ? 5.571 -9.453 8.550 1.00 84.94 340 PHE A N 1
ATOM 2490 C CA . PHE A 1 340 ? 4.764 -8.501 9.314 1.00 84.94 340 PHE A CA 1
ATOM 2491 C C . PHE A 1 340 ? 3.269 -8.746 9.131 1.00 84.94 340 PHE A C 1
ATOM 2493 O O . PHE A 1 340 ? 2.502 -8.590 10.083 1.00 84.94 340 PHE A O 1
ATOM 2500 N N . LYS A 1 341 ? 2.843 -9.165 7.931 1.00 89.38 341 LYS A N 1
ATOM 2501 C CA . LYS A 1 341 ? 1.444 -9.529 7.679 1.00 89.38 341 LYS A CA 1
ATOM 2502 C C . LYS A 1 341 ? 1.042 -10.713 8.549 1.00 89.38 341 LYS A C 1
ATOM 2504 O O . LYS A 1 341 ? 0.052 -10.631 9.273 1.00 89.38 341 LYS A O 1
ATOM 2509 N N . ALA A 1 342 ? 1.836 -11.782 8.521 1.00 90.81 342 ALA A N 1
ATOM 2510 C CA . ALA A 1 342 ? 1.581 -12.997 9.284 1.00 90.81 342 ALA A CA 1
ATOM 2511 C C . ALA A 1 342 ? 1.577 -12.741 10.800 1.00 90.81 342 ALA A C 1
ATOM 2513 O O . ALA A 1 342 ? 0.695 -13.240 11.504 1.00 90.81 342 ALA A O 1
ATOM 2514 N N . GLU A 1 343 ? 2.521 -11.944 11.307 1.00 92.94 343 GLU A N 1
ATOM 2515 C CA . GLU A 1 343 ? 2.581 -11.573 12.723 1.00 92.94 343 GLU A CA 1
ATOM 2516 C C . GLU A 1 343 ? 1.346 -10.772 13.151 1.00 92.94 343 GLU A C 1
ATOM 2518 O O . GLU A 1 343 ? 0.695 -11.114 14.143 1.00 92.94 343 GLU A O 1
ATOM 2523 N N . ALA A 1 344 ? 0.969 -9.750 12.380 1.00 92.88 344 ALA A N 1
ATOM 2524 C CA . ALA A 1 344 ? -0.188 -8.925 12.697 1.00 92.88 344 ALA A CA 1
ATOM 2525 C C . ALA A 1 344 ? -1.506 -9.711 12.617 1.00 92.88 344 ALA A C 1
ATOM 2527 O O . ALA A 1 344 ? -2.349 -9.603 13.510 1.00 92.88 344 ALA A O 1
ATOM 2528 N N . VAL A 1 345 ? -1.669 -10.563 11.599 1.00 94.88 345 VAL A N 1
ATOM 2529 C CA . VAL A 1 345 ? -2.824 -11.466 11.461 1.00 94.88 345 VAL A CA 1
ATOM 2530 C C . VAL A 1 345 ? -2.922 -12.416 12.650 1.00 94.88 345 VAL A C 1
ATOM 2532 O O . VAL A 1 345 ? -4.012 -12.623 13.190 1.00 94.88 345 VAL A O 1
ATOM 2535 N N . LYS A 1 346 ? -1.794 -12.977 13.096 1.00 95.94 346 LYS A N 1
ATOM 2536 C CA . LYS A 1 346 ? -1.755 -13.816 14.295 1.00 95.94 346 LYS A CA 1
ATOM 2537 C C . LYS A 1 346 ? -2.216 -13.032 15.528 1.00 95.94 346 LYS A C 1
ATOM 2539 O O . LYS A 1 346 ? -3.108 -13.499 16.231 1.00 95.94 346 LYS A O 1
ATOM 2544 N N . GLY A 1 347 ? -1.679 -11.830 15.748 1.00 94.50 347 GLY A N 1
ATOM 2545 C CA . GLY A 1 347 ? -2.077 -10.973 16.870 1.00 94.50 347 GLY A CA 1
ATOM 2546 C C . GLY A 1 347 ? -3.570 -10.624 16.860 1.00 94.50 347 GLY A C 1
ATOM 2547 O O . GLY A 1 347 ? -4.226 -10.639 17.900 1.00 94.50 347 GLY A O 1
ATOM 2548 N N . LEU A 1 348 ? -4.147 -10.390 15.680 1.00 95.50 348 LEU A N 1
ATOM 2549 C CA . LEU A 1 348 ? -5.576 -10.112 15.540 1.00 95.50 348 LEU A CA 1
ATOM 2550 C C . LEU A 1 348 ? -6.456 -11.314 15.883 1.00 95.50 348 LEU A C 1
ATOM 2552 O O . LEU A 1 348 ? -7.453 -11.155 16.596 1.00 95.50 348 LEU A O 1
ATOM 2556 N N . LYS A 1 349 ? -6.064 -12.517 15.449 1.00 95.56 349 LYS A N 1
ATOM 2557 C CA . LYS A 1 349 ? -6.740 -13.767 15.828 1.00 95.56 349 LYS A CA 1
ATOM 2558 C C . LYS A 1 349 ? -6.715 -13.964 17.349 1.00 95.56 349 LYS A C 1
ATOM 2560 O O . LYS A 1 349 ? -7.752 -14.275 17.937 1.00 95.56 349 LYS A O 1
ATOM 2565 N N . ASP A 1 350 ? -5.582 -13.685 17.998 1.00 95.12 350 ASP A N 1
ATOM 2566 C CA . ASP A 1 350 ? -5.444 -13.741 19.463 1.00 95.12 350 ASP A CA 1
ATOM 2567 C C . ASP A 1 350 ? -6.344 -12.702 20.170 1.00 95.12 350 ASP A C 1
ATOM 2569 O O . ASP A 1 350 ? -6.867 -12.949 21.259 1.00 95.12 350 ASP A O 1
ATOM 2573 N N . CYS A 1 351 ? -6.612 -11.563 19.522 1.00 92.19 351 CYS A N 1
ATOM 2574 C CA . CYS A 1 351 ? -7.568 -10.544 19.967 1.00 92.19 351 CYS A CA 1
ATOM 2575 C C . CYS A 1 351 ? -9.031 -10.819 19.571 1.00 92.19 351 CYS A C 1
ATOM 2577 O O . CYS A 1 351 ? -9.862 -9.920 19.689 1.00 92.19 351 CYS A O 1
ATOM 2579 N N . ARG A 1 352 ? -9.382 -12.045 19.153 1.00 94.25 352 ARG A N 1
ATOM 2580 C CA . ARG A 1 352 ? -10.743 -12.460 18.744 1.00 94.25 352 ARG A CA 1
ATOM 2581 C C . ARG A 1 352 ? -11.287 -11.781 17.482 1.00 94.25 352 ARG A C 1
ATOM 2583 O O . ARG A 1 352 ? -12.487 -11.873 17.224 1.00 94.25 352 ARG A O 1
ATOM 2590 N N . VAL A 1 353 ? -10.439 -11.139 16.687 1.00 96.62 353 VAL A N 1
ATOM 2591 C CA . VAL A 1 353 ? -10.828 -10.685 15.348 1.00 96.62 353 VAL A CA 1
ATOM 2592 C C . VAL A 1 353 ? -10.958 -11.910 14.448 1.00 96.62 353 VAL A C 1
ATOM 2594 O O . VAL A 1 353 ? -10.082 -12.779 14.431 1.00 96.62 353 VAL A O 1
ATOM 2597 N N . ARG A 1 354 ? -12.053 -11.998 13.691 1.00 95.75 354 ARG A N 1
ATOM 2598 C CA . ARG A 1 354 ? -12.215 -13.032 12.667 1.00 95.75 354 ARG A CA 1
ATOM 2599 C C . ARG A 1 354 ? -11.401 -12.618 11.450 1.00 95.75 354 ARG A C 1
ATOM 2601 O O . ARG A 1 354 ? -11.646 -11.559 10.894 1.00 95.75 354 ARG A O 1
ATOM 2608 N N . VAL A 1 355 ? -10.436 -13.429 11.041 1.00 95.75 355 VAL A N 1
ATOM 2609 C CA . VAL A 1 355 ? -9.621 -13.150 9.852 1.00 95.75 355 VAL A CA 1
ATOM 2610 C C . VAL A 1 355 ? -9.925 -14.201 8.799 1.00 95.75 355 VAL A C 1
ATOM 2612 O O . VAL A 1 355 ? -9.900 -15.393 9.114 1.00 95.75 355 VAL A O 1
ATOM 2615 N N . MET A 1 356 ? -10.253 -13.756 7.592 1.00 94.12 356 MET A N 1
ATOM 2616 C CA . MET A 1 356 ? -10.660 -14.606 6.474 1.00 94.12 356 MET A CA 1
ATOM 2617 C C . MET A 1 356 ? -10.423 -13.896 5.147 1.00 94.12 356 MET A C 1
ATOM 2619 O O . MET A 1 356 ? -10.404 -12.669 5.107 1.00 94.12 356 MET A O 1
ATOM 2623 N N . ASP A 1 357 ? -10.291 -14.664 4.073 1.00 92.19 357 ASP A N 1
ATOM 2624 C CA . ASP A 1 357 ? -10.309 -14.113 2.721 1.00 92.19 357 ASP A CA 1
ATOM 2625 C C . ASP A 1 357 ? -11.739 -13.730 2.323 1.00 92.19 357 ASP A C 1
ATOM 2627 O O . ASP A 1 357 ? -12.721 -14.279 2.839 1.00 92.19 357 ASP A O 1
ATOM 2631 N N . LEU A 1 358 ? -11.873 -12.814 1.364 1.00 87.69 358 LEU A N 1
ATOM 2632 C CA . LEU A 1 358 ? -13.162 -12.333 0.873 1.00 87.69 358 LEU A CA 1
ATOM 2633 C C . LEU A 1 358 ? -14.054 -13.483 0.399 1.00 87.69 358 LEU A C 1
ATOM 2635 O O . LEU A 1 358 ? -15.246 -13.520 0.699 1.00 87.69 358 LEU A O 1
ATOM 2639 N N . THR A 1 359 ? -13.461 -14.449 -0.302 1.00 87.25 359 THR A N 1
ATOM 2640 C CA . THR A 1 359 ? -14.184 -15.619 -0.820 1.00 87.25 359 THR A CA 1
ATOM 2641 C C . THR A 1 359 ? -14.747 -16.482 0.310 1.00 87.25 359 THR A C 1
ATOM 2643 O O . THR A 1 359 ? -15.886 -16.942 0.226 1.00 87.25 359 THR A O 1
ATOM 2646 N N . ASP A 1 360 ? -13.981 -16.676 1.383 1.00 90.25 360 ASP A N 1
ATOM 2647 C CA . ASP A 1 360 ? -14.413 -17.465 2.537 1.00 90.25 360 ASP A CA 1
ATOM 2648 C C . ASP A 1 360 ? -15.490 -16.730 3.337 1.00 90.25 360 ASP A C 1
ATOM 2650 O O . ASP A 1 360 ? -16.466 -17.346 3.775 1.00 90.25 360 ASP A O 1
ATOM 2654 N N . TRP A 1 361 ? -15.353 -15.408 3.487 1.00 88.56 361 TRP A N 1
ATOM 2655 C CA . TRP A 1 361 ? -16.375 -14.574 4.116 1.00 88.56 361 TRP A CA 1
ATOM 2656 C C . TRP A 1 361 ? -17.701 -14.637 3.356 1.00 88.56 361 TRP A C 1
ATOM 2658 O O . TRP A 1 361 ? -18.747 -14.876 3.959 1.00 88.56 361 TRP A O 1
ATOM 2668 N N . ASP A 1 362 ? -17.649 -14.515 2.031 1.00 85.38 362 ASP A N 1
ATOM 2669 C CA . ASP A 1 362 ? -18.813 -14.623 1.154 1.00 85.38 362 ASP A CA 1
ATOM 2670 C C . ASP A 1 362 ? -19.546 -15.970 1.283 1.00 85.38 362 ASP A C 1
ATOM 2672 O O . ASP A 1 362 ? -20.776 -16.027 1.228 1.00 85.38 362 ASP A O 1
ATOM 2676 N N . ILE A 1 363 ? -18.800 -17.068 1.444 1.00 84.94 363 ILE A N 1
ATOM 2677 C CA . ILE A 1 363 ? -19.366 -18.409 1.649 1.00 84.94 363 ILE A CA 1
ATOM 2678 C C . ILE A 1 363 ? -19.974 -18.537 3.050 1.00 84.94 363 ILE A C 1
ATOM 2680 O O . ILE A 1 363 ? -21.019 -19.170 3.214 1.00 84.94 363 ILE A O 1
ATOM 2684 N N . ALA A 1 364 ? -19.313 -17.971 4.060 1.00 82.31 364 ALA A N 1
ATOM 2685 C CA . ALA A 1 364 ? -19.733 -18.053 5.452 1.00 82.31 364 ALA A CA 1
ATOM 2686 C C . ALA A 1 364 ? -20.946 -17.161 5.770 1.00 82.31 364 ALA A C 1
ATOM 2688 O O . ALA A 1 364 ? -21.687 -17.467 6.707 1.00 82.31 364 ALA A O 1
ATOM 2689 N N . ASP A 1 365 ? -21.166 -16.091 5.001 1.00 71.19 365 ASP A N 1
ATOM 2690 C CA . ASP A 1 365 ? -22.240 -15.120 5.229 1.00 71.19 365 ASP A CA 1
ATOM 2691 C C . ASP A 1 365 ? -23.068 -14.800 3.960 1.00 71.19 365 ASP A C 1
ATOM 2693 O O . ASP A 1 365 ? -23.215 -13.641 3.563 1.00 71.19 365 ASP A O 1
ATOM 2697 N N . PRO A 1 366 ? -23.689 -15.811 3.317 1.00 54.41 366 PRO A N 1
ATOM 2698 C CA . PRO A 1 366 ? -24.344 -15.657 2.013 1.00 54.41 366 PRO A CA 1
ATOM 2699 C C . PRO A 1 366 ? -25.601 -14.769 2.051 1.00 54.41 366 PRO A C 1
ATOM 2701 O O . PRO A 1 366 ? -26.143 -14.414 1.006 1.00 54.41 366 PRO A O 1
ATOM 2704 N N . ASN A 1 367 ? -26.088 -14.426 3.250 1.00 52.91 367 ASN A N 1
ATOM 2705 C CA . ASN A 1 367 ? -27.295 -13.625 3.463 1.00 52.91 367 ASN A CA 1
ATOM 2706 C C . ASN A 1 367 ? -27.002 -12.152 3.781 1.00 52.91 367 ASN A C 1
ATOM 2708 O O . ASN A 1 367 ? -27.944 -11.359 3.857 1.00 52.91 367 ASN A O 1
ATOM 2712 N N . ARG A 1 368 ? -25.736 -11.753 3.955 1.00 59.81 368 ARG A N 1
ATOM 2713 C CA . ARG A 1 368 ? -25.372 -10.349 4.162 1.00 59.81 368 ARG A CA 1
ATOM 2714 C C . ARG A 1 368 ? -24.809 -9.754 2.877 1.00 59.81 368 ARG A C 1
ATOM 2716 O O . ARG A 1 368 ? -23.621 -9.521 2.722 1.00 59.81 368 ARG A O 1
ATOM 2723 N N . LEU A 1 369 ? -25.765 -9.405 2.013 1.00 60.00 369 LEU A N 1
ATOM 2724 C CA . LEU A 1 369 ? -25.676 -8.253 1.121 1.00 60.00 369 LEU A CA 1
ATOM 2725 C C . LEU A 1 369 ? -24.761 -8.391 -0.110 1.00 60.00 369 LEU A C 1
ATOM 2727 O O . LEU A 1 369 ? -24.056 -7.444 -0.420 1.00 60.00 369 LEU A O 1
ATOM 2731 N N . ARG A 1 370 ? -24.818 -9.475 -0.892 1.00 57.94 370 ARG A N 1
ATOM 2732 C CA . ARG A 1 370 ? -24.372 -9.398 -2.304 1.00 57.94 370 ARG A CA 1
ATOM 2733 C C . ARG A 1 370 ? -25.373 -8.579 -3.137 1.00 57.94 370 ARG A C 1
ATOM 2735 O O . ARG A 1 370 ? -26.566 -8.586 -2.819 1.00 57.94 370 ARG A O 1
ATOM 2742 N N . LYS A 1 371 ? -24.892 -7.808 -4.120 1.00 57.22 371 LYS A N 1
ATOM 2743 C CA . LYS A 1 371 ? -25.749 -6.988 -4.999 1.00 57.22 371 LYS A CA 1
ATOM 2744 C C . LYS A 1 371 ? -26.624 -7.801 -5.943 1.00 57.22 371 LYS A C 1
ATOM 2746 O O . LYS A 1 371 ? -26.199 -8.902 -6.357 1.00 57.22 371 LYS A O 1
#

InterPro domains:
  IPR000868 Isochorismatase-like domain [PF00857] (242-359)
  IPR001002 Chitin-binding, type 1 [PF00187] (24-57)
  IPR001002 Chitin-binding, type 1 [PS50941] (21-70)
  IPR001002 Chitin-binding, type 1 [SM00270] (23-57)
  IPR001002 Chitin-binding, type 1 [SM00270] (88-141)
  IPR001002 Chitin-binding, type 1 [SM00270] (163-199)
  IPR036380 Isochorismatase-like superfamily [G3DSA:3.40.50.850] (193-362)
  IPR036380 Isochorismatase-like superfamily [SSF52499] (204-361)
  IPR036861 Endochitinase-like superfamily [G3DSA:3.30.60.10] (22-65)
  IPR036861 Endochitinase-like superfamily [G3DSA:3.30.60.10] (87-153)
  IPR036861 Endochitinase-like superfamily [G3DSA:3.30.60.10] (162-192)
  IPR036861 Endochitinase-like superfamily [SSF57016] (23-59)
  IPR036861 Endochitinase-like superfamily [SSF57016] (89-144)
  IPR036861 Endochitinase-like superfamily [SSF57016] (166-197)

Foldseek 3Di:
DDDDDDDDDDPPPPPPVPPPQFFADDVNVHAAHPDQWWQFLVGTTDQDCNRLVCVGTDQSRYDCNHNSHDPPPPPPCPQDQFNDPLQFADPVVVHAARDQPAPGSQAQAWQALVRTGGDQDPLDDPVRGADPNTHPSRHDRDDDPDDDFDPDDADEADEARGFADRRNSHHHDPQWAQASNRGTHHDVRRDVCCVLVFWDDPAAEDEFEEAAPLRCQEPNVPPPDDQQDWDWDADPVDPVDTDIHGHHHDALYHPDPRRDDDNSVVVRDPHYDYWYDYDDPPPPDDTCVVVVCVVSVNQEEEFAEDDLLPDRLVVQLVCVVVRHQAEYALVRHYHSDPVSNVVSVVVSVVSVHHYHHPVVVCVVCVPHTGD

Solvent-accessible surface area (backbone atoms only — not comparable to full-atom values): 21098 Å² total; per-residue (Å²): 140,81,89,80,85,83,83,83,81,80,82,76,77,73,80,71,77,73,81,58,82,54,42,9,28,76,92,54,80,59,27,59,20,61,90,41,9,6,9,15,76,86,29,36,43,32,79,48,66,87,15,32,35,78,93,53,30,38,30,97,16,16,8,84,75,14,90,23,21,64,71,87,62,69,71,79,77,77,56,54,89,54,77,59,81,55,52,41,7,21,75,93,54,81,59,32,54,25,64,53,43,43,96,82,16,68,24,16,21,4,7,12,70,89,24,31,27,13,17,47,44,96,47,45,63,47,72,78,11,16,43,88,60,24,36,72,89,15,18,55,33,67,85,72,81,80,77,75,73,67,90,64,81,72,51,72,64,19,50,78,50,31,62,21,42,67,70,61,34,16,49,38,35,93,90,37,25,57,17,84,67,28,31,11,28,54,56,71,77,22,36,90,50,60,77,68,72,49,31,60,68,101,69,48,76,48,81,33,61,49,31,60,88,66,34,84,48,19,33,87,51,35,84,98,58,54,66,79,40,74,46,79,43,66,42,94,92,32,95,87,44,70,47,82,42,62,28,30,64,89,62,26,38,62,94,41,79,77,28,52,72,56,64,71,73,66,71,67,58,96,62,66,49,80,42,78,38,63,97,56,92,79,70,82,69,80,69,70,59,61,62,58,36,56,79,66,70,59,55,67,46,83,45,64,42,70,33,31,69,46,55,39,49,53,53,46,54,50,37,41,76,73,69,34,50,32,34,38,31,54,80,51,39,48,56,62,40,73,66,50,33,52,51,32,52,50,54,36,47,77,64,68,33,44,74,40,41,62,71,56,47,49,68,75,43,73,85,71,34,69,109

Secondary structure (DSSP, 8-state):
--PPP---------------TTB-BGGGTTB---TTPEEPTTSBEESSHHHH-TTTS-GGGS-TTSTTSPPS--------SSS-GGGB-BGGGTTBPP--BSTT--BT-EE-TTSBEE--STTS-GGGTSSTT--BTTB--S--PPPPPP-SPPPPPB-TTSB-BTTTTBPBPTT-EE-TTSBEE-STTT---HHHHSB--S-EEEEEE-BPTT-TTBGGGSTT--TT-EEEEEETTEEEEEEEEE-BSS-SBTTSGGGSPPHHHHH--SSEEEEEE---TT-SS--THHHHHHHTT--EEEEEEE-TTTHHHHHHHHHHHTT-EEEEEEEEEE-S-HHHHHHHHHHHHHTT-EEE-HHHHHHH-TTS-B-